Protein AF-A0A9P4XTU6-F1 (afdb_monomer)

Foldseek 3Di:
DDDDDDPPVVVVVVVVVVVVVVVVVVVVVVVVVVVVVVVVVVVVVVPLQAQDLVVLLVLQVLQLVLQVVLLVVLVVDVLLVVLQLVLLVVCLVVLVLVVVLVWPPLCSVDSQQSVLCSVFPCSSVLSSLSLQQVLLCCPVQVQVCCVVLVAGAAQLDDPVRSVVLSVVLVCCCPVVVDFPLVSLQVQLVVRVVVCPDPSSVVSNVVSLVVSLVVSQVSSCSNRPHDDPVSSVSCSPSHSVSSSVSSNSQRNGSFGKHWFFDPDAKFFLPVPPQWAWEAESRVRDTDDSVQFGIWTGFSHTWMWTPDTDPGHIHTSHGTYTYGHRDPPSGDDSPDPDPPDDDDDDDDDDDDDDDDDDDDDDDDDDDDDDDDDDDDDDDDDDDDDDDDDDDDDDDDDDDDDDDDDDDDDDDDDDDDDDDDDDDDDDDDYDDDDDDDDDDDDDDDD

Solvent-accessible surface area (backbone atoms only — not comparable to full-atom values): 27412 Å² total; per-residue (Å²): 139,82,87,83,78,78,67,67,63,54,58,51,47,61,48,52,52,53,52,48,53,50,51,50,54,50,51,53,50,52,50,52,52,50,51,51,50,49,51,51,50,49,53,50,52,55,65,65,53,45,65,54,67,66,57,54,39,51,38,53,51,50,27,52,54,28,46,55,52,49,48,56,59,49,56,71,36,65,71,32,43,53,32,29,57,55,36,52,61,54,38,69,80,35,57,66,64,50,51,71,54,65,54,55,71,52,54,62,66,39,64,64,37,48,54,56,47,68,68,39,83,43,37,60,57,55,53,51,48,30,51,52,40,48,45,43,42,53,63,71,57,26,44,68,57,27,73,77,61,77,44,62,73,49,77,41,58,51,70,70,58,48,50,52,54,49,53,49,50,50,42,38,44,73,77,63,65,47,54,66,56,58,47,29,34,49,47,5,51,52,47,48,57,56,62,69,41,71,67,30,53,56,38,32,52,52,50,50,51,54,50,50,54,52,55,48,53,64,46,29,68,41,33,38,87,76,54,70,66,59,51,52,47,46,40,58,38,31,50,50,39,49,54,51,41,46,43,47,52,36,38,12,40,54,51,56,49,61,43,69,76,92,64,79,55,41,74,48,84,74,64,90,68,84,54,46,32,29,26,58,74,78,68,40,81,43,64,69,89,54,33,49,33,38,52,41,70,56,42,58,26,33,32,36,57,45,52,93,95,43,73,67,41,79,65,36,67,28,32,32,36,23,34,59,66,90,78,83,59,71,73,56,73,74,80,72,79,81,74,74,81,78,90,77,89,82,84,84,87,88,82,89,78,92,82,91,84,85,92,81,91,84,88,83,85,89,86,82,87,81,90,85,85,88,83,89,86,88,89,83,90,88,88,87,90,87,87,82,84,90,82,88,85,84,91,76,92,77,85,82,81,88,82,90,84,86,80,87,85,84,82,89,88,88,88,80,90,86,85,91,83,91,86,85,84,82,89,79,89,83,82,86,85,89,83,91,85,89,87,88,86,87,132

Structure (mmCIF, N/CA/C/O backbone):
data_AF-A0A9P4XTU6-F1
#
_entry.id   AF-A0A9P4XTU6-F1
#
loop_
_atom_site.group_PDB
_atom_site.id
_atom_site.type_symbol
_atom_site.label_atom_id
_atom_site.label_alt_id
_atom_site.label_comp_id
_atom_site.label_asym_id
_atom_site.label_entity_id
_atom_site.label_seq_id
_atom_site.pdbx_PDB_ins_code
_atom_site.Cartn_x
_atom_site.Cartn_y
_atom_site.Cartn_z
_atom_site.occupancy
_atom_site.B_iso_or_equiv
_atom_site.auth_seq_id
_atom_site.auth_comp_id
_atom_site.auth_asym_id
_atom_site.auth_atom_id
_atom_site.pdbx_PDB_model_num
ATOM 1 N N . MET A 1 1 ? -74.403 39.905 55.368 1.00 41.56 1 MET A N 1
ATOM 2 C CA . MET A 1 1 ? -74.223 38.471 55.068 1.00 41.56 1 MET A CA 1
ATOM 3 C C . MET A 1 1 ? -73.536 38.413 53.721 1.00 41.56 1 MET A C 1
ATOM 5 O O . MET A 1 1 ? -74.216 38.503 52.709 1.00 41.56 1 MET A O 1
ATOM 9 N N . ASP A 1 2 ? -72.208 38.382 53.726 1.00 43.00 2 ASP A N 1
ATOM 10 C CA . ASP A 1 2 ? -71.408 38.250 52.506 1.00 43.00 2 ASP A CA 1
ATOM 11 C C . ASP A 1 2 ? -71.213 36.762 52.190 1.00 43.00 2 ASP A C 1
ATOM 13 O O . ASP A 1 2 ? -71.010 35.979 53.125 1.00 43.00 2 ASP A O 1
ATOM 17 N N . PRO A 1 3 ? -71.292 36.334 50.918 1.00 51.25 3 PRO A N 1
ATOM 18 C CA . PRO A 1 3 ? -71.071 34.942 50.566 1.00 51.25 3 PRO A CA 1
ATOM 19 C C . PRO A 1 3 ? -69.560 34.649 50.532 1.00 51.25 3 PRO A C 1
ATOM 21 O O . PRO A 1 3 ? -68.824 35.319 49.801 1.00 51.25 3 PRO A O 1
ATOM 24 N N . PRO A 1 4 ? -69.066 33.640 51.270 1.00 54.19 4 PRO A N 1
ATOM 25 C CA . PRO A 1 4 ? -67.711 33.145 51.100 1.00 54.19 4 PRO A CA 1
ATOM 26 C C . PRO A 1 4 ? -67.689 32.124 49.950 1.00 54.19 4 PRO A C 1
ATOM 28 O O . PRO A 1 4 ? -68.599 31.305 49.832 1.00 54.19 4 PRO A O 1
ATOM 31 N N . GLY A 1 5 ? -66.648 32.142 49.110 1.00 54.78 5 GLY A N 1
ATOM 32 C CA . GLY A 1 5 ? -66.296 30.949 48.322 1.00 54.78 5 GLY A CA 1
ATOM 33 C C . GLY A 1 5 ? -66.068 31.081 46.813 1.00 54.78 5 GLY A C 1
ATOM 34 O O . GLY A 1 5 ? -66.028 30.052 46.150 1.00 54.78 5 GLY A O 1
ATOM 35 N N . GLN A 1 6 ? -65.888 32.274 46.231 1.00 51.50 6 GLN A N 1
ATOM 36 C CA . GLN A 1 6 ? -65.541 32.384 44.793 1.00 51.50 6 GLN A CA 1
ATOM 37 C C . GLN A 1 6 ? -64.059 32.674 44.491 1.00 51.50 6 GLN A C 1
ATOM 39 O O . GLN A 1 6 ? -63.644 32.563 43.339 1.00 51.50 6 GLN A O 1
ATOM 44 N N . TYR A 1 7 ? -63.237 32.986 45.497 1.00 52.12 7 TYR A N 1
ATOM 45 C CA . TYR A 1 7 ? -61.827 33.346 45.281 1.00 52.12 7 TYR A CA 1
ATOM 46 C C . TYR A 1 7 ? -60.839 32.166 45.374 1.00 52.12 7 TYR A C 1
ATOM 48 O O . TYR A 1 7 ? -59.799 32.206 44.721 1.00 52.12 7 TYR A O 1
ATOM 56 N N . GLU A 1 8 ? -61.163 31.085 46.094 1.00 52.78 8 GLU A N 1
ATOM 57 C CA . GLU A 1 8 ? -60.250 29.932 46.247 1.00 52.78 8 GLU A CA 1
ATOM 58 C C . GLU A 1 8 ? -60.191 29.032 44.997 1.00 52.78 8 GLU A C 1
ATOM 60 O O . GLU A 1 8 ? -59.136 28.489 44.674 1.00 52.78 8 GLU A O 1
ATOM 65 N N . GLY A 1 9 ? -61.284 28.926 44.231 1.00 53.00 9 GLY A N 1
ATOM 66 C CA . GLY A 1 9 ? -61.331 28.098 43.016 1.00 53.00 9 GLY A CA 1
ATOM 67 C C . GLY A 1 9 ? -60.502 28.648 41.848 1.00 53.00 9 GLY A C 1
ATOM 68 O O . GLY A 1 9 ? -59.851 27.878 41.146 1.00 53.00 9 GLY A O 1
ATOM 69 N N . ARG A 1 10 ? -60.465 29.977 41.664 1.00 54.31 10 ARG A N 1
ATOM 70 C CA . ARG A 1 10 ? -59.650 30.629 40.619 1.00 54.31 10 ARG A CA 1
ATOM 71 C C . ARG A 1 10 ? -58.155 30.557 40.919 1.00 54.31 10 ARG A C 1
ATOM 73 O O . ARG A 1 10 ? -57.383 30.217 40.037 1.00 54.31 10 ARG A O 1
ATOM 80 N N . SER A 1 11 ? -57.759 30.771 42.175 1.00 57.78 11 SER A N 1
ATOM 81 C CA . SER A 1 11 ? -56.349 30.691 42.577 1.00 57.78 11 SER A CA 1
ATOM 82 C C . SER A 1 11 ? -55.754 29.286 42.406 1.00 57.78 11 SER A C 1
ATOM 84 O O . SER A 1 11 ? -54.577 29.165 42.071 1.00 57.78 11 SER A O 1
ATOM 86 N N . ASN A 1 12 ? -56.544 28.228 42.623 1.00 59.91 12 ASN A N 1
ATOM 87 C CA . ASN A 1 12 ? -56.101 26.847 42.398 1.00 59.91 12 ASN A CA 1
ATOM 88 C C . ASN A 1 12 ? -56.029 26.490 40.910 1.00 59.91 12 ASN A C 1
ATOM 90 O O . ASN A 1 12 ? -55.133 25.754 40.503 1.00 59.91 12 ASN A O 1
ATOM 94 N N . MET A 1 13 ? -56.937 27.027 40.094 1.00 64.62 13 MET A N 1
ATOM 95 C CA . MET A 1 13 ? -56.949 26.800 38.649 1.00 64.62 13 MET A CA 1
ATOM 96 C C . MET A 1 13 ? -55.790 27.534 37.955 1.00 64.62 13 MET A C 1
ATOM 98 O O . MET A 1 13 ? -55.064 26.915 37.185 1.00 64.62 13 MET A O 1
ATOM 102 N N . ASP A 1 14 ? -55.508 28.780 38.348 1.00 72.06 14 ASP A N 1
ATOM 103 C CA . ASP A 1 14 ? -54.347 29.554 37.877 1.00 72.06 14 ASP A CA 1
ATOM 104 C C . ASP A 1 14 ? -53.005 28.958 38.354 1.00 72.06 14 ASP A C 1
ATOM 106 O O . ASP A 1 14 ? -51.948 29.211 37.769 1.00 72.06 14 ASP A O 1
ATOM 110 N N . SER A 1 15 ? -53.008 28.202 39.460 1.00 77.25 15 SER A N 1
ATOM 111 C CA . SER A 1 15 ? -51.844 27.424 39.911 1.00 77.25 15 SER A CA 1
ATOM 112 C C . SER A 1 15 ? -51.667 26.168 39.060 1.00 77.25 15 SER A C 1
ATOM 114 O O . SER A 1 15 ? -50.571 25.913 38.573 1.00 77.25 15 SER A O 1
ATOM 116 N N . ALA A 1 16 ? -52.752 25.429 38.817 1.00 79.06 16 ALA A N 1
ATOM 117 C CA . ALA A 1 16 ? -52.735 24.219 38.002 1.00 79.06 16 ALA A CA 1
ATOM 118 C C . ALA A 1 16 ? -52.370 24.500 36.534 1.00 79.06 16 ALA A C 1
ATOM 120 O O . ALA A 1 16 ? -51.654 23.710 35.924 1.00 79.06 16 ALA A O 1
ATOM 121 N N . GLU A 1 17 ? -52.813 25.626 35.966 1.00 82.62 17 GLU A N 1
ATOM 122 C CA . GLU A 1 17 ? -52.433 26.052 34.613 1.00 82.62 17 GLU A CA 1
ATOM 123 C C . GLU A 1 17 ? -50.940 26.387 34.517 1.00 82.62 17 GLU A C 1
ATOM 125 O O . GLU A 1 17 ? -50.272 25.962 33.574 1.00 82.62 17 GLU A O 1
ATOM 130 N N . ARG A 1 18 ? -50.380 27.066 35.527 1.00 83.88 18 ARG A N 1
ATOM 131 C CA . ARG A 1 18 ? -48.936 27.346 35.593 1.00 83.88 18 ARG A CA 1
ATOM 132 C C . ARG A 1 18 ? -48.104 26.076 35.750 1.00 83.88 18 ARG A C 1
ATOM 134 O O . ARG A 1 18 ? -47.073 25.943 35.089 1.00 83.88 18 ARG A O 1
ATOM 141 N N . ASP A 1 19 ? -48.563 25.134 36.567 1.00 86.88 19 ASP A N 1
ATOM 142 C CA . ASP A 1 19 ? -47.909 23.834 36.726 1.00 86.88 19 ASP A CA 1
ATOM 143 C C . ASP A 1 19 ? -47.966 23.028 35.421 1.00 86.88 19 ASP A C 1
ATOM 145 O O . ASP A 1 19 ? -46.978 22.410 35.024 1.00 86.88 19 ASP A O 1
ATOM 149 N N . MET A 1 20 ? -49.087 23.092 34.697 1.00 88.44 20 MET A N 1
ATOM 150 C CA . MET A 1 20 ? -49.256 22.422 33.409 1.00 88.44 20 MET A CA 1
ATOM 151 C C . MET A 1 20 ? -48.354 23.019 32.322 1.00 88.44 20 MET A C 1
ATOM 153 O O . MET A 1 20 ? -47.714 22.264 31.590 1.00 88.44 20 MET A O 1
ATOM 157 N N . GLU A 1 21 ? -48.231 24.347 32.241 1.00 89.69 21 GLU A N 1
ATOM 158 C CA . GLU A 1 21 ? -47.271 25.001 31.342 1.00 89.69 21 GLU A CA 1
ATOM 159 C C . GLU A 1 21 ? -45.819 24.654 31.694 1.00 89.69 21 GLU A C 1
ATOM 161 O O . GLU A 1 21 ? -44.996 24.434 30.799 1.00 89.69 21 GLU A O 1
ATOM 166 N N . SER A 1 22 ? -45.488 24.599 32.988 1.00 90.69 22 SER A N 1
ATOM 167 C CA . SER A 1 22 ? -44.155 24.205 33.455 1.00 90.69 22 SER A CA 1
ATOM 168 C C . SER A 1 22 ? -43.835 22.768 33.046 1.00 90.69 22 SER A C 1
ATOM 170 O O . SER A 1 22 ? -42.783 22.511 32.460 1.00 90.69 22 SER A O 1
ATOM 172 N N . LEU A 1 23 ? -44.771 21.843 33.276 1.00 89.94 23 LEU A N 1
ATOM 173 C CA . LEU A 1 23 ? -44.634 20.438 32.899 1.00 89.94 23 LEU A CA 1
ATOM 174 C C . LEU A 1 23 ? -44.554 20.249 31.382 1.00 89.94 23 LEU A C 1
ATOM 176 O O . LEU A 1 23 ? -43.798 19.400 30.921 1.00 89.94 23 LEU A O 1
ATOM 180 N N . GLN A 1 24 ? -45.283 21.037 30.588 1.00 92.00 24 GLN A N 1
ATOM 181 C CA . GLN A 1 24 ? -45.176 20.995 29.126 1.00 92.00 24 GLN A CA 1
ATOM 182 C C . GLN A 1 24 ? -43.800 21.458 28.642 1.00 92.00 24 GLN A C 1
ATOM 184 O O . GLN A 1 24 ? -43.196 20.791 27.802 1.00 92.00 24 GLN A O 1
ATOM 189 N N . LYS A 1 25 ? -43.269 22.553 29.200 1.00 92.44 25 LYS A N 1
ATOM 190 C CA . LYS A 1 25 ? -41.914 23.035 28.885 1.00 92.44 25 LYS A CA 1
ATOM 191 C C . LYS A 1 25 ? -40.845 22.025 29.289 1.00 92.44 25 LYS A C 1
ATOM 193 O O . LYS A 1 25 ? -39.890 21.817 28.545 1.00 92.44 25 LYS A O 1
ATOM 198 N N . GLU A 1 26 ? -41.005 21.383 30.442 1.00 92.31 26 GLU A N 1
ATOM 199 C CA . GLU A 1 26 ? -40.099 20.328 30.890 1.00 92.31 26 GLU A CA 1
ATOM 200 C C . GLU A 1 26 ? -40.188 19.086 29.997 1.00 92.31 26 GLU A C 1
ATOM 202 O O . GLU A 1 26 ? -39.154 18.543 29.618 1.00 92.31 26 GLU A O 1
ATOM 207 N N . ASN A 1 27 ? -41.391 18.676 29.582 1.00 93.75 27 ASN A N 1
ATOM 208 C CA . ASN A 1 27 ? -41.572 17.555 28.658 1.00 93.75 27 ASN A CA 1
ATOM 209 C C . ASN A 1 27 ? -40.901 17.827 27.307 1.00 93.75 27 ASN A C 1
ATOM 211 O O . ASN A 1 27 ? -40.228 16.950 26.773 1.00 93.75 27 ASN A O 1
ATOM 215 N N . GLU A 1 28 ? -41.037 19.046 26.782 1.00 92.88 28 GLU A N 1
ATOM 216 C CA . GLU A 1 28 ? -40.395 19.443 25.530 1.00 92.88 28 GLU A CA 1
ATOM 217 C C . GLU A 1 28 ? -38.868 19.463 25.664 1.00 92.88 28 GLU A C 1
ATOM 219 O O . GLU A 1 28 ? -38.164 18.919 24.814 1.00 92.88 28 GLU A O 1
ATOM 224 N N . ARG A 1 29 ? -38.341 19.987 26.780 1.00 94.19 29 ARG A N 1
ATOM 225 C CA . ARG A 1 29 ? -36.900 19.941 27.061 1.00 94.19 29 ARG A CA 1
ATOM 226 C C . ARG A 1 29 ? -36.389 18.505 27.150 1.00 94.19 29 ARG A C 1
ATOM 228 O O . ARG A 1 29 ? -35.373 18.183 26.549 1.00 94.19 29 ARG A O 1
ATOM 235 N N . LEU A 1 30 ? -37.104 17.636 27.864 1.00 92.25 30 LEU A N 1
ATOM 236 C CA . LEU A 1 30 ? -36.735 16.229 27.997 1.00 92.25 30 LEU A CA 1
ATOM 237 C C . LEU A 1 30 ? -36.767 15.503 26.651 1.00 92.25 30 LEU A C 1
ATOM 239 O O . LEU A 1 30 ? -35.907 14.665 26.415 1.00 92.25 30 LEU A O 1
ATOM 243 N N . ARG A 1 31 ? -37.711 15.824 25.756 1.00 90.50 31 ARG A N 1
ATOM 244 C CA . ARG A 1 31 ? -37.735 15.281 24.386 1.00 90.50 31 ARG A CA 1
ATOM 245 C C . ARG A 1 31 ? -36.517 15.719 23.583 1.00 90.50 31 ARG A C 1
ATOM 247 O O . ARG A 1 31 ? -35.887 14.870 22.959 1.00 90.50 31 ARG A O 1
ATOM 254 N N . GLN A 1 32 ? -36.162 17.000 23.660 1.00 90.75 32 GLN A N 1
ATOM 255 C CA . GLN A 1 32 ? -34.966 17.544 23.020 1.00 90.75 32 GLN A CA 1
ATOM 256 C C . GLN A 1 32 ? -33.694 16.843 23.532 1.00 90.75 32 GLN A C 1
ATOM 258 O O . GLN A 1 32 ? -32.894 16.363 22.732 1.00 90.75 32 GLN A O 1
ATOM 263 N N . ASP A 1 33 ? -33.551 16.702 24.855 1.00 90.12 33 ASP A N 1
ATOM 264 C CA . ASP A 1 33 ? -32.418 16.014 25.487 1.00 90.12 33 ASP A CA 1
ATOM 265 C C . ASP A 1 33 ? -32.344 14.534 25.046 1.00 90.12 33 ASP A C 1
ATOM 267 O O . ASP A 1 33 ? -31.261 14.000 24.799 1.00 90.12 33 ASP A O 1
ATOM 271 N N . LEU A 1 34 ? -33.493 13.858 24.905 1.00 88.38 34 LEU A N 1
ATOM 272 C CA . LEU A 1 34 ? -33.575 12.461 24.463 1.00 88.38 34 LEU A CA 1
ATOM 273 C C . LEU A 1 34 ? -33.162 12.301 22.994 1.00 88.38 34 LEU A C 1
ATOM 275 O O . LEU A 1 34 ? -32.442 11.356 22.664 1.00 88.38 34 LEU A O 1
ATOM 279 N N . ASP A 1 35 ? -33.569 13.225 22.122 1.00 86.69 35 ASP A N 1
ATOM 280 C CA . ASP A 1 35 ? -33.165 13.236 20.714 1.00 86.69 35 ASP A CA 1
ATOM 281 C C . ASP A 1 35 ? -31.670 13.546 20.549 1.00 86.69 35 ASP A C 1
ATOM 283 O O . ASP A 1 35 ? -30.985 12.870 19.772 1.00 86.69 35 ASP A O 1
ATOM 287 N N . ASP A 1 36 ? -31.125 14.467 21.344 1.00 85.62 36 ASP A N 1
ATOM 288 C CA . ASP A 1 36 ? -29.689 14.750 21.379 1.00 85.62 36 ASP A CA 1
ATOM 289 C C . ASP A 1 36 ? -28.894 13.536 21.883 1.00 85.62 36 ASP A C 1
ATOM 291 O O . ASP A 1 36 ? -27.910 13.122 21.258 1.00 85.62 36 ASP A O 1
ATOM 295 N N . CYS A 1 37 ? -29.347 12.891 22.964 1.00 84.75 37 CYS A N 1
ATOM 296 C CA . CYS A 1 37 ? -28.763 11.644 23.457 1.00 84.75 37 CYS A CA 1
ATOM 297 C C . CYS A 1 37 ? -28.848 10.526 22.413 1.00 84.75 37 CYS A C 1
ATOM 299 O O . CYS A 1 37 ? -27.871 9.804 22.214 1.00 84.75 37 CYS A O 1
ATOM 301 N N . ARG A 1 38 ? -29.973 10.387 21.703 1.00 81.88 38 ARG A N 1
ATOM 302 C CA . ARG A 1 38 ? -30.139 9.414 20.614 1.00 81.88 38 ARG A CA 1
ATOM 303 C C . ARG A 1 38 ? -29.176 9.698 19.463 1.00 81.88 38 ARG A C 1
ATOM 305 O O . ARG A 1 38 ? -28.580 8.758 18.937 1.00 81.88 38 ARG A O 1
ATOM 312 N N . GLY A 1 39 ? -28.983 10.964 19.095 1.00 74.88 39 GLY A N 1
ATOM 313 C CA . GLY A 1 39 ? -28.014 11.390 18.086 1.00 74.88 39 GLY A CA 1
ATOM 314 C C . GLY A 1 39 ? -26.576 11.053 18.486 1.00 74.88 39 GLY A C 1
ATOM 315 O O . GLY A 1 39 ? -25.831 10.467 17.697 1.00 74.88 39 GLY A O 1
ATOM 316 N N . GLN A 1 40 ? -26.204 11.328 19.738 1.00 76.88 40 GLN A N 1
ATOM 317 C CA . GLN A 1 40 ? -24.900 10.955 20.291 1.00 76.88 40 GLN A CA 1
ATOM 318 C C . GLN A 1 40 ? -24.716 9.434 20.336 1.00 76.88 40 GLN A C 1
ATOM 320 O O . GLN A 1 40 ? -23.671 8.933 19.920 1.00 76.88 40 GLN A O 1
ATOM 325 N N . LEU A 1 41 ? -25.738 8.681 20.758 1.00 67.75 41 LEU A N 1
ATOM 326 C CA . LEU A 1 41 ? -25.706 7.219 20.793 1.00 67.75 41 LEU A CA 1
ATOM 327 C C . LEU A 1 41 ? -25.553 6.636 19.386 1.00 67.75 41 LEU A C 1
ATOM 329 O O . LEU A 1 41 ? -24.795 5.691 19.198 1.00 67.75 41 LEU A O 1
ATOM 333 N N . PHE A 1 42 ? -26.214 7.221 18.384 1.00 63.06 42 PHE A N 1
ATOM 334 C CA . PHE A 1 42 ? -26.086 6.815 16.987 1.00 63.06 42 PHE A CA 1
ATOM 335 C C . PHE A 1 42 ? -24.692 7.118 16.426 1.00 63.06 42 PHE A C 1
ATOM 337 O O . PHE A 1 42 ? -24.121 6.275 15.741 1.00 63.06 42 PHE A O 1
ATOM 344 N N . GLN A 1 43 ? -24.095 8.264 16.768 1.00 60.62 43 GLN A N 1
ATOM 345 C CA . GLN A 1 43 ? -22.704 8.566 16.415 1.00 60.62 43 GLN A CA 1
ATOM 346 C C . GLN A 1 43 ? -21.716 7.619 17.108 1.00 60.62 43 GLN A C 1
ATOM 348 O O . GLN A 1 43 ? -20.760 7.171 16.480 1.00 60.62 43 GLN A O 1
ATOM 353 N N . ILE A 1 44 ? -21.945 7.263 18.374 1.00 61.78 44 ILE A N 1
ATOM 354 C CA . ILE A 1 44 ? -21.141 6.268 19.101 1.00 61.78 44 ILE A CA 1
ATOM 355 C C . ILE A 1 44 ? -21.321 4.875 18.480 1.00 61.78 44 ILE A C 1
ATOM 357 O O . ILE A 1 44 ? -20.336 4.163 18.291 1.00 61.78 44 ILE A O 1
ATOM 361 N N . LEU A 1 45 ? -22.544 4.502 18.094 1.00 52.53 45 LEU A N 1
ATOM 362 C CA . LEU A 1 45 ? -22.863 3.260 17.379 1.00 52.53 45 LEU A CA 1
ATOM 363 C C . LEU A 1 45 ? -22.209 3.207 15.994 1.00 52.53 45 LEU A C 1
ATOM 365 O O . LEU A 1 45 ? -21.707 2.168 15.576 1.00 52.53 45 LEU A O 1
ATOM 369 N N . GLN A 1 46 ? -22.156 4.332 15.284 1.00 55.22 46 GLN A N 1
ATOM 370 C CA . GLN A 1 46 ? -21.422 4.446 14.025 1.00 55.22 46 GLN A CA 1
ATOM 371 C C . GLN A 1 46 ? -19.904 4.423 14.228 1.00 55.22 46 GLN A C 1
ATOM 373 O O . GLN A 1 46 ? -19.210 3.847 13.404 1.00 55.22 46 GLN A O 1
ATOM 378 N N . ARG A 1 47 ? -19.382 4.974 15.329 1.00 50.66 47 ARG A N 1
ATOM 379 C CA . ARG A 1 47 ? -17.961 4.853 15.705 1.00 50.66 47 ARG A CA 1
ATOM 380 C C . ARG A 1 47 ? -17.586 3.447 16.186 1.00 50.66 47 ARG A C 1
ATOM 382 O O . ARG A 1 47 ? -16.424 3.071 16.100 1.00 50.66 47 ARG A O 1
ATOM 389 N N . THR A 1 48 ? -18.547 2.673 16.691 1.00 51.12 48 THR A N 1
ATOM 390 C CA . THR A 1 48 ? -18.359 1.261 17.076 1.00 51.12 48 THR A CA 1
ATOM 391 C C . THR A 1 48 ? -18.588 0.290 15.921 1.00 51.12 48 THR A C 1
ATOM 393 O O . THR A 1 48 ? -18.078 -0.830 15.979 1.00 51.12 48 THR A O 1
ATOM 396 N N . LYS A 1 49 ? -19.259 0.707 14.837 1.00 57.72 49 LYS A N 1
ATOM 397 C CA . LYS A 1 49 ? -19.090 0.078 13.522 1.00 57.72 49 LYS A CA 1
ATOM 398 C C . LYS A 1 49 ? -17.656 0.368 13.080 1.00 57.72 49 LYS A C 1
ATOM 400 O O . LYS A 1 49 ? -17.373 1.444 12.573 1.00 57.72 49 LYS A O 1
ATOM 405 N N . GLY A 1 50 ? -16.747 -0.560 13.375 1.00 70.81 50 GLY A N 1
ATOM 406 C CA . GLY A 1 50 ? -15.325 -0.443 13.056 1.00 70.81 50 GLY A CA 1
ATOM 407 C C . GLY A 1 50 ? -15.057 -0.089 11.588 1.00 70.81 50 GLY A C 1
ATOM 408 O O . GLY A 1 50 ? -15.957 -0.106 10.751 1.00 70.81 50 GLY A O 1
ATOM 409 N N . VAL A 1 51 ? -13.799 0.232 11.282 1.00 81.19 51 VAL A N 1
ATOM 410 C CA . VAL A 1 51 ? -13.353 0.653 9.943 1.00 81.19 51 VAL A CA 1
ATOM 411 C C . VAL A 1 51 ? -13.918 -0.271 8.846 1.00 81.19 51 VAL A C 1
ATOM 413 O O . VAL A 1 51 ? -13.612 -1.469 8.869 1.00 81.19 51 VAL A O 1
ATOM 416 N N . PRO A 1 52 ? -14.728 0.246 7.898 1.00 85.12 52 PRO A N 1
ATOM 417 C CA . PRO A 1 52 ? -15.297 -0.558 6.823 1.00 85.12 52 PRO A CA 1
ATOM 418 C C . PRO A 1 52 ? -14.218 -1.177 5.931 1.00 85.12 52 PRO A C 1
ATOM 420 O O . PRO A 1 52 ? -13.276 -0.512 5.503 1.00 85.12 52 PRO A O 1
ATOM 423 N N . GLU A 1 53 ? -14.390 -2.446 5.566 1.00 88.69 53 GLU A N 1
ATOM 424 C CA . GLU A 1 53 ? -13.455 -3.148 4.673 1.00 88.69 53 GLU A CA 1
ATOM 425 C C . GLU A 1 53 ? -13.399 -2.522 3.273 1.00 88.69 53 GLU A C 1
ATOM 427 O O . GLU A 1 53 ? -12.354 -2.556 2.623 1.00 88.69 53 GLU A O 1
ATOM 432 N N . SER A 1 54 ? -14.497 -1.902 2.823 1.00 89.38 54 SER A N 1
ATOM 433 C CA . SER A 1 54 ? -14.530 -1.110 1.590 1.00 89.38 54 SER A CA 1
ATOM 434 C C . SER A 1 54 ? -13.544 0.051 1.630 1.00 89.38 54 SER A C 1
ATOM 436 O O . SER A 1 54 ? -12.908 0.341 0.621 1.00 89.38 54 SER A O 1
ATOM 438 N N . ASP A 1 55 ? -13.379 0.690 2.787 1.00 91.62 55 ASP A N 1
ATOM 439 C CA . ASP A 1 55 ? -12.507 1.852 2.941 1.00 91.62 55 ASP A CA 1
ATOM 440 C C . ASP A 1 55 ? -11.044 1.419 2.929 1.00 91.62 55 ASP A C 1
ATOM 442 O O . ASP A 1 55 ? -10.223 2.040 2.254 1.00 91.62 55 ASP A O 1
ATOM 446 N N . ILE A 1 56 ? -10.735 0.290 3.581 1.00 91.69 56 ILE A N 1
ATOM 447 C CA . ILE A 1 56 ? -9.418 -0.353 3.500 1.00 91.69 56 ILE A CA 1
ATOM 448 C C . ILE A 1 56 ? -9.122 -0.715 2.042 1.00 91.69 56 ILE A C 1
ATOM 450 O O . ILE A 1 56 ? -8.097 -0.302 1.501 1.00 91.69 56 ILE A O 1
ATOM 454 N N . LYS A 1 57 ? -10.041 -1.412 1.363 1.00 92.38 57 LYS A N 1
ATOM 455 C CA . LYS A 1 57 ? -9.885 -1.784 -0.049 1.00 92.38 57 LYS A CA 1
ATOM 456 C C . LYS A 1 57 ? -9.625 -0.559 -0.927 1.00 92.38 57 LYS A C 1
ATOM 458 O O . LYS A 1 57 ? -8.666 -0.561 -1.699 1.00 92.38 57 LYS A O 1
ATOM 463 N N . ASN A 1 58 ? -10.434 0.490 -0.802 1.00 93.75 58 ASN A N 1
ATOM 464 C CA . ASN A 1 58 ? -10.293 1.720 -1.581 1.00 93.75 58 ASN A CA 1
ATOM 465 C C . ASN A 1 58 ? -8.960 2.428 -1.303 1.00 93.75 58 ASN A C 1
ATOM 467 O O . ASN A 1 58 ? -8.347 2.959 -2.227 1.00 93.75 58 ASN A O 1
ATOM 471 N N . ALA A 1 59 ? -8.476 2.394 -0.061 1.00 94.56 59 ALA A N 1
ATOM 472 C CA . ALA A 1 59 ? -7.188 2.972 0.301 1.00 94.56 59 ALA A CA 1
ATOM 473 C C . ALA A 1 59 ? -6.018 2.275 -0.403 1.00 94.56 59 ALA A C 1
ATOM 475 O O . ALA A 1 59 ? -5.147 2.957 -0.937 1.00 94.56 59 ALA A O 1
ATOM 476 N N . PHE A 1 60 ? -6.022 0.940 -0.478 1.00 93.00 60 PHE A N 1
ATOM 477 C CA . PHE A 1 60 ? -4.995 0.202 -1.221 1.00 93.00 60 PHE A CA 1
ATOM 478 C C . PHE A 1 60 ? -5.051 0.476 -2.726 1.00 93.00 60 PHE A C 1
ATOM 480 O O . PHE A 1 60 ? -4.009 0.724 -3.327 1.00 93.00 60 PHE A O 1
ATOM 487 N N . HIS A 1 61 ? -6.246 0.548 -3.323 1.00 91.94 61 HIS A N 1
ATOM 488 C CA . HIS A 1 61 ? -6.375 0.954 -4.730 1.00 91.94 61 HIS A CA 1
ATOM 489 C C . HIS A 1 61 ? -5.817 2.368 -4.955 1.00 91.94 61 HIS A C 1
ATOM 491 O O . HIS A 1 61 ? -5.080 2.595 -5.910 1.00 91.94 61 HIS A O 1
ATOM 497 N N . ALA A 1 62 ? -6.094 3.305 -4.042 1.00 94.62 62 ALA A N 1
ATOM 498 C CA . ALA A 1 62 ? -5.578 4.668 -4.119 1.00 94.62 62 ALA A CA 1
ATOM 499 C C . ALA A 1 62 ? -4.050 4.753 -3.957 1.00 94.62 62 ALA A C 1
ATOM 501 O O . ALA A 1 62 ? -3.448 5.677 -4.506 1.00 94.62 62 ALA A O 1
ATOM 502 N N . ILE A 1 63 ? -3.426 3.830 -3.217 1.00 94.50 63 ILE A N 1
ATOM 503 C CA . ILE A 1 63 ? -1.962 3.703 -3.142 1.00 94.50 63 ILE A CA 1
ATOM 504 C C . ILE A 1 63 ? -1.423 3.213 -4.487 1.00 94.50 63 ILE A C 1
ATOM 506 O O . ILE A 1 63 ? -0.526 3.843 -5.033 1.00 94.50 63 ILE A O 1
ATOM 510 N N . TYR A 1 64 ? -1.989 2.144 -5.055 1.00 91.38 64 TYR A N 1
ATOM 511 C CA . TYR A 1 64 ? -1.506 1.575 -6.319 1.00 91.38 64 TYR A CA 1
ATOM 512 C C . TYR A 1 64 ? -1.630 2.563 -7.480 1.00 91.38 64 TYR A C 1
ATOM 514 O O . TYR A 1 64 ? -0.661 2.784 -8.199 1.00 91.38 64 TYR A O 1
ATOM 522 N N . SER A 1 65 ? -2.779 3.234 -7.607 1.00 92.00 65 SER A N 1
ATOM 523 C CA . SER A 1 65 ? -2.958 4.297 -8.602 1.00 92.00 65 SER A CA 1
ATOM 524 C C . SER A 1 65 ? -2.033 5.490 -8.355 1.00 92.00 65 SER A C 1
ATOM 526 O O . SER A 1 65 ? -1.575 6.106 -9.309 1.00 92.00 65 SER A O 1
ATOM 528 N N . GLY A 1 66 ? -1.744 5.816 -7.090 1.00 95.00 66 GLY A N 1
ATOM 529 C CA . GLY A 1 66 ? -0.788 6.869 -6.744 1.00 95.00 66 GLY A CA 1
ATOM 530 C C . GLY A 1 66 ? 0.642 6.532 -7.167 1.00 95.00 66 GLY A C 1
ATOM 531 O O . GLY A 1 66 ? 1.385 7.429 -7.547 1.00 95.00 66 GLY A O 1
ATOM 532 N N . ILE A 1 67 ? 1.016 5.251 -7.138 1.00 95.00 67 ILE A N 1
ATOM 533 C CA . ILE A 1 67 ? 2.337 4.799 -7.579 1.00 95.00 67 ILE A CA 1
ATOM 534 C C . ILE A 1 67 ? 2.437 4.807 -9.102 1.00 95.00 67 ILE A C 1
ATOM 536 O O . ILE A 1 67 ? 3.409 5.350 -9.617 1.00 95.00 67 ILE A O 1
ATOM 540 N N . ASP A 1 68 ? 1.438 4.266 -9.808 1.00 92.81 68 ASP A N 1
ATOM 541 C CA . ASP A 1 68 ? 1.405 4.308 -11.277 1.00 92.81 68 ASP A CA 1
ATOM 542 C C . ASP A 1 68 ? 1.508 5.763 -11.775 1.00 92.81 68 ASP A C 1
ATOM 544 O O . ASP A 1 68 ? 2.406 6.076 -12.553 1.00 92.81 68 ASP A O 1
ATOM 548 N N . ALA A 1 69 ? 0.689 6.670 -11.227 1.00 94.75 69 ALA A N 1
ATOM 549 C CA . ALA A 1 69 ? 0.711 8.088 -11.590 1.00 94.75 69 ALA A CA 1
ATOM 550 C C . ALA A 1 69 ? 2.051 8.771 -11.271 1.00 94.75 69 ALA A C 1
ATOM 552 O O . ALA A 1 69 ? 2.551 9.554 -12.072 1.00 94.75 69 ALA A O 1
ATOM 553 N N . TRP A 1 70 ? 2.660 8.468 -10.121 1.00 96.75 70 TRP A N 1
ATOM 554 C CA . TRP A 1 70 ? 3.961 9.037 -9.770 1.00 96.75 70 TRP A CA 1
ATOM 555 C C . TRP A 1 70 ? 5.070 8.580 -10.727 1.00 96.75 70 TRP A C 1
ATOM 557 O O . TRP A 1 70 ? 5.959 9.360 -11.061 1.00 96.75 70 TRP A O 1
ATOM 567 N N . ILE A 1 71 ? 5.028 7.322 -11.177 1.00 96.06 71 ILE A N 1
ATOM 568 C CA . ILE A 1 71 ? 5.996 6.809 -12.150 1.00 96.06 71 ILE A CA 1
ATOM 569 C C . ILE A 1 71 ? 5.800 7.484 -13.510 1.00 96.06 71 ILE A C 1
ATOM 571 O O . ILE A 1 71 ? 6.793 7.883 -14.116 1.00 96.06 71 ILE A O 1
ATOM 575 N N . ASP A 1 72 ? 4.551 7.654 -13.955 1.00 94.44 72 ASP A N 1
ATOM 576 C CA . ASP A 1 72 ? 4.232 8.383 -15.188 1.00 94.44 72 ASP A CA 1
ATOM 577 C C . ASP A 1 72 ? 4.764 9.827 -15.129 1.00 94.44 72 ASP A C 1
ATOM 579 O O . ASP A 1 72 ? 5.409 10.296 -16.067 1.00 94.44 72 ASP A O 1
ATOM 583 N N . GLU A 1 73 ? 4.566 10.521 -14.001 1.00 94.38 73 GLU A N 1
ATOM 584 C CA . GLU A 1 73 ? 5.112 11.865 -13.760 1.00 94.38 73 GLU A CA 1
ATOM 585 C C . GLU A 1 73 ? 6.649 11.877 -13.804 1.00 94.38 73 GLU A C 1
ATOM 587 O O . GLU A 1 73 ? 7.242 12.764 -14.416 1.00 94.38 73 GLU A O 1
ATOM 592 N N . ALA A 1 74 ? 7.305 10.890 -13.187 1.00 93.50 74 ALA A N 1
ATOM 593 C CA . ALA A 1 74 ? 8.763 10.794 -13.175 1.00 93.50 74 ALA A CA 1
ATOM 594 C C . ALA A 1 74 ? 9.351 10.535 -14.572 1.00 93.50 74 ALA A C 1
ATOM 596 O O . ALA A 1 74 ? 10.423 11.048 -14.882 1.00 93.50 74 ALA A O 1
ATOM 597 N N . PHE A 1 75 ? 8.662 9.766 -15.420 1.00 91.56 75 PHE A N 1
ATOM 598 C CA . PHE A 1 75 ? 9.112 9.457 -16.783 1.00 91.56 75 PHE A CA 1
ATOM 599 C C . PHE A 1 75 ? 8.676 10.476 -17.833 1.00 91.56 75 PHE A C 1
ATOM 601 O O . PHE A 1 75 ? 9.210 10.468 -18.937 1.00 91.56 75 PHE A O 1
ATOM 608 N N . ALA A 1 76 ? 7.795 11.414 -17.486 1.00 90.12 76 ALA A N 1
ATOM 609 C CA . ALA A 1 76 ? 7.605 12.622 -18.281 1.00 90.12 76 ALA A CA 1
ATOM 610 C C . ALA A 1 76 ? 8.845 13.544 -18.246 1.00 90.12 76 ALA A C 1
ATOM 612 O O . ALA A 1 76 ? 9.008 14.399 -19.118 1.00 90.12 76 ALA A O 1
ATOM 613 N N . GLU A 1 77 ? 9.733 13.384 -17.256 1.00 89.25 77 GLU A N 1
ATOM 614 C CA . GLU A 1 77 ? 11.002 14.106 -17.180 1.00 89.25 77 GLU A CA 1
ATOM 615 C C . GLU A 1 77 ? 12.128 13.351 -17.912 1.00 89.25 77 GLU A C 1
ATOM 617 O O . GLU A 1 77 ? 12.746 12.438 -17.359 1.00 89.25 77 GLU A O 1
ATOM 622 N N . GLU A 1 78 ? 12.488 13.800 -19.123 1.00 89.19 78 GLU A N 1
ATOM 623 C CA . GLU A 1 78 ? 13.537 13.176 -19.964 1.00 89.19 78 GLU A CA 1
ATOM 624 C C . GLU A 1 78 ? 14.865 12.932 -19.217 1.00 89.19 78 GLU A C 1
ATOM 626 O O . GLU A 1 78 ? 15.586 11.960 -19.463 1.00 89.19 78 GLU A O 1
ATOM 631 N N . SER A 1 79 ? 15.214 13.821 -18.279 1.00 91.75 79 SER A N 1
ATOM 632 C CA . SER A 1 79 ? 16.443 13.693 -17.489 1.00 91.75 79 SER A CA 1
ATOM 633 C C . SER A 1 79 ? 16.443 12.463 -16.572 1.00 91.75 79 SER A C 1
ATOM 635 O O . SER A 1 79 ? 17.480 11.806 -16.439 1.00 91.75 79 SER A O 1
ATOM 637 N N . LEU A 1 80 ? 15.290 12.121 -15.990 1.00 92.75 80 LEU A N 1
ATOM 638 C CA . LEU A 1 80 ? 15.125 10.970 -15.105 1.00 92.75 80 LEU A CA 1
ATOM 639 C C . LEU A 1 80 ? 15.013 9.676 -15.911 1.00 92.75 80 LEU A C 1
ATOM 641 O O . LEU A 1 80 ? 15.622 8.675 -15.534 1.00 92.75 80 LEU A O 1
ATOM 645 N N . GLU A 1 81 ? 14.330 9.708 -17.056 1.00 92.38 81 GLU A N 1
ATOM 646 C CA . GLU A 1 81 ? 14.285 8.588 -18.004 1.00 92.38 81 GLU A CA 1
ATOM 647 C C . GLU A 1 81 ? 15.700 8.214 -18.486 1.00 92.38 81 GLU A C 1
ATOM 649 O O . GLU A 1 81 ? 16.134 7.057 -18.403 1.00 92.38 81 GLU A O 1
ATOM 654 N N . SER A 1 82 ? 16.484 9.206 -18.918 1.00 92.44 82 SER A N 1
ATOM 655 C CA . SER A 1 82 ? 17.875 8.999 -19.334 1.00 92.44 82 SER A CA 1
ATOM 656 C C . SER A 1 82 ? 18.740 8.465 -18.186 1.00 92.44 82 SER A C 1
ATOM 658 O O . SER A 1 82 ? 19.524 7.521 -18.365 1.00 92.44 82 SER A O 1
ATOM 660 N N . ALA A 1 83 ? 18.586 9.021 -16.980 1.00 93.56 83 ALA A N 1
ATOM 661 C CA . ALA A 1 83 ? 19.282 8.543 -15.790 1.00 93.56 83 ALA A CA 1
ATOM 662 C C . ALA A 1 83 ? 18.930 7.083 -15.474 1.00 93.56 83 ALA A C 1
ATOM 664 O O . ALA A 1 83 ? 19.846 6.283 -15.254 1.00 93.56 83 ALA A O 1
ATOM 665 N N . PHE A 1 84 ? 17.650 6.712 -15.561 1.00 94.38 84 PHE A N 1
ATOM 666 C CA . PHE A 1 84 ? 17.191 5.339 -15.396 1.00 94.38 84 PHE A CA 1
ATOM 667 C C . PHE A 1 84 ? 17.883 4.394 -16.367 1.00 94.38 84 PHE A C 1
ATOM 669 O O . PHE A 1 84 ? 18.513 3.432 -15.932 1.00 94.38 84 PHE A O 1
ATOM 676 N N . HIS A 1 85 ? 17.848 4.663 -17.673 1.00 91.50 85 HIS A N 1
ATOM 677 C CA . HIS A 1 85 ? 18.469 3.767 -18.653 1.00 91.50 85 HIS A CA 1
ATOM 678 C C . HIS A 1 85 ? 19.992 3.670 -18.487 1.00 91.50 85 HIS A C 1
ATOM 680 O O . HIS A 1 85 ? 20.588 2.608 -18.710 1.00 91.50 85 HIS A O 1
ATOM 686 N N . ASN A 1 86 ? 20.649 4.748 -18.055 1.00 90.75 86 ASN A N 1
ATOM 687 C CA . ASN A 1 86 ? 22.071 4.733 -17.716 1.00 90.75 86 ASN A CA 1
ATOM 688 C C . ASN A 1 86 ? 22.358 3.848 -16.496 1.00 90.75 86 ASN A C 1
ATOM 690 O O . ASN A 1 86 ? 23.256 3.002 -16.546 1.00 90.75 86 ASN A O 1
ATOM 694 N N . GLN A 1 87 ? 21.581 4.004 -15.425 1.00 89.44 87 GLN A N 1
ATOM 695 C CA . GLN A 1 87 ? 21.728 3.219 -14.202 1.00 89.44 87 GLN A CA 1
ATOM 696 C C . GLN A 1 87 ? 21.337 1.759 -14.405 1.00 89.44 87 GLN A C 1
ATOM 698 O O . GLN A 1 87 ? 22.045 0.868 -13.948 1.00 89.44 87 GLN A O 1
ATOM 703 N N . PHE A 1 88 ? 20.279 1.489 -15.165 1.00 88.81 88 PHE A N 1
ATOM 704 C CA . PHE A 1 88 ? 19.845 0.144 -15.515 1.00 88.81 88 PHE A CA 1
ATOM 705 C C . PHE A 1 88 ? 20.948 -0.616 -16.254 1.00 88.81 88 PHE A C 1
ATOM 707 O O . PHE A 1 88 ? 21.249 -1.760 -15.917 1.00 88.81 88 PHE A O 1
ATOM 714 N N . ARG A 1 89 ? 21.613 0.025 -17.229 1.00 86.38 89 ARG A N 1
ATOM 715 C CA . ARG A 1 89 ? 22.759 -0.573 -17.935 1.00 86.38 89 ARG A CA 1
ATOM 716 C C . ARG A 1 89 ? 23.905 -0.933 -16.987 1.00 86.38 89 ARG A C 1
ATOM 718 O O . ARG A 1 89 ? 24.479 -2.005 -17.152 1.00 86.38 89 ARG A O 1
ATOM 725 N N . ARG A 1 90 ? 24.199 -0.095 -15.986 1.00 83.94 90 ARG A N 1
ATOM 726 C CA . ARG A 1 90 ? 25.202 -0.384 -14.940 1.00 83.94 90 ARG A CA 1
ATOM 727 C C . ARG A 1 90 ? 24.750 -1.492 -13.988 1.00 83.94 90 ARG A C 1
ATOM 729 O O . ARG A 1 90 ? 25.538 -2.368 -13.647 1.00 83.94 90 ARG A O 1
ATOM 736 N N . ALA A 1 91 ? 23.469 -1.529 -13.634 1.00 77.12 91 ALA A N 1
ATOM 737 C CA . ALA A 1 91 ? 22.907 -2.576 -12.790 1.00 77.12 91 ALA A CA 1
ATOM 738 C C . ALA A 1 91 ? 23.051 -3.970 -13.425 1.00 77.12 91 ALA A C 1
ATOM 740 O O . ALA A 1 91 ? 23.186 -4.954 -12.706 1.00 77.12 91 ALA A O 1
ATOM 741 N N . LYS A 1 92 ? 23.083 -4.088 -14.766 1.00 71.81 92 LYS A N 1
ATOM 742 C CA . LYS A 1 92 ? 23.321 -5.379 -15.450 1.00 71.81 92 LYS A CA 1
ATOM 743 C C . LYS A 1 92 ? 24.647 -6.027 -15.034 1.00 71.81 92 LYS A C 1
ATOM 745 O O . LYS A 1 92 ? 24.725 -7.250 -14.950 1.00 71.81 92 LYS A O 1
ATOM 750 N N . SER A 1 93 ? 25.676 -5.218 -14.773 1.00 71.88 93 SER A N 1
ATOM 751 C CA . SER A 1 93 ? 26.959 -5.688 -14.232 1.00 71.88 93 SER A CA 1
ATOM 752 C C . SER A 1 93 ? 26.928 -5.935 -12.718 1.00 71.88 93 SER A C 1
ATOM 754 O O . SER A 1 93 ? 27.776 -6.657 -12.203 1.00 71.88 93 SER A O 1
ATOM 756 N N . GLU A 1 94 ? 25.931 -5.404 -12.010 1.00 70.75 94 GLU A N 1
ATOM 757 C CA . GLU A 1 94 ? 25.784 -5.464 -10.554 1.00 70.75 94 GLU A CA 1
ATOM 758 C C . GLU A 1 94 ? 24.583 -6.342 -10.163 1.00 70.75 94 GLU A C 1
ATOM 760 O O . GLU A 1 94 ? 23.518 -5.857 -9.780 1.00 70.75 94 GLU A O 1
ATOM 765 N N . LYS A 1 95 ? 24.753 -7.671 -10.229 1.00 72.19 95 LYS A N 1
ATOM 766 C CA . LYS A 1 95 ? 23.687 -8.654 -9.925 1.00 72.19 95 LYS A CA 1
ATOM 767 C C . LYS A 1 95 ? 22.972 -8.418 -8.583 1.00 72.19 95 LYS A C 1
ATOM 769 O O . LYS A 1 95 ? 21.783 -8.709 -8.469 1.00 72.19 95 LYS A O 1
ATOM 774 N N . GLU A 1 96 ? 23.670 -7.883 -7.581 1.00 74.31 96 GLU A N 1
ATOM 775 C CA . GLU A 1 96 ? 23.108 -7.588 -6.253 1.00 74.31 96 GLU A CA 1
ATOM 776 C C . GLU A 1 96 ? 21.962 -6.569 -6.307 1.00 74.31 96 GLU A C 1
ATOM 778 O O . GLU A 1 96 ? 20.993 -6.657 -5.557 1.00 74.31 96 GLU A O 1
ATOM 783 N N . ARG A 1 97 ? 22.023 -5.637 -7.255 1.00 76.69 97 ARG A N 1
ATOM 784 C CA . ARG A 1 97 ? 21.027 -4.581 -7.403 1.00 76.69 97 ARG A CA 1
ATOM 785 C C . ARG A 1 97 ? 19.713 -5.076 -8.008 1.00 76.69 97 ARG A C 1
ATOM 787 O O . ARG A 1 97 ? 18.656 -4.532 -7.718 1.00 76.69 97 ARG A O 1
ATOM 794 N N . PHE A 1 98 ? 19.753 -6.135 -8.814 1.00 79.06 98 PHE A N 1
ATOM 795 C CA . PHE A 1 98 ? 18.539 -6.835 -9.247 1.00 79.06 98 PHE A CA 1
ATOM 796 C C . PHE A 1 98 ? 18.013 -7.788 -8.174 1.00 79.06 98 PHE A C 1
ATOM 798 O O . PHE A 1 98 ? 16.800 -7.946 -8.033 1.00 79.06 98 PHE A O 1
ATOM 805 N N . ARG A 1 99 ? 18.909 -8.381 -7.377 1.00 76.81 99 ARG A N 1
ATOM 806 C CA . ARG A 1 99 ? 18.531 -9.178 -6.205 1.00 76.81 99 ARG A CA 1
ATOM 807 C C . ARG A 1 99 ? 17.751 -8.345 -5.186 1.00 76.81 99 ARG A C 1
ATOM 809 O O . ARG A 1 99 ? 16.762 -8.835 -4.643 1.00 76.81 99 ARG A O 1
ATOM 816 N N . SER A 1 100 ? 18.133 -7.087 -4.960 1.00 75.56 100 SER A N 1
ATOM 817 C CA . SER A 1 100 ? 17.441 -6.206 -4.009 1.00 75.56 100 SER A CA 1
ATOM 818 C C . SER A 1 100 ? 16.005 -5.847 -4.419 1.00 75.56 100 SER A C 1
ATOM 820 O O . SER A 1 100 ? 15.183 -5.590 -3.540 1.00 75.56 100 SER A O 1
ATOM 822 N N . LEU A 1 101 ? 15.650 -5.943 -5.709 1.00 75.06 101 LEU A N 1
ATOM 823 C CA . LEU A 1 101 ? 14.262 -5.805 -6.191 1.00 75.06 101 LEU A CA 1
ATOM 824 C C . LEU A 1 101 ? 13.349 -6.950 -5.721 1.00 75.06 101 LEU A C 1
ATOM 826 O O . LEU A 1 101 ? 12.130 -6.911 -5.908 1.00 75.06 101 LEU A O 1
ATOM 830 N N . GLY A 1 102 ? 13.934 -7.993 -5.127 1.00 70.06 102 GLY A N 1
ATOM 831 C CA . GLY A 1 102 ? 13.216 -9.164 -4.654 1.00 70.06 102 GLY A CA 1
ATOM 832 C C . GLY A 1 102 ? 12.646 -10.010 -5.784 1.00 70.06 102 GLY A C 1
ATOM 833 O O . GLY A 1 102 ? 11.795 -10.844 -5.501 1.00 70.06 102 GLY A O 1
ATOM 834 N N . LEU A 1 103 ? 13.078 -9.805 -7.036 1.00 72.50 103 LEU A N 1
ATOM 835 C CA . LEU A 1 103 ? 12.769 -10.706 -8.147 1.00 72.50 103 LEU A CA 1
ATOM 836 C C . LEU A 1 103 ? 13.228 -12.126 -7.789 1.00 72.50 103 LEU A C 1
ATOM 838 O O . LEU A 1 103 ? 14.109 -12.316 -6.952 1.00 72.50 103 LEU A O 1
ATOM 842 N N . HIS A 1 104 ? 12.654 -13.149 -8.409 1.00 70.56 104 HIS A N 1
ATOM 843 C CA . HIS A 1 104 ? 13.129 -14.504 -8.153 1.00 70.56 104 HIS A CA 1
ATOM 844 C C . HIS A 1 104 ? 14.574 -14.679 -8.650 1.00 70.56 104 HIS A C 1
ATOM 846 O O . HIS A 1 104 ? 14.907 -14.150 -9.717 1.00 70.56 104 HIS A O 1
ATOM 852 N N . PRO A 1 105 ? 15.429 -15.453 -7.947 1.00 69.56 105 PRO A N 1
ATOM 853 C CA . PRO A 1 105 ? 16.833 -15.622 -8.315 1.00 69.56 105 PRO A CA 1
ATOM 854 C C . PRO A 1 105 ? 17.092 -16.019 -9.760 1.00 69.56 105 PRO A C 1
ATOM 856 O O . PRO A 1 105 ? 18.085 -15.604 -10.350 1.00 69.56 105 PRO A O 1
ATOM 859 N N . GLN A 1 106 ? 16.179 -16.784 -10.347 1.00 67.50 106 GLN A N 1
ATOM 860 C CA . GLN A 1 106 ? 16.289 -17.226 -11.732 1.00 67.50 106 GLN A CA 1
ATOM 861 C C . GLN A 1 106 ? 16.096 -16.088 -12.743 1.00 67.50 106 GLN A C 1
ATOM 863 O O . GLN A 1 106 ? 16.693 -16.146 -13.813 1.00 67.50 106 GLN A O 1
ATOM 868 N N . CYS A 1 107 ? 15.340 -15.038 -12.405 1.00 68.38 107 CYS A N 1
ATOM 869 C CA . CYS A 1 107 ? 15.117 -13.895 -13.294 1.00 68.38 107 CYS A CA 1
ATOM 870 C C . CYS A 1 107 ? 16.392 -13.059 -13.475 1.00 68.38 107 CYS A C 1
ATOM 872 O O . CYS A 1 107 ? 16.651 -12.558 -14.559 1.00 68.38 107 CYS A O 1
ATOM 874 N N . TYR A 1 108 ? 17.231 -12.938 -12.441 1.00 71.31 108 TYR A N 1
ATOM 875 C CA . TYR A 1 108 ? 18.485 -12.173 -12.517 1.00 71.31 108 TYR A CA 1
ATOM 876 C C . TYR A 1 108 ? 19.753 -13.043 -12.571 1.00 71.31 108 TYR A C 1
ATOM 878 O O . TYR A 1 108 ? 20.874 -12.527 -12.537 1.00 71.31 108 TYR A O 1
ATOM 886 N N . ALA A 1 109 ? 19.609 -14.369 -12.654 1.00 72.88 109 ALA A N 1
ATOM 887 C CA . ALA A 1 109 ? 20.732 -15.271 -12.895 1.00 72.88 109 ALA A CA 1
ATOM 888 C C . ALA A 1 109 ? 21.244 -15.169 -14.344 1.00 72.88 109 ALA A C 1
ATOM 890 O O . ALA A 1 109 ? 22.459 -15.250 -14.560 1.00 72.88 109 ALA A O 1
ATOM 891 N N . ASP A 1 110 ? 20.336 -14.949 -15.303 1.00 74.88 110 ASP A N 1
ATOM 892 C CA . ASP A 1 110 ? 20.622 -14.838 -16.735 1.00 74.88 110 ASP A CA 1
ATOM 893 C C . ASP A 1 110 ? 20.762 -13.369 -17.181 1.00 74.88 110 ASP A C 1
ATOM 895 O O . ASP A 1 110 ? 19.801 -12.600 -17.217 1.00 74.88 110 ASP A O 1
ATOM 899 N N . ILE A 1 111 ? 21.978 -12.980 -17.573 1.00 73.94 111 I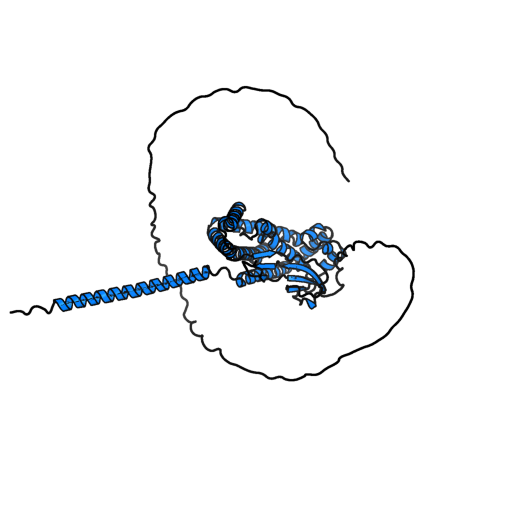LE A N 1
ATOM 900 C CA . ILE A 1 111 ? 22.283 -11.630 -18.076 1.00 73.94 111 ILE A CA 1
ATOM 901 C C . ILE A 1 111 ? 21.523 -11.337 -19.377 1.00 73.94 111 ILE A C 1
ATOM 903 O O . ILE A 1 111 ? 21.168 -10.182 -19.627 1.00 73.94 111 ILE A O 1
ATOM 907 N N . LYS A 1 112 ? 21.249 -12.357 -20.203 1.00 78.25 112 LYS A N 1
ATOM 908 C CA . LYS A 1 112 ? 20.478 -12.190 -21.436 1.00 78.25 112 LYS A CA 1
ATOM 909 C C . LYS A 1 112 ? 19.050 -11.767 -21.112 1.00 78.25 112 LYS A C 1
ATOM 911 O O . LYS A 1 112 ? 18.591 -10.774 -21.670 1.00 78.25 112 LYS A O 1
ATOM 916 N N . TRP A 1 113 ? 18.414 -12.432 -20.144 1.00 78.69 113 TRP A N 1
ATOM 917 C CA . TRP A 1 113 ? 17.092 -12.046 -19.652 1.00 78.69 113 TRP A CA 1
ATOM 918 C C . TRP A 1 113 ? 17.070 -10.603 -19.159 1.00 78.69 113 TRP A C 1
ATOM 920 O O . TRP A 1 113 ? 16.245 -9.823 -19.617 1.00 78.69 113 TRP A O 1
ATOM 930 N N . ILE A 1 114 ? 18.021 -10.207 -18.304 1.00 78.56 114 ILE A N 1
ATOM 931 C CA . ILE A 1 114 ? 18.105 -8.821 -17.808 1.00 78.56 114 ILE A CA 1
ATOM 932 C C . ILE A 1 114 ? 18.272 -7.840 -18.977 1.00 78.56 114 ILE A C 1
ATOM 934 O O . ILE A 1 114 ? 17.738 -6.726 -18.966 1.00 78.56 114 ILE A O 1
ATOM 938 N N . SER A 1 115 ? 19.039 -8.234 -19.995 1.00 81.75 115 SER A N 1
ATOM 939 C CA . SER A 1 115 ? 19.266 -7.381 -21.148 1.00 81.75 115 SER A CA 1
ATOM 940 C C . SER A 1 115 ? 18.010 -7.159 -21.974 1.00 81.75 115 SER A C 1
ATOM 942 O O . SER A 1 115 ? 17.723 -6.010 -22.310 1.00 81.75 115 SER A O 1
ATOM 944 N N . ASP A 1 116 ? 17.281 -8.233 -22.256 1.00 82.44 116 ASP A N 1
ATOM 945 C CA . ASP A 1 116 ? 16.025 -8.211 -22.997 1.00 82.44 116 ASP A CA 1
ATOM 946 C C . ASP A 1 116 ? 14.908 -7.540 -22.179 1.00 82.44 116 ASP A C 1
ATOM 948 O O . ASP A 1 116 ? 14.146 -6.746 -22.722 1.00 82.44 116 ASP A O 1
ATOM 952 N N . PHE A 1 117 ? 14.885 -7.737 -20.858 1.00 83.38 117 PHE A N 1
ATOM 953 C CA . PHE A 1 117 ? 13.985 -7.047 -19.933 1.00 83.38 117 PHE A CA 1
ATOM 954 C C . PHE A 1 117 ? 14.185 -5.529 -19.997 1.00 83.38 117 PHE A C 1
ATOM 956 O O . PHE A 1 117 ? 13.224 -4.780 -20.120 1.00 83.38 117 PHE A O 1
ATOM 963 N N . GLY A 1 118 ? 15.436 -5.063 -20.022 1.00 84.44 118 GLY A N 1
ATOM 964 C CA . GLY A 1 118 ? 15.754 -3.639 -20.172 1.00 84.44 118 GLY A CA 1
ATOM 965 C C . GLY A 1 118 ? 15.458 -3.027 -21.539 1.00 84.44 118 GLY A C 1
ATOM 966 O O . GLY A 1 118 ? 15.681 -1.832 -21.706 1.00 84.44 118 GLY A O 1
ATOM 967 N N . ARG A 1 119 ? 15.049 -3.830 -22.528 1.00 85.50 119 ARG A N 1
ATOM 968 C CA . ARG A 1 119 ? 14.591 -3.350 -23.842 1.00 85.50 119 ARG A CA 1
ATOM 969 C C . ARG A 1 119 ? 13.076 -3.178 -23.898 1.00 85.50 119 ARG A C 1
ATOM 971 O O . ARG A 1 119 ? 12.576 -2.675 -24.898 1.00 85.50 119 ARG A O 1
ATOM 978 N N . LEU A 1 120 ? 12.354 -3.631 -22.875 1.00 86.56 120 LEU A N 1
ATOM 979 C CA . LEU A 1 120 ? 10.915 -3.438 -22.797 1.00 86.56 120 LEU A CA 1
ATOM 980 C C . LEU A 1 120 ? 10.607 -1.969 -22.532 1.00 86.56 120 LEU A C 1
ATOM 982 O O . LEU A 1 120 ? 11.252 -1.342 -21.691 1.00 86.56 120 LEU A O 1
ATOM 986 N N . GLU A 1 121 ? 9.576 -1.470 -23.206 1.00 86.25 121 GLU A N 1
ATOM 987 C CA . GLU A 1 121 ? 9.068 -0.107 -23.044 1.00 86.25 121 GLU A CA 1
ATOM 988 C C . GLU A 1 121 ? 8.763 0.190 -21.570 1.00 86.25 121 GLU A C 1
ATOM 990 O O . GLU A 1 121 ? 9.305 1.127 -21.003 1.00 86.25 121 GLU A O 1
ATOM 995 N N . TYR A 1 122 ? 8.027 -0.696 -20.895 1.00 87.94 122 TYR A N 1
ATOM 996 C CA . TYR A 1 122 ? 7.602 -0.499 -19.505 1.00 87.94 122 TYR A CA 1
ATOM 997 C C . TYR A 1 122 ? 8.561 -1.082 -18.455 1.00 87.94 122 TYR A C 1
ATOM 999 O O . TYR A 1 122 ? 8.171 -1.280 -17.302 1.00 87.94 122 TYR A O 1
ATOM 1007 N N . CYS A 1 123 ? 9.825 -1.364 -18.808 1.00 88.94 123 CYS A N 1
ATOM 1008 C CA . CYS A 1 123 ? 10.797 -1.915 -17.852 1.00 88.94 123 CYS A CA 1
ATOM 1009 C C . CYS A 1 123 ? 10.966 -1.029 -16.606 1.00 88.94 123 CYS A C 1
ATOM 1011 O O . CYS A 1 123 ? 11.128 -1.540 -15.494 1.00 88.94 123 CYS A O 1
ATOM 1013 N N . PHE A 1 124 ? 10.863 0.289 -16.778 1.00 90.81 124 PHE A N 1
ATOM 1014 C CA . PHE A 1 124 ? 10.946 1.252 -15.692 1.00 90.81 124 PHE A CA 1
ATOM 1015 C C . PHE A 1 124 ? 9.774 1.164 -14.718 1.00 90.81 124 PHE A C 1
ATOM 1017 O O . PHE A 1 124 ? 10.010 1.136 -13.511 1.00 90.81 124 PHE A O 1
ATOM 1024 N N . HIS A 1 125 ? 8.540 1.028 -15.216 1.00 91.38 125 HIS A N 1
ATOM 1025 C CA . HIS A 1 125 ? 7.370 0.828 -14.363 1.00 91.38 125 HIS A CA 1
ATOM 1026 C C . HIS A 1 125 ? 7.556 -0.378 -13.465 1.00 91.38 125 HIS A C 1
ATOM 1028 O O . HIS A 1 125 ? 7.315 -0.304 -12.268 1.00 91.38 125 HIS A O 1
ATOM 1034 N N . ILE A 1 126 ? 8.048 -1.480 -14.022 1.00 89.38 126 ILE A N 1
ATOM 1035 C CA . ILE A 1 126 ? 8.235 -2.710 -13.262 1.00 89.38 126 ILE A CA 1
ATOM 1036 C C . ILE A 1 126 ? 9.281 -2.505 -12.171 1.00 89.38 126 ILE A C 1
ATOM 1038 O O . ILE A 1 126 ? 9.019 -2.819 -11.012 1.00 89.38 126 ILE A O 1
ATOM 1042 N N . VAL A 1 127 ? 10.451 -1.957 -12.510 1.00 91.25 127 VAL A N 1
ATOM 1043 C CA . VAL A 1 127 ? 11.527 -1.739 -11.532 1.00 91.25 127 VAL A CA 1
ATOM 1044 C C . VAL A 1 127 ? 11.076 -0.785 -10.426 1.00 91.25 127 VAL A C 1
ATOM 1046 O O . VAL A 1 127 ? 11.218 -1.113 -9.250 1.00 91.25 127 VAL A O 1
ATOM 1049 N N . LEU A 1 128 ? 10.500 0.364 -10.778 1.00 93.38 128 LEU A N 1
ATOM 1050 C CA . LEU A 1 128 ? 10.115 1.381 -9.800 1.00 93.38 128 LEU A CA 1
ATOM 1051 C C . LEU A 1 128 ? 8.903 0.970 -8.969 1.00 93.38 128 LEU A C 1
ATOM 1053 O O . LEU A 1 128 ? 8.941 1.135 -7.749 1.00 93.38 128 LEU A O 1
ATOM 1057 N N . CYS A 1 129 ? 7.885 0.347 -9.575 1.00 91.88 129 CYS A N 1
ATOM 1058 C CA . CYS A 1 129 ? 6.790 -0.253 -8.814 1.00 91.88 129 CYS A CA 1
ATOM 1059 C C . CYS A 1 129 ? 7.337 -1.248 -7.798 1.00 91.88 129 CYS A C 1
ATOM 1061 O O . CYS A 1 129 ? 6.892 -1.226 -6.658 1.00 91.88 129 CYS A O 1
ATOM 1063 N N . ARG A 1 130 ? 8.324 -2.080 -8.163 1.00 88.38 130 ARG A N 1
ATOM 1064 C CA . ARG A 1 130 ? 8.931 -3.044 -7.233 1.00 88.38 130 ARG A CA 1
ATOM 1065 C C . ARG A 1 130 ? 9.713 -2.385 -6.108 1.00 88.38 130 ARG A C 1
ATOM 1067 O O . ARG A 1 130 ? 9.587 -2.833 -4.971 1.00 88.38 130 ARG A O 1
ATOM 1074 N N . VAL A 1 131 ? 10.490 -1.339 -6.389 1.00 92.00 131 VAL A N 1
ATOM 1075 C CA . VAL A 1 131 ? 11.194 -0.574 -5.345 1.00 92.00 131 VAL A CA 1
ATOM 1076 C C . VAL A 1 131 ? 10.183 -0.022 -4.338 1.00 92.00 131 VAL A C 1
ATOM 1078 O O . VAL A 1 131 ? 10.301 -0.279 -3.139 1.00 92.00 131 VAL A O 1
ATOM 1081 N N . ILE A 1 132 ? 9.138 0.652 -4.824 1.00 93.94 132 ILE A N 1
ATOM 1082 C CA . ILE A 1 132 ? 8.129 1.279 -3.967 1.00 93.94 132 ILE A CA 1
ATOM 1083 C C . ILE A 1 132 ? 7.291 0.222 -3.237 1.00 93.94 132 ILE A C 1
ATOM 1085 O O . ILE A 1 132 ? 7.114 0.308 -2.025 1.00 93.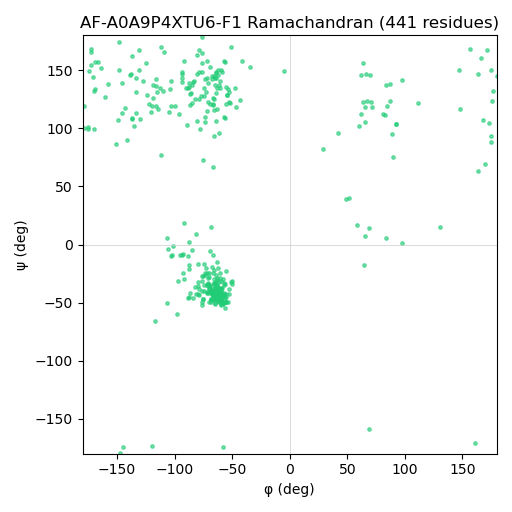94 132 ILE A O 1
ATOM 1089 N N . SER A 1 133 ? 6.798 -0.805 -3.930 1.00 89.81 133 SER A N 1
ATOM 1090 C CA . SER A 1 133 ? 5.949 -1.848 -3.342 1.00 89.81 133 SER A CA 1
ATOM 1091 C C . SER A 1 133 ? 6.686 -2.637 -2.263 1.00 89.81 133 SER A C 1
ATOM 1093 O O . SER A 1 133 ? 6.108 -2.948 -1.217 1.00 89.81 133 SER A O 1
ATOM 1095 N N . LYS A 1 134 ? 7.969 -2.944 -2.491 1.00 87.56 134 LYS A N 1
ATOM 1096 C CA . LYS A 1 134 ? 8.831 -3.609 -1.516 1.00 87.56 134 LYS A CA 1
ATOM 1097 C C . LYS A 1 134 ? 9.059 -2.719 -0.307 1.00 87.56 134 LYS A C 1
ATOM 1099 O O . LYS A 1 134 ? 8.887 -3.195 0.810 1.00 87.56 134 LYS A O 1
ATOM 1104 N N . PHE A 1 135 ? 9.377 -1.442 -0.518 1.00 91.69 135 PHE A N 1
ATOM 1105 C CA . PHE A 1 135 ? 9.526 -0.483 0.571 1.00 91.69 135 PHE A CA 1
ATOM 1106 C C . PHE A 1 135 ? 8.249 -0.401 1.413 1.00 91.69 135 PHE A C 1
ATOM 1108 O O . PHE A 1 135 ? 8.298 -0.552 2.631 1.00 91.69 135 PHE A O 1
ATOM 1115 N N . LEU A 1 136 ? 7.088 -0.243 0.775 1.00 91.81 136 LEU A N 1
ATOM 1116 C CA . LEU A 1 136 ? 5.816 -0.194 1.486 1.00 91.81 136 LEU A CA 1
ATOM 1117 C C . LEU A 1 136 ? 5.555 -1.489 2.258 1.00 91.81 136 LEU A C 1
ATOM 1119 O O . LEU A 1 136 ? 5.160 -1.428 3.412 1.00 91.81 136 LEU A O 1
ATOM 1123 N N . THR A 1 137 ? 5.800 -2.657 1.670 1.00 87.69 137 THR A N 1
ATOM 1124 C CA . THR A 1 137 ? 5.543 -3.942 2.342 1.00 87.69 137 THR A CA 1
ATOM 1125 C C . THR A 1 137 ? 6.503 -4.176 3.514 1.00 87.69 137 THR A C 1
ATOM 1127 O O . THR A 1 137 ? 6.065 -4.507 4.614 1.00 87.69 137 THR A O 1
ATOM 1130 N N . ASP A 1 138 ? 7.805 -3.973 3.303 1.00 86.00 138 ASP A N 1
ATOM 1131 C CA . ASP A 1 138 ? 8.845 -4.298 4.283 1.00 86.00 138 ASP A CA 1
ATOM 1132 C C . ASP A 1 138 ? 8.971 -3.229 5.380 1.00 86.00 138 ASP A C 1
ATOM 1134 O O . ASP A 1 138 ? 9.238 -3.571 6.531 1.00 86.00 138 ASP A O 1
ATOM 1138 N N . ILE A 1 139 ? 8.783 -1.948 5.040 1.00 89.06 139 ILE A N 1
ATOM 1139 C CA . ILE A 1 139 ? 9.042 -0.804 5.928 1.00 89.06 139 ILE A CA 1
ATOM 1140 C C . ILE A 1 139 ? 7.740 -0.179 6.437 1.00 89.06 139 ILE A C 1
ATOM 1142 O O . ILE A 1 139 ? 7.582 0.006 7.645 1.00 89.06 139 ILE A O 1
ATOM 1146 N N . THR A 1 140 ? 6.785 0.129 5.552 1.00 87.56 140 THR A N 1
ATOM 1147 C CA . THR A 1 140 ? 5.527 0.788 5.956 1.00 87.56 140 THR A CA 1
ATOM 1148 C C . THR A 1 140 ? 4.567 -0.188 6.635 1.00 87.56 140 THR A C 1
ATOM 1150 O O . THR A 1 140 ? 4.127 0.028 7.757 1.00 87.56 140 THR A O 1
ATOM 1153 N N . PHE A 1 141 ? 4.288 -1.322 6.008 1.00 88.44 141 PHE A N 1
ATOM 1154 C CA . PHE A 1 141 ? 3.461 -2.378 6.582 1.00 88.44 141 PHE A CA 1
ATOM 1155 C C . PHE A 1 141 ? 4.278 -3.366 7.421 1.00 88.44 141 PHE A C 1
ATOM 1157 O O . PHE A 1 141 ? 3.709 -4.292 7.980 1.00 88.44 141 PHE A O 1
ATOM 1164 N N . ARG A 1 142 ? 5.595 -3.150 7.566 1.00 81.62 142 ARG A N 1
ATOM 1165 C CA . ARG A 1 142 ? 6.472 -3.895 8.483 1.00 81.62 142 ARG A CA 1
ATOM 1166 C C . ARG A 1 142 ? 6.356 -5.416 8.344 1.00 81.62 142 ARG A C 1
ATOM 1168 O O . ARG A 1 142 ? 6.420 -6.127 9.343 1.00 81.62 142 ARG A O 1
ATOM 1175 N N . GLY A 1 143 ? 6.235 -5.930 7.119 1.00 68.25 143 GLY A N 1
ATOM 1176 C CA . GLY A 1 143 ? 5.883 -7.332 6.861 1.00 68.25 143 GLY A CA 1
ATOM 1177 C C . GLY A 1 143 ? 6.788 -8.380 7.531 1.00 68.25 143 GLY A C 1
ATOM 1178 O O . GLY A 1 143 ? 6.354 -9.506 7.766 1.00 68.25 143 GLY A O 1
ATOM 1179 N N . LYS A 1 144 ? 8.033 -8.028 7.886 1.00 66.12 144 LYS A N 1
ATOM 1180 C CA . LYS A 1 144 ? 8.921 -8.888 8.690 1.00 66.12 144 LYS A CA 1
ATOM 1181 C C . LYS A 1 144 ? 8.596 -8.855 10.188 1.00 66.12 144 LYS A C 1
ATOM 1183 O O . LYS A 1 144 ? 8.553 -9.913 10.804 1.00 66.12 144 LYS A O 1
ATOM 1188 N N . GLU A 1 145 ? 8.342 -7.674 10.751 1.00 62.28 145 GLU A N 1
ATOM 1189 C CA . GLU A 1 145 ? 8.032 -7.488 12.180 1.00 62.28 145 GLU A CA 1
ATOM 1190 C C . GLU A 1 145 ? 6.612 -7.979 12.517 1.00 62.28 145 GLU A C 1
ATOM 1192 O O . GLU A 1 145 ? 6.364 -8.440 13.626 1.00 62.28 145 GLU A O 1
ATOM 1197 N N . THR A 1 146 ? 5.685 -7.985 11.549 1.00 63.25 146 THR A N 1
ATOM 1198 C CA . THR A 1 146 ? 4.341 -8.573 11.720 1.00 63.25 146 THR A CA 1
ATOM 1199 C C . THR A 1 146 ? 4.398 -10.053 12.102 1.00 63.25 146 THR A C 1
ATOM 1201 O O . THR A 1 146 ? 3.519 -10.530 12.809 1.00 63.25 146 THR A O 1
ATOM 1204 N N . LYS A 1 147 ? 5.436 -10.791 11.681 1.00 66.19 147 LYS A N 1
ATOM 1205 C CA . LYS A 1 147 ? 5.626 -12.191 12.094 1.00 66.19 147 LYS A CA 1
ATOM 1206 C C . LYS A 1 147 ? 6.033 -12.322 13.562 1.00 66.19 147 LYS A C 1
ATOM 1208 O O . LYS A 1 147 ? 5.739 -13.341 14.170 1.00 66.19 147 LYS A O 1
ATOM 1213 N N . GLU A 1 148 ? 6.709 -11.317 14.113 1.00 65.12 148 GLU A N 1
ATOM 1214 C CA . GLU A 1 148 ? 7.137 -11.299 15.516 1.00 65.12 148 GLU A CA 1
ATOM 1215 C C . GLU A 1 148 ? 6.009 -10.847 16.447 1.00 65.12 148 GLU A C 1
ATOM 1217 O O . GLU A 1 148 ? 5.893 -11.344 17.563 1.00 65.12 148 GLU A O 1
ATOM 1222 N N . TRP A 1 149 ? 5.182 -9.900 15.998 1.00 71.00 149 TRP A N 1
ATOM 1223 C CA . TRP A 1 149 ? 4.118 -9.306 16.815 1.00 71.00 149 TRP A CA 1
ATOM 1224 C C . TRP A 1 149 ? 2.721 -9.850 16.527 1.00 71.00 149 TRP A C 1
ATOM 1226 O O . TRP A 1 149 ? 1.765 -9.374 17.135 1.00 71.00 149 TRP A O 1
ATOM 1236 N N . GLU A 1 150 ? 2.593 -10.773 15.571 1.00 74.50 150 GLU A N 1
ATOM 1237 C CA . GLU A 1 150 ? 1.341 -11.371 15.069 1.00 74.50 150 GLU A CA 1
ATOM 1238 C C . GLU A 1 150 ? 0.384 -10.375 14.373 1.00 74.50 150 GLU A C 1
ATOM 1240 O O . GLU A 1 150 ? -0.470 -10.771 13.579 1.00 74.50 150 GLU A O 1
ATOM 1245 N N . HIS A 1 151 ? 0.563 -9.070 14.596 1.00 80.50 151 HIS A N 1
ATOM 1246 C CA . HIS A 1 151 ? -0.298 -8.002 14.106 1.00 80.50 151 HIS A CA 1
ATOM 1247 C C . HIS A 1 151 ? 0.483 -6.797 13.570 1.00 80.50 151 HIS A C 1
ATOM 1249 O O . HIS A 1 151 ? 1.660 -6.574 13.862 1.00 80.50 151 HIS A O 1
ATOM 1255 N N . LEU A 1 152 ? -0.216 -5.977 12.784 1.00 88.94 152 LEU A N 1
ATOM 1256 C CA . LEU A 1 152 ? 0.265 -4.678 12.318 1.00 88.94 152 LEU A CA 1
ATOM 1257 C C . LEU A 1 152 ? 0.118 -3.614 13.412 1.00 88.94 152 LEU A C 1
ATOM 1259 O O . LEU A 1 152 ? -0.828 -3.659 14.196 1.00 88.94 152 LEU A O 1
ATOM 1263 N N . TYR A 1 153 ? 1.019 -2.633 13.448 1.00 91.12 153 TYR A N 1
ATOM 1264 C CA . TYR A 1 153 ? 0.958 -1.523 14.403 1.00 91.12 153 TYR A CA 1
ATOM 1265 C C . TYR A 1 153 ? 1.296 -0.186 13.732 1.00 91.12 153 TYR A C 1
ATOM 1267 O O . TYR A 1 153 ? 2.146 -0.163 12.836 1.00 91.12 153 TYR A O 1
ATOM 1275 N N . PRO A 1 154 ? 0.682 0.934 14.169 1.00 91.88 154 PRO A N 1
ATOM 1276 C CA . PRO A 1 154 ? 0.979 2.252 13.626 1.00 91.88 154 PRO A CA 1
ATOM 1277 C C . PRO A 1 154 ? 2.441 2.646 13.808 1.00 91.88 154 PRO A C 1
ATOM 1279 O O . PRO A 1 154 ? 3.085 2.321 14.807 1.00 91.88 154 PRO A O 1
ATOM 1282 N N . HIS A 1 155 ? 2.944 3.451 12.877 1.00 90.38 155 HIS A N 1
ATOM 1283 C CA . HIS A 1 155 ? 4.306 3.983 12.921 1.00 90.38 155 HIS A CA 1
ATOM 1284 C C . HIS A 1 155 ? 4.616 4.847 14.139 1.00 90.38 155 HIS A C 1
ATOM 1286 O O . HIS A 1 155 ? 5.777 4.977 14.521 1.00 90.38 155 HIS A O 1
ATOM 1292 N N . SER A 1 156 ? 3.589 5.436 14.739 1.00 91.06 156 SER A N 1
ATOM 1293 C CA . SER A 1 156 ? 3.716 6.296 15.905 1.00 91.06 156 SER A CA 1
ATOM 1294 C C . SER A 1 156 ? 4.006 5.541 17.202 1.00 91.06 156 SER A C 1
ATOM 1296 O O . SER A 1 156 ? 4.407 6.192 18.169 1.00 91.06 156 SER A O 1
ATOM 1298 N N . LEU A 1 157 ? 3.792 4.220 17.258 1.00 92.38 157 LEU A N 1
ATOM 1299 C CA . LEU A 1 157 ? 4.037 3.414 18.456 1.00 92.38 157 LEU A CA 1
ATOM 1300 C C . LEU A 1 157 ? 5.504 2.972 18.535 1.00 92.38 157 LEU A C 1
ATOM 1302 O O . LEU A 1 157 ? 6.094 2.552 17.534 1.00 92.38 157 LEU A O 1
ATOM 1306 N N . THR A 1 158 ? 6.101 3.047 19.728 1.00 91.25 158 THR A N 1
ATOM 1307 C CA . THR A 1 158 ? 7.430 2.470 19.975 1.00 91.25 158 THR A CA 1
ATOM 1308 C C . THR A 1 158 ? 7.350 0.955 20.124 1.00 91.25 158 THR A C 1
ATOM 1310 O O . THR A 1 158 ? 6.284 0.384 20.358 1.00 91.25 158 THR A O 1
ATOM 1313 N N . LYS A 1 159 ? 8.504 0.287 20.037 1.00 89.88 159 LYS A N 1
ATOM 1314 C CA . LYS A 1 159 ? 8.590 -1.159 20.268 1.00 89.88 159 LYS A CA 1
ATOM 1315 C C . LYS A 1 159 ? 8.117 -1.531 21.674 1.00 89.88 159 LYS A C 1
ATOM 1317 O O . LYS A 1 159 ? 7.410 -2.515 21.829 1.00 89.88 159 LYS A O 1
ATOM 1322 N N . GLU A 1 160 ? 8.434 -0.725 22.681 1.00 92.31 160 GLU A N 1
ATOM 1323 C CA . GLU A 1 160 ? 8.030 -0.959 24.071 1.00 92.31 160 GLU A CA 1
ATOM 1324 C C . GLU A 1 160 ? 6.511 -0.838 24.254 1.00 92.31 160 GLU A C 1
ATOM 1326 O O . GLU A 1 160 ? 5.914 -1.608 25.003 1.00 92.31 160 GLU A O 1
ATOM 1331 N N . GLU A 1 161 ? 5.869 0.116 23.572 1.00 92.62 161 GLU A N 1
ATOM 1332 C CA . GLU A 1 161 ? 4.407 0.251 23.566 1.00 92.62 161 GLU A CA 1
ATOM 1333 C C . GLU A 1 161 ? 3.744 -0.947 22.876 1.00 92.62 161 GLU A C 1
ATOM 1335 O O . GLU A 1 161 ? 2.773 -1.494 23.398 1.00 92.62 161 GLU A O 1
ATOM 1340 N N . ILE A 1 162 ? 4.300 -1.395 21.745 1.00 93.06 162 ILE A N 1
ATOM 1341 C CA . ILE A 1 162 ? 3.819 -2.576 21.018 1.00 93.06 162 ILE A CA 1
ATOM 1342 C C . ILE A 1 162 ? 3.946 -3.833 21.884 1.00 93.06 162 ILE A C 1
ATOM 1344 O O . ILE A 1 162 ? 2.968 -4.559 22.031 1.00 93.06 162 ILE A O 1
ATOM 1348 N N . VAL A 1 163 ? 5.101 -4.061 22.517 1.00 92.62 163 VAL A N 1
ATOM 1349 C CA . VAL A 1 163 ? 5.325 -5.216 23.406 1.00 92.62 163 VAL A CA 1
ATOM 1350 C C . VAL A 1 163 ? 4.293 -5.246 24.534 1.00 92.62 163 VAL A C 1
ATOM 1352 O O . VAL A 1 163 ? 3.674 -6.281 24.756 1.00 92.62 163 VAL A O 1
ATOM 1355 N N . LYS A 1 164 ? 4.005 -4.104 25.174 1.00 94.06 164 LYS A N 1
ATOM 1356 C CA . LYS A 1 164 ? 2.957 -4.025 26.208 1.00 94.06 164 LYS A CA 1
ATOM 1357 C C . LYS A 1 164 ? 1.571 -4.388 25.673 1.00 94.06 164 LYS A C 1
ATOM 1359 O O . LYS A 1 164 ? 0.820 -5.078 26.356 1.00 94.06 164 LYS A O 1
ATOM 1364 N N . LEU A 1 165 ? 1.216 -3.926 24.472 1.00 94.06 165 LEU A N 1
ATOM 1365 C CA . LEU A 1 165 ? -0.056 -4.287 23.839 1.00 94.06 165 LEU A CA 1
ATOM 1366 C C . LEU A 1 165 ? -0.117 -5.784 23.517 1.00 94.06 165 LEU A C 1
ATOM 1368 O O . LEU A 1 165 ? -1.160 -6.402 23.709 1.00 94.06 165 LEU A O 1
ATOM 1372 N N . VAL A 1 166 ? 0.974 -6.379 23.033 1.00 92.75 166 VAL A N 1
ATOM 1373 C CA . VAL A 1 166 ? 1.067 -7.823 22.760 1.00 92.75 166 VAL A CA 1
ATOM 1374 C C . VAL A 1 166 ? 0.939 -8.634 24.053 1.00 92.75 166 VAL A C 1
ATOM 1376 O O . VAL A 1 166 ? 0.162 -9.585 24.101 1.00 92.75 166 VAL A O 1
ATOM 1379 N N . ASP A 1 167 ? 1.625 -8.236 25.124 1.00 93.50 167 ASP A N 1
ATOM 1380 C CA . ASP A 1 167 ? 1.551 -8.921 26.419 1.00 93.50 167 ASP A CA 1
ATOM 1381 C C . ASP A 1 167 ? 0.141 -8.864 27.020 1.00 93.50 167 ASP A C 1
ATOM 1383 O O . ASP A 1 167 ? -0.350 -9.868 27.538 1.00 93.50 167 ASP A O 1
ATOM 1387 N N . LEU A 1 168 ? -0.552 -7.727 26.886 1.00 94.31 168 LEU A N 1
ATOM 1388 C CA . LEU A 1 168 ? -1.948 -7.593 27.308 1.00 94.31 168 LEU A CA 1
ATOM 1389 C C . LEU A 1 168 ? -2.892 -8.485 26.495 1.00 94.31 168 LEU A C 1
ATOM 1391 O O . LEU A 1 168 ? -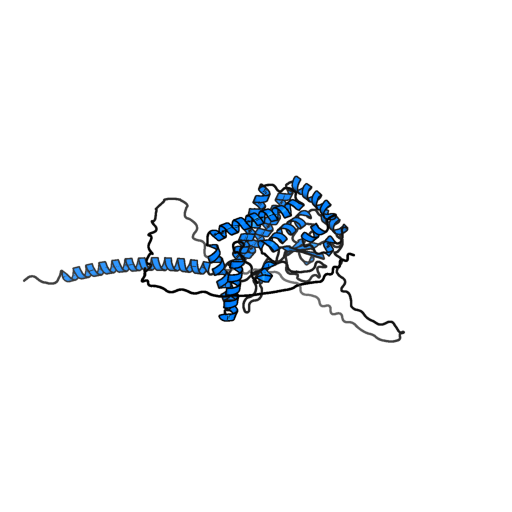3.750 -9.138 27.083 1.00 94.31 168 LEU A O 1
ATOM 1395 N N . GLN A 1 169 ? -2.723 -8.566 25.172 1.00 93.06 169 GLN A N 1
ATOM 1396 C CA . GLN A 1 169 ? -3.510 -9.486 24.338 1.00 93.06 169 GLN A CA 1
ATOM 1397 C C . GLN A 1 169 ? -3.284 -10.942 24.760 1.00 93.06 169 GLN A C 1
ATOM 1399 O O . GLN A 1 169 ? -4.240 -11.706 24.902 1.00 93.06 169 GLN A O 1
ATOM 1404 N N . ARG A 1 170 ? -2.030 -11.312 25.052 1.00 93.12 170 ARG A N 1
ATOM 1405 C CA . ARG A 1 170 ? -1.680 -12.651 25.538 1.00 93.12 170 ARG A CA 1
ATOM 1406 C C . ARG A 1 170 ? -2.328 -12.956 26.892 1.00 93.12 170 ARG A C 1
ATOM 1408 O O . ARG A 1 170 ? -2.866 -14.046 27.059 1.00 93.12 170 ARG A O 1
ATOM 1415 N N . ALA A 1 171 ? -2.338 -12.002 27.822 1.00 94.31 171 ALA A N 1
ATOM 1416 C CA . ALA A 1 171 ? -3.027 -12.142 29.108 1.00 94.31 171 ALA A CA 1
ATOM 1417 C C . ALA A 1 171 ? -4.555 -12.250 28.938 1.00 94.31 171 ALA A C 1
ATOM 1419 O O . ALA A 1 171 ? -5.196 -13.092 29.562 1.00 94.31 171 ALA A O 1
ATOM 1420 N N . MET A 1 172 ? -5.158 -11.463 28.038 1.00 93.81 172 MET A N 1
ATOM 1421 C CA . MET A 1 172 ? -6.590 -11.569 27.726 1.00 93.81 172 MET A CA 1
ATOM 1422 C C . MET A 1 172 ? -6.962 -12.955 27.190 1.00 93.81 172 MET A C 1
ATOM 1424 O O . MET A 1 172 ? -7.986 -13.512 27.586 1.00 93.81 172 MET A O 1
ATOM 1428 N N . LYS A 1 173 ? -6.122 -13.524 26.325 1.00 92.56 173 LYS A N 1
ATOM 1429 C CA . LYS A 1 173 ? -6.318 -14.863 25.764 1.00 92.56 173 LYS A CA 1
ATOM 1430 C C . LYS A 1 173 ? -6.115 -15.968 26.803 1.00 92.56 173 LYS A C 1
ATOM 1432 O O . LYS A 1 173 ? -6.956 -16.854 26.936 1.00 92.56 173 LYS A O 1
ATOM 1437 N N . ASN A 1 174 ? -5.008 -15.914 27.540 1.00 94.50 174 ASN A N 1
ATOM 1438 C CA . ASN A 1 174 ? -4.568 -17.019 28.392 1.00 94.50 174 ASN A CA 1
ATOM 1439 C C . ASN A 1 174 ? -5.186 -16.986 29.792 1.00 94.50 174 ASN A C 1
ATOM 1441 O O . ASN A 1 174 ? -5.599 -18.031 30.283 1.00 94.50 174 ASN A O 1
ATOM 1445 N N . ASP A 1 175 ? -5.274 -15.805 30.407 1.00 95.12 175 ASP A N 1
ATOM 1446 C CA . ASP A 1 175 ? -5.683 -15.658 31.809 1.00 95.12 175 ASP A CA 1
ATOM 1447 C C . ASP A 1 175 ? -7.174 -15.322 31.933 1.00 95.12 175 ASP A C 1
ATOM 1449 O O . ASP A 1 175 ? -7.826 -15.696 32.907 1.00 95.12 175 ASP A O 1
ATOM 1453 N N . LEU A 1 176 ? -7.724 -14.602 30.946 1.00 93.31 176 LEU A N 1
ATOM 1454 C CA . LEU A 1 176 ? -9.128 -14.171 30.935 1.00 93.31 176 LEU A CA 1
ATOM 1455 C C . LEU A 1 176 ? -10.008 -14.957 29.955 1.00 93.31 176 LEU A C 1
ATOM 1457 O O . LEU A 1 176 ? -11.213 -14.705 29.912 1.00 93.31 176 LEU A O 1
ATOM 1461 N N . HIS A 1 177 ? -9.425 -15.872 29.173 1.00 91.56 177 HIS A N 1
ATOM 1462 C CA . HIS A 1 177 ? -10.115 -16.702 28.177 1.00 91.56 177 HIS A CA 1
ATOM 1463 C C . HIS A 1 177 ? -11.037 -15.907 27.238 1.00 91.56 177 HIS A C 1
ATOM 1465 O O . HIS A 1 177 ? -12.143 -16.340 26.911 1.00 91.56 177 HIS A O 1
ATOM 1471 N N . ARG A 1 178 ? -10.586 -14.717 26.828 1.00 90.56 178 ARG A N 1
ATOM 1472 C CA . ARG A 1 178 ? -11.307 -13.857 25.887 1.00 90.56 178 ARG A CA 1
ATOM 1473 C C . ARG A 1 178 ? -11.251 -14.443 24.486 1.00 90.56 178 ARG A C 1
ATOM 1475 O O . ARG A 1 178 ? -10.231 -15.003 24.087 1.00 90.56 178 ARG A O 1
ATOM 1482 N N . ASP A 1 179 ? -12.345 -14.294 23.747 1.00 90.00 179 ASP A N 1
ATOM 1483 C CA . ASP A 1 179 ? -12.368 -14.690 22.344 1.00 90.00 179 ASP A CA 1
ATOM 1484 C C . ASP A 1 179 ? -11.531 -13.727 21.477 1.00 90.00 179 ASP A C 1
ATOM 1486 O O . ASP A 1 179 ? -11.278 -12.576 21.848 1.00 90.00 179 ASP A O 1
ATOM 1490 N N . GLU A 1 180 ? -11.091 -14.203 20.310 1.00 88.06 180 GLU A N 1
ATOM 1491 C CA . GLU A 1 180 ? -10.256 -13.412 19.392 1.00 88.06 180 GLU A CA 1
ATOM 1492 C C . GLU A 1 180 ? -10.958 -12.125 18.925 1.00 88.06 180 GLU A C 1
ATOM 1494 O O . GLU A 1 180 ? -10.310 -11.097 18.744 1.00 88.06 180 GLU A O 1
ATOM 1499 N N . SER A 1 181 ? -12.288 -12.129 18.803 1.00 86.44 181 SER A N 1
ATOM 1500 C CA . SER A 1 181 ? -13.046 -10.954 18.354 1.00 86.44 181 SER A CA 1
ATOM 1501 C C . SER A 1 181 ? -13.100 -9.844 19.411 1.00 86.44 181 SER A C 1
ATOM 1503 O O . SER A 1 181 ? -13.032 -8.651 19.097 1.00 86.44 181 SER A O 1
ATOM 1505 N N . GLU A 1 182 ? -13.163 -10.212 20.691 1.00 88.88 182 GLU A N 1
ATOM 1506 C CA . GLU A 1 182 ? -13.079 -9.310 21.830 1.00 88.88 182 GLU A CA 1
ATOM 1507 C C . GLU A 1 182 ? -11.678 -8.713 21.937 1.00 88.88 182 GLU A C 1
ATOM 1509 O O . GLU A 1 182 ? -11.557 -7.505 22.170 1.00 88.88 182 GLU A O 1
ATOM 1514 N N . ILE A 1 183 ? -10.641 -9.527 21.715 1.00 91.12 183 ILE A N 1
ATOM 1515 C CA . ILE A 1 183 ? -9.239 -9.094 21.703 1.00 91.12 183 ILE A CA 1
ATOM 1516 C C . ILE A 1 183 ? -8.991 -8.124 20.539 1.00 91.12 183 ILE A C 1
ATOM 1518 O O . ILE A 1 183 ? -8.518 -7.010 20.777 1.00 91.12 183 ILE A O 1
ATOM 1522 N N . SER A 1 184 ? -9.379 -8.477 19.308 1.00 89.56 184 SER A N 1
ATOM 1523 C CA . SER A 1 184 ? -9.268 -7.613 18.122 1.00 89.56 184 SER A CA 1
ATOM 1524 C C . SER A 1 184 ? -9.992 -6.280 18.317 1.00 89.56 184 SER A C 1
ATOM 1526 O O . SER A 1 184 ? -9.436 -5.211 18.043 1.00 89.56 184 SER A O 1
ATOM 1528 N N . ARG A 1 185 ? -11.224 -6.311 18.846 1.00 89.56 185 ARG A N 1
ATOM 1529 C CA . ARG A 1 185 ? -12.005 -5.102 19.139 1.00 89.56 185 ARG A CA 1
ATOM 1530 C C . ARG A 1 185 ? -11.325 -4.226 20.186 1.00 89.56 185 ARG A C 1
ATOM 1532 O O . ARG A 1 185 ? -11.224 -3.016 19.976 1.00 89.56 185 ARG A O 1
ATOM 1539 N N . TRP A 1 186 ? -10.865 -4.813 21.291 1.00 92.00 186 TRP A N 1
ATOM 1540 C CA . TRP A 1 186 ? -10.140 -4.082 22.329 1.00 92.00 186 TRP A CA 1
ATOM 1541 C C . TRP A 1 186 ? -8.860 -3.458 21.771 1.00 92.00 186 TRP A C 1
ATOM 1543 O O . TRP A 1 186 ? -8.621 -2.272 21.988 1.00 92.00 186 TRP A O 1
ATOM 1553 N N . ARG A 1 187 ? -8.077 -4.214 20.991 1.00 92.25 187 ARG A N 1
ATOM 1554 C CA . ARG A 1 187 ? -6.840 -3.731 20.365 1.00 92.25 187 ARG A CA 1
ATOM 1555 C C . ARG A 1 187 ? -7.113 -2.522 19.476 1.00 92.25 187 ARG A C 1
ATOM 1557 O O . ARG A 1 187 ? -6.448 -1.500 19.637 1.00 92.25 187 ARG A O 1
ATOM 1564 N N . GLY A 1 188 ? -8.096 -2.612 18.578 1.00 90.56 188 GLY A N 1
ATOM 1565 C CA . GLY A 1 188 ? -8.464 -1.505 17.692 1.00 90.56 188 GLY A CA 1
ATOM 1566 C C . GLY A 1 188 ? -8.841 -0.240 18.468 1.00 90.56 188 GLY A C 1
ATOM 1567 O O . GLY A 1 188 ? -8.372 0.852 18.150 1.00 90.56 188 GLY A O 1
ATOM 1568 N N . GLN A 1 189 ? -9.615 -0.388 19.550 1.00 89.50 189 GLN A N 1
ATOM 1569 C CA . GLN A 1 189 ? -9.998 0.719 20.434 1.00 89.50 189 GLN A CA 1
ATOM 1570 C C . GLN A 1 189 ? -8.812 1.295 21.219 1.00 89.50 189 GLN A C 1
ATOM 1572 O O . GLN A 1 189 ? -8.685 2.514 21.325 1.00 89.50 189 GLN A O 1
ATOM 1577 N N . ALA A 1 190 ? -7.936 0.441 21.749 1.00 91.31 190 ALA A N 1
ATOM 1578 C CA . ALA A 1 190 ? -6.750 0.852 22.492 1.00 91.31 190 ALA A CA 1
ATOM 1579 C C . ALA A 1 190 ? -5.781 1.630 21.595 1.00 91.31 190 ALA A C 1
ATOM 1581 O O . ALA A 1 190 ? -5.317 2.705 21.973 1.00 91.31 190 ALA A O 1
ATOM 1582 N N . ILE A 1 191 ? -5.532 1.136 20.379 1.00 92.31 191 ILE A N 1
ATOM 1583 C CA . ILE A 1 191 ? -4.710 1.833 19.387 1.00 92.31 191 ILE A CA 1
ATOM 1584 C C . ILE A 1 191 ? -5.363 3.163 19.004 1.00 92.31 191 ILE A C 1
ATOM 1586 O O . ILE A 1 191 ? -4.694 4.193 19.058 1.00 92.31 191 ILE A O 1
ATOM 1590 N N . ALA A 1 192 ? -6.662 3.179 18.691 1.00 90.12 192 ALA A N 1
ATOM 1591 C CA . ALA A 1 192 ? -7.369 4.415 18.362 1.00 90.12 192 ALA A CA 1
ATOM 1592 C C . ALA A 1 192 ? -7.265 5.459 19.487 1.00 90.12 192 ALA A C 1
ATOM 1594 O O . ALA A 1 192 ? -7.022 6.632 19.210 1.00 90.12 192 ALA A O 1
ATOM 1595 N N . ALA A 1 193 ? -7.385 5.037 20.751 1.00 87.44 193 ALA A N 1
ATOM 1596 C CA . ALA A 1 193 ? -7.208 5.906 21.910 1.00 87.44 193 ALA A CA 1
ATOM 1597 C C . ALA A 1 193 ? -5.770 6.433 22.021 1.00 87.44 193 ALA A C 1
ATOM 1599 O O . ALA A 1 193 ? -5.579 7.636 22.205 1.00 87.44 193 ALA A O 1
ATOM 1600 N N . LEU A 1 194 ? -4.759 5.574 21.845 1.00 88.06 194 LEU A N 1
ATOM 1601 C CA . LEU A 1 194 ? -3.353 5.987 21.845 1.00 88.06 194 LEU A CA 1
ATOM 1602 C C . LEU A 1 194 ? -3.077 7.034 20.758 1.00 88.06 194 LEU A C 1
ATOM 1604 O O . LEU A 1 194 ? -2.474 8.068 21.027 1.00 88.06 194 LEU A O 1
ATOM 1608 N N . LEU A 1 195 ? -3.595 6.848 19.545 1.00 88.12 195 LEU A N 1
ATOM 1609 C CA . LEU A 1 195 ? -3.375 7.798 18.451 1.00 88.12 195 LEU A CA 1
ATOM 1610 C C . LEU A 1 195 ? -3.961 9.200 18.703 1.00 88.12 195 LEU A C 1
ATOM 1612 O O . LEU A 1 195 ? -3.567 10.145 18.021 1.00 88.12 195 LEU A O 1
ATOM 1616 N N . THR A 1 196 ? -4.844 9.377 19.693 1.00 85.38 196 THR A N 1
ATOM 1617 C CA . THR A 1 196 ? -5.348 10.710 20.065 1.00 85.38 196 THR A CA 1
ATOM 1618 C C . THR A 1 196 ? -4.315 11.576 20.789 1.00 85.38 196 THR A C 1
ATOM 1620 O O . THR A 1 196 ? -4.449 12.803 20.798 1.00 85.38 196 THR A O 1
ATOM 1623 N N . PHE A 1 197 ? -3.269 10.987 21.385 1.00 86.06 197 PHE A N 1
ATOM 1624 C CA . PHE A 1 197 ? -2.286 11.783 22.113 1.00 86.06 197 PHE A CA 1
ATOM 1625 C C . PHE A 1 197 ? -1.354 12.547 21.146 1.00 86.06 197 PHE A C 1
ATOM 1627 O O . PHE A 1 197 ? -0.784 11.950 20.228 1.00 86.06 197 PHE A O 1
ATOM 1634 N N . PRO A 1 198 ? -1.080 13.848 21.386 1.00 87.00 198 PRO A N 1
ATOM 1635 C CA . PRO A 1 198 ? -0.335 14.698 20.445 1.00 87.00 198 PRO A CA 1
ATOM 1636 C C . PRO A 1 198 ? 1.060 14.189 20.066 1.00 87.00 198 PRO A C 1
ATOM 1638 O O . PRO A 1 198 ? 1.526 14.384 18.944 1.00 87.00 198 PRO A O 1
ATOM 1641 N N . HIS A 1 199 ? 1.737 13.523 20.997 1.00 91.56 199 HIS A N 1
ATOM 1642 C CA . HIS A 1 199 ? 3.098 13.038 20.805 1.00 91.56 199 HIS A CA 1
ATOM 1643 C C . HIS A 1 199 ? 3.184 11.875 19.795 1.00 91.56 199 HIS A C 1
ATOM 1645 O O . HIS A 1 199 ? 4.224 11.707 19.161 1.00 91.56 199 HIS A O 1
ATOM 1651 N N . HIS A 1 200 ? 2.105 11.112 19.577 1.00 89.38 200 HIS A N 1
ATOM 1652 C CA . HIS A 1 200 ? 2.063 10.107 18.510 1.00 89.38 200 HIS A CA 1
ATOM 1653 C C 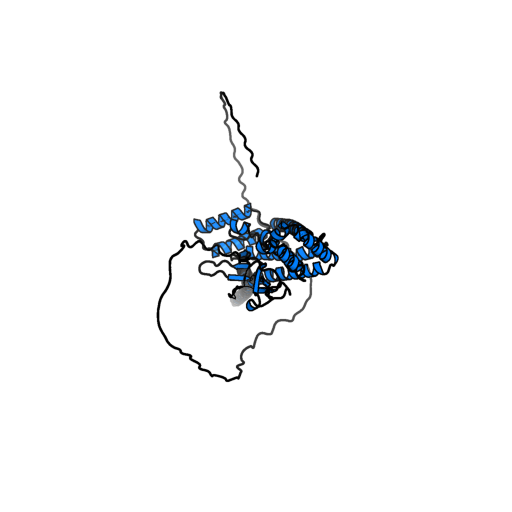. HIS A 1 200 ? 2.016 10.747 17.123 1.00 89.38 200 HIS A C 1
ATOM 1655 O O . HIS A 1 200 ? 2.656 10.234 16.210 1.00 89.38 200 HIS A O 1
ATOM 1661 N N . ARG A 1 201 ? 1.340 11.894 16.967 1.00 87.81 201 ARG A N 1
ATOM 1662 C CA . ARG A 1 201 ? 1.342 12.643 15.701 1.00 87.81 201 ARG A CA 1
ATOM 1663 C C . ARG A 1 201 ? 2.749 13.117 15.337 1.00 87.81 201 ARG A C 1
ATOM 1665 O O . ARG A 1 201 ? 3.195 12.885 14.222 1.00 87.81 201 ARG A O 1
ATOM 1672 N N . ILE A 1 202 ? 3.468 13.693 16.303 1.00 91.50 202 ILE A N 1
ATOM 1673 C CA . ILE A 1 202 ? 4.858 14.147 16.115 1.00 91.50 202 ILE A CA 1
ATOM 1674 C C . ILE A 1 202 ? 5.761 12.968 15.722 1.00 91.50 202 ILE A C 1
ATOM 1676 O O . ILE A 1 202 ? 6.542 13.065 14.778 1.00 91.50 202 ILE A O 1
ATOM 1680 N N . ARG A 1 203 ? 5.626 11.824 16.408 1.00 92.12 203 ARG A N 1
ATOM 1681 C CA . ARG A 1 203 ? 6.374 10.603 16.073 1.00 92.12 203 ARG A CA 1
ATOM 1682 C C . ARG A 1 203 ? 6.036 10.080 14.676 1.00 92.12 203 ARG A C 1
ATOM 1684 O O . ARG A 1 203 ? 6.946 9.718 13.939 1.00 92.12 203 ARG A O 1
ATOM 1691 N N . ALA A 1 204 ? 4.758 10.062 14.297 1.00 89.44 204 ALA A N 1
ATOM 1692 C CA . ALA A 1 204 ? 4.328 9.639 12.965 1.00 89.44 204 ALA A CA 1
ATOM 1693 C C . ALA A 1 204 ? 4.920 10.527 11.863 1.00 89.44 204 ALA A C 1
ATOM 1695 O O . ALA A 1 204 ? 5.394 10.009 10.855 1.00 89.44 204 ALA A O 1
ATOM 1696 N N . GLU A 1 205 ? 4.926 11.847 12.060 1.00 90.75 205 GLU A N 1
ATOM 1697 C CA . GLU A 1 205 ? 5.520 12.807 11.124 1.00 90.75 205 GLU A CA 1
ATOM 1698 C C . GLU A 1 205 ? 7.031 12.583 10.972 1.00 90.75 205 GLU A C 1
ATOM 1700 O O . GLU A 1 205 ? 7.533 12.532 9.848 1.00 90.75 205 GLU A O 1
ATOM 1705 N N . GLU A 1 206 ? 7.747 12.367 12.078 1.00 93.38 206 GLU A N 1
ATOM 1706 C CA . GLU A 1 206 ? 9.187 12.101 12.044 1.00 93.38 206 GLU A CA 1
ATOM 1707 C C . GLU A 1 206 ? 9.510 10.767 11.357 1.00 93.38 206 GLU A C 1
ATOM 1709 O O . GLU A 1 206 ? 10.362 10.714 10.468 1.00 93.38 206 GLU A O 1
ATOM 1714 N N . VAL A 1 207 ? 8.782 9.695 11.685 1.00 91.56 207 VAL A N 1
ATOM 1715 C CA . VAL A 1 207 ? 8.934 8.399 11.004 1.00 91.56 207 VAL A CA 1
ATOM 1716 C C . VAL A 1 207 ? 8.594 8.527 9.519 1.00 91.56 207 VAL A C 1
ATOM 1718 O O . VAL A 1 207 ? 9.330 8.014 8.679 1.00 91.56 207 VAL A O 1
ATOM 1721 N N . SER A 1 208 ? 7.541 9.268 9.166 1.00 91.25 208 SER A N 1
ATOM 1722 C CA . SER A 1 208 ? 7.181 9.526 7.770 1.00 91.25 208 SER A CA 1
ATOM 1723 C C . SER A 1 208 ? 8.277 10.291 7.024 1.00 91.25 208 SER A C 1
ATOM 1725 O O . SER A 1 208 ? 8.505 10.008 5.848 1.00 91.25 208 SER A O 1
ATOM 1727 N N . ARG A 1 209 ? 8.963 11.238 7.676 1.00 94.00 209 ARG A N 1
ATOM 1728 C CA . ARG A 1 209 ? 10.100 11.976 7.104 1.00 94.00 209 ARG A CA 1
ATOM 1729 C C . ARG A 1 209 ? 11.284 11.049 6.842 1.00 94.00 209 ARG A C 1
ATOM 1731 O O . ARG A 1 209 ? 11.855 11.086 5.755 1.00 94.00 209 ARG A O 1
ATOM 1738 N N . VAL A 1 210 ? 11.610 10.181 7.800 1.00 95.25 210 VAL A N 1
ATOM 1739 C CA . VAL A 1 210 ? 12.658 9.158 7.648 1.00 95.25 210 VAL A CA 1
ATOM 1740 C C . VAL A 1 210 ? 12.304 8.174 6.531 1.00 95.25 210 VAL A C 1
ATOM 1742 O O . VAL A 1 210 ? 13.159 7.844 5.713 1.00 95.25 210 VAL A O 1
ATOM 1745 N N . HIS A 1 211 ? 11.050 7.726 6.458 1.00 94.88 211 HIS A N 1
ATOM 1746 C CA . HIS A 1 211 ? 10.587 6.822 5.406 1.00 94.88 211 HIS A CA 1
ATOM 1747 C C . HIS A 1 211 ? 10.661 7.471 4.022 1.00 94.88 211 HIS A C 1
ATOM 1749 O O . HIS A 1 211 ? 11.138 6.836 3.087 1.00 94.88 211 HIS A O 1
ATOM 1755 N N . LEU A 1 212 ? 10.258 8.739 3.900 1.00 96.31 212 LEU A N 1
ATOM 1756 C CA . LEU A 1 212 ? 10.385 9.490 2.653 1.00 96.31 212 LEU A CA 1
ATOM 1757 C C . LEU A 1 212 ? 11.838 9.602 2.206 1.00 96.31 212 LEU A C 1
ATOM 1759 O O . LEU A 1 212 ? 12.125 9.363 1.039 1.00 96.31 212 LEU A O 1
ATOM 1763 N N . GLN A 1 213 ? 12.746 9.928 3.125 1.00 96.69 213 GLN A N 1
ATOM 1764 C CA . GLN A 1 213 ? 14.162 10.054 2.800 1.00 96.69 213 GLN A CA 1
ATOM 1765 C C . GLN A 1 213 ? 14.760 8.719 2.330 1.00 96.69 213 GLN A C 1
ATOM 1767 O O . GLN A 1 213 ? 15.438 8.692 1.309 1.00 96.69 213 GLN A O 1
ATOM 1772 N N . ARG A 1 214 ? 14.448 7.608 3.008 1.00 95.81 214 ARG A N 1
ATOM 1773 C CA . ARG A 1 214 ? 14.916 6.270 2.603 1.00 95.81 214 ARG A CA 1
ATOM 1774 C C . ARG A 1 214 ? 14.354 5.838 1.251 1.00 95.81 214 ARG A C 1
ATOM 1776 O O . ARG A 1 214 ? 15.105 5.395 0.394 1.00 95.81 214 ARG A O 1
ATOM 1783 N N . LEU A 1 215 ? 13.046 6.001 1.040 1.00 95.69 215 LEU A N 1
ATOM 1784 C CA . LEU A 1 215 ? 12.426 5.655 -0.239 1.00 95.69 215 LEU A CA 1
ATOM 1785 C C . LEU A 1 215 ? 12.991 6.515 -1.375 1.00 95.69 215 LEU A C 1
ATOM 1787 O O . LEU A 1 215 ? 13.232 6.015 -2.470 1.00 95.69 215 LEU A O 1
ATOM 1791 N N . LYS A 1 216 ? 13.234 7.801 -1.108 1.00 96.19 216 LYS A N 1
ATOM 1792 C CA . LYS A 1 216 ? 13.909 8.687 -2.050 1.00 96.19 216 LYS A CA 1
ATOM 1793 C C . LYS A 1 216 ? 15.299 8.155 -2.392 1.00 96.19 216 LYS A C 1
ATOM 1795 O O . LYS A 1 216 ? 15.582 8.020 -3.569 1.00 96.19 216 LYS A O 1
ATOM 1800 N N . GLU A 1 217 ? 16.131 7.811 -1.413 1.00 94.75 217 GLU A N 1
ATOM 1801 C CA . GLU A 1 217 ? 17.473 7.251 -1.650 1.00 94.75 217 GLU A CA 1
ATOM 1802 C C . GLU A 1 217 ? 17.430 5.969 -2.502 1.00 94.75 217 GLU A C 1
ATOM 1804 O O . GLU A 1 217 ? 18.194 5.838 -3.463 1.00 94.75 217 GLU A O 1
ATOM 1809 N N . ASP A 1 218 ? 16.488 5.065 -2.215 1.00 93.50 218 ASP A N 1
ATOM 1810 C CA . ASP A 1 218 ? 16.286 3.833 -2.987 1.00 93.50 218 ASP A CA 1
ATOM 1811 C C . ASP A 1 218 ? 15.893 4.119 -4.448 1.00 93.50 218 ASP A C 1
ATOM 1813 O O . ASP A 1 218 ? 16.348 3.437 -5.372 1.00 93.50 218 ASP A O 1
ATOM 1817 N N . LEU A 1 219 ? 15.064 5.141 -4.680 1.00 95.12 219 LEU A N 1
ATOM 1818 C CA . LEU A 1 219 ? 14.647 5.569 -6.016 1.00 95.12 219 LEU A CA 1
ATOM 1819 C C . LEU A 1 219 ? 15.749 6.349 -6.744 1.00 95.12 219 LEU A C 1
ATOM 1821 O O . LEU A 1 219 ? 15.965 6.124 -7.935 1.00 95.12 219 LEU A O 1
ATOM 1825 N N . GLU A 1 220 ? 16.483 7.217 -6.046 1.00 94.75 220 GLU A N 1
ATOM 1826 C CA . GLU A 1 220 ? 17.581 8.016 -6.601 1.00 94.75 220 GLU A CA 1
ATOM 1827 C C . GLU A 1 220 ? 18.740 7.139 -7.076 1.00 94.75 220 GLU A C 1
ATOM 1829 O O . GLU A 1 220 ? 19.438 7.497 -8.028 1.00 94.75 220 GLU A O 1
ATOM 1834 N N . ALA A 1 221 ? 18.906 5.945 -6.496 1.00 91.44 221 ALA A N 1
ATOM 1835 C CA . ALA A 1 221 ? 19.819 4.951 -7.039 1.00 91.44 221 ALA A CA 1
ATOM 1836 C C . ALA A 1 221 ? 19.526 4.698 -8.528 1.00 91.44 221 ALA A C 1
ATOM 1838 O O . ALA A 1 221 ? 20.458 4.599 -9.333 1.00 91.44 221 ALA A O 1
ATOM 1839 N N . TRP A 1 222 ? 18.247 4.603 -8.912 1.00 92.75 222 TRP A N 1
ATOM 1840 C CA . TRP A 1 222 ? 17.786 4.341 -10.280 1.00 92.75 222 TRP A CA 1
ATOM 1841 C C . TRP A 1 222 ? 17.614 5.606 -11.113 1.00 92.75 222 TRP A C 1
ATOM 1843 O O . TRP A 1 222 ? 18.071 5.632 -12.249 1.00 92.75 222 TRP A O 1
ATOM 1853 N N . LEU A 1 223 ? 16.989 6.639 -10.559 1.00 94.19 223 LEU A N 1
ATOM 1854 C CA . LEU A 1 223 ? 16.571 7.835 -11.290 1.00 94.19 223 LEU A CA 1
ATOM 1855 C C . LEU A 1 223 ? 17.602 8.970 -11.264 1.00 94.19 223 LEU A C 1
ATOM 1857 O O . LEU A 1 223 ? 17.439 9.969 -11.955 1.00 94.19 223 LEU A O 1
ATOM 1861 N N . GLY A 1 224 ? 18.670 8.850 -10.472 1.00 91.88 224 GLY A N 1
ATOM 1862 C CA . GLY A 1 224 ? 19.486 10.009 -10.124 1.00 91.88 224 GLY A CA 1
ATOM 1863 C C . GLY A 1 224 ? 18.715 10.960 -9.206 1.00 91.88 224 GLY A C 1
ATOM 1864 O O . GLY A 1 224 ? 17.780 10.554 -8.529 1.00 91.88 224 GLY A O 1
ATOM 1865 N N . LYS A 1 225 ? 19.122 12.230 -9.146 1.00 94.75 225 LYS A N 1
ATOM 1866 C CA . LYS A 1 225 ? 18.548 13.198 -8.203 1.00 94.75 225 LYS A CA 1
ATOM 1867 C C . LYS A 1 225 ? 17.080 13.489 -8.527 1.00 94.75 225 LYS A C 1
ATOM 1869 O O . LYS A 1 225 ? 16.793 14.039 -9.585 1.00 94.75 225 LYS A O 1
ATOM 1874 N N . ILE A 1 226 ? 16.183 13.220 -7.579 1.00 95.19 226 ILE A N 1
ATOM 1875 C CA . ILE A 1 226 ? 14.744 13.448 -7.755 1.00 95.19 226 ILE A CA 1
ATOM 1876 C C . ILE A 1 226 ? 14.396 14.906 -7.387 1.00 95.19 226 ILE A C 1
ATOM 1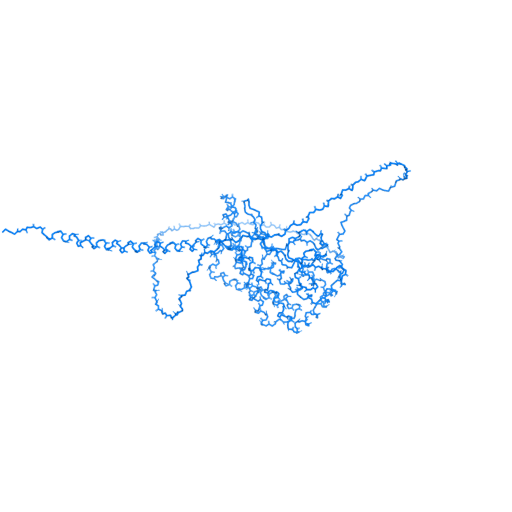878 O O . I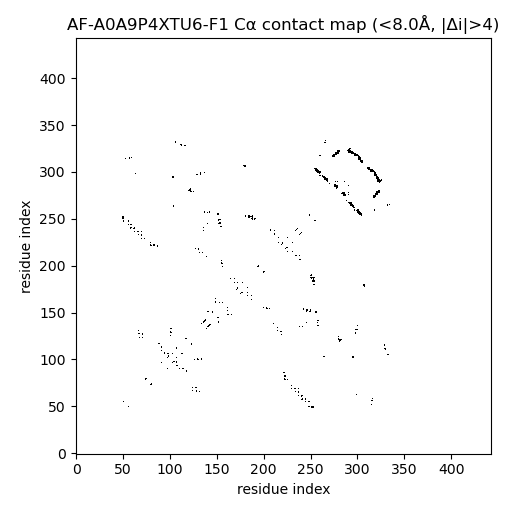LE A 1 226 ? 14.776 15.377 -6.304 1.00 95.19 226 ILE A O 1
ATOM 1882 N N . PRO A 1 227 ? 13.665 15.639 -8.248 1.00 94.69 227 PRO A N 1
ATOM 1883 C CA . PRO A 1 227 ? 13.169 16.982 -7.958 1.00 94.69 227 PRO A CA 1
ATOM 1884 C C . PRO A 1 227 ? 12.292 17.071 -6.704 1.00 94.69 227 PRO A C 1
ATOM 1886 O O . PRO A 1 227 ? 11.661 16.108 -6.260 1.00 94.69 227 PRO A O 1
ATOM 1889 N N . GLY A 1 228 ? 12.203 18.279 -6.140 1.00 95.06 228 GLY A N 1
ATOM 1890 C CA . GLY A 1 228 ? 11.373 18.543 -4.959 1.00 95.06 228 GLY A CA 1
ATOM 1891 C C . GLY A 1 228 ? 9.876 18.315 -5.202 1.00 95.06 228 GLY A C 1
ATOM 1892 O O . GLY A 1 228 ? 9.203 17.776 -4.329 1.00 95.06 228 GLY A O 1
ATOM 1893 N N . SER A 1 229 ? 9.372 18.650 -6.395 1.00 95.31 229 SER A N 1
ATOM 1894 C CA . SER A 1 229 ? 7.977 18.419 -6.804 1.00 95.31 229 SER A CA 1
ATOM 1895 C C . SER A 1 229 ? 7.614 16.934 -6.773 1.00 95.31 229 SER A C 1
ATOM 1897 O O . SER A 1 229 ? 6.651 16.552 -6.112 1.00 95.31 229 SER A O 1
ATOM 1899 N N . LEU A 1 230 ? 8.429 16.088 -7.409 1.00 95.44 230 LEU A N 1
ATOM 1900 C CA . LEU A 1 230 ? 8.243 14.637 -7.410 1.00 95.44 230 LEU A CA 1
ATOM 1901 C C . LEU A 1 230 ? 8.433 14.032 -6.016 1.00 95.44 230 LEU A C 1
ATOM 1903 O O . LEU A 1 230 ? 7.734 13.085 -5.664 1.00 95.44 230 LEU A O 1
ATOM 1907 N N . THR A 1 231 ? 9.318 14.596 -5.189 1.00 96.56 231 THR A N 1
ATOM 1908 C CA . THR A 1 231 ? 9.476 14.170 -3.787 1.00 96.56 231 THR A CA 1
ATOM 1909 C C . THR A 1 231 ? 8.200 14.435 -2.973 1.00 96.56 231 THR A C 1
ATOM 1911 O O . THR A 1 231 ? 7.749 13.565 -2.226 1.00 96.56 231 THR A O 1
ATOM 1914 N N . GLU A 1 232 ? 7.578 15.608 -3.124 1.00 96.00 232 GLU A N 1
ATOM 1915 C CA . GLU A 1 232 ? 6.308 15.915 -2.450 1.00 96.00 232 GLU A CA 1
ATOM 1916 C C . GLU A 1 232 ? 5.125 15.126 -3.043 1.00 96.00 232 GLU A C 1
ATOM 1918 O O . GLU A 1 232 ? 4.257 14.684 -2.285 1.00 96.00 232 GLU A O 1
ATOM 1923 N N . SER A 1 233 ? 5.109 14.862 -4.357 1.00 95.69 233 SER A N 1
ATOM 1924 C CA . SER A 1 233 ? 4.129 13.957 -4.988 1.00 95.69 233 SER A CA 1
ATOM 1925 C C . SER A 1 233 ? 4.236 12.546 -4.391 1.00 95.69 233 SER A C 1
ATOM 1927 O O . SER A 1 233 ? 3.245 12.002 -3.908 1.00 95.69 233 SER A O 1
ATOM 1929 N N . LEU A 1 234 ? 5.449 11.992 -4.266 1.00 95.75 234 LEU A N 1
ATOM 1930 C CA . LEU A 1 234 ? 5.693 10.682 -3.644 1.00 95.75 234 LEU A CA 1
ATOM 1931 C C . LEU A 1 234 ? 5.197 10.627 -2.191 1.00 95.75 234 LEU A C 1
ATOM 1933 O O . LEU A 1 234 ? 4.526 9.684 -1.764 1.00 95.75 234 LEU A O 1
ATOM 1937 N N . LYS A 1 235 ? 5.502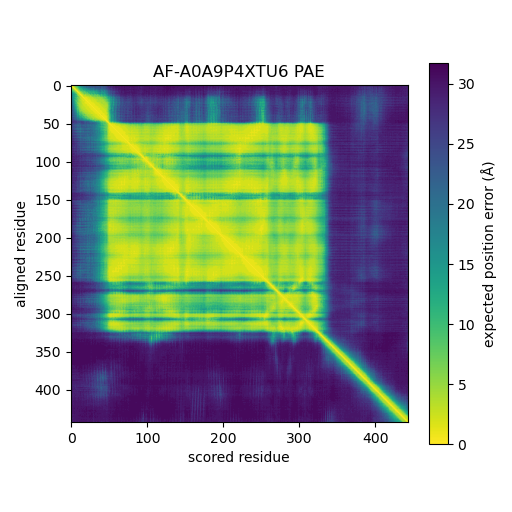 11.667 -1.414 1.00 96.06 235 LYS A N 1
ATOM 1938 C CA . LYS A 1 235 ? 5.062 11.793 -0.023 1.00 96.06 235 LYS A CA 1
ATOM 1939 C C . LYS A 1 235 ? 3.539 11.796 0.095 1.00 96.06 235 LYS A C 1
ATOM 1941 O O . LYS A 1 235 ? 2.996 11.061 0.916 1.00 96.06 235 LYS A O 1
ATOM 1946 N N . THR A 1 236 ? 2.857 12.620 -0.694 1.00 95.06 236 THR A N 1
ATOM 1947 C CA . THR A 1 236 ? 1.407 12.850 -0.578 1.00 95.06 236 THR A CA 1
ATOM 1948 C C . THR A 1 236 ? 0.578 11.741 -1.223 1.00 95.06 236 THR A C 1
ATOM 1950 O O . THR A 1 236 ? -0.396 11.270 -0.632 1.00 95.06 236 THR A O 1
ATOM 1953 N N . ASN A 1 237 ? 0.979 11.273 -2.405 1.00 94.75 237 ASN A N 1
ATOM 1954 C CA . ASN A 1 237 ? 0.225 10.298 -3.188 1.00 94.75 237 ASN A CA 1
ATOM 1955 C C . ASN A 1 237 ? 0.538 8.845 -2.829 1.00 94.75 237 ASN A C 1
ATOM 1957 O O . ASN A 1 237 ? -0.305 7.985 -3.073 1.00 94.75 237 ASN A O 1
ATOM 1961 N N . VAL A 1 238 ? 1.689 8.567 -2.209 1.00 95.06 238 VAL A N 1
ATOM 1962 C CA . VAL A 1 238 ? 2.087 7.199 -1.851 1.00 95.06 238 VAL A CA 1
ATOM 1963 C C . VAL A 1 238 ? 2.220 7.036 -0.340 1.00 95.06 238 VAL A C 1
ATOM 1965 O O . VAL A 1 238 ? 1.427 6.317 0.269 1.00 95.06 238 VAL A O 1
ATOM 1968 N N . LEU A 1 239 ? 3.177 7.718 0.298 1.00 95.00 239 LEU A N 1
ATOM 1969 C CA . LEU A 1 239 ? 3.516 7.441 1.701 1.00 95.00 239 LEU A CA 1
ATOM 1970 C C . LEU A 1 239 ? 2.416 7.838 2.684 1.00 95.00 239 LEU A C 1
ATOM 1972 O O . LEU A 1 239 ? 2.046 7.037 3.537 1.00 95.00 239 LEU A O 1
ATOM 1976 N N . GLN A 1 240 ? 1.850 9.039 2.565 1.00 94.12 240 GLN A N 1
ATOM 1977 C CA . GLN A 1 240 ? 0.757 9.471 3.441 1.00 94.12 240 GLN A CA 1
ATOM 1978 C C . GLN A 1 240 ? -0.481 8.584 3.281 1.00 94.12 240 GLN A C 1
ATOM 1980 O O . GLN A 1 240 ? -1.141 8.265 4.272 1.00 94.12 240 GLN A O 1
ATOM 1985 N N . ARG A 1 241 ? -0.775 8.133 2.054 1.00 94.81 241 ARG A N 1
ATOM 1986 C CA . ARG A 1 241 ? -1.873 7.191 1.800 1.00 94.81 241 ARG A CA 1
ATOM 1987 C C . ARG A 1 241 ? -1.603 5.831 2.439 1.00 94.81 241 ARG A C 1
ATOM 1989 O O . ARG A 1 241 ? -2.504 5.281 3.066 1.00 94.81 241 ARG A O 1
ATOM 1996 N N . ALA A 1 242 ? -0.374 5.326 2.342 1.00 94.56 242 ALA A N 1
ATOM 1997 C CA . ALA A 1 242 ? 0.027 4.068 2.964 1.00 94.56 242 ALA A CA 1
ATOM 1998 C C . ALA A 1 242 ? -0.009 4.131 4.498 1.00 94.56 242 ALA A C 1
ATOM 2000 O O . ALA A 1 242 ? -0.572 3.236 5.124 1.00 94.56 242 ALA A O 1
ATOM 2001 N N . THR A 1 243 ? 0.479 5.216 5.104 1.00 92.94 243 THR A N 1
ATOM 2002 C CA . THR A 1 243 ? 0.369 5.447 6.554 1.00 92.94 243 THR A CA 1
ATOM 2003 C C . THR A 1 243 ? -1.092 5.506 6.994 1.00 92.94 243 THR A C 1
ATOM 2005 O O . THR A 1 243 ? -1.476 4.839 7.949 1.00 92.94 243 THR A O 1
ATOM 2008 N N . LYS A 1 244 ? -1.948 6.220 6.252 1.00 92.88 244 LYS A N 1
ATOM 2009 C CA . LYS A 1 244 ? -3.387 6.263 6.542 1.00 92.88 244 LYS A CA 1
ATOM 2010 C C . LYS A 1 244 ? -4.035 4.878 6.434 1.00 92.88 244 LYS A C 1
ATOM 2012 O O . LYS A 1 244 ? -4.876 4.537 7.262 1.00 92.88 244 LYS A O 1
ATOM 2017 N N . ALA A 1 245 ? -3.660 4.077 5.435 1.00 93.81 245 ALA A N 1
ATOM 2018 C CA . ALA A 1 245 ? -4.133 2.699 5.285 1.00 93.81 245 ALA A CA 1
ATOM 2019 C C . ALA A 1 245 ? -3.696 1.804 6.453 1.00 93.81 245 ALA A C 1
ATOM 2021 O O . ALA A 1 245 ? -4.508 1.034 6.966 1.00 93.81 245 ALA A O 1
ATOM 2022 N N . LEU A 1 246 ? -2.450 1.949 6.913 1.00 93.69 246 LEU A N 1
ATOM 2023 C CA . LEU A 1 246 ? -1.947 1.262 8.097 1.00 93.69 246 LEU A CA 1
ATOM 2024 C C . LEU A 1 246 ? -2.755 1.639 9.345 1.00 93.69 246 LEU A C 1
ATOM 2026 O O . LEU A 1 246 ? -3.214 0.744 10.052 1.00 93.69 246 LEU A O 1
ATOM 2030 N N . ASP A 1 247 ? -2.984 2.930 9.590 1.00 91.69 247 ASP A N 1
ATOM 2031 C CA . ASP A 1 247 ? -3.761 3.400 10.744 1.00 91.69 247 ASP A CA 1
ATOM 2032 C C . ASP A 1 247 ? -5.202 2.870 10.708 1.00 91.69 247 ASP A C 1
ATOM 2034 O O . ASP A 1 247 ? -5.729 2.426 11.728 1.00 91.69 247 ASP A O 1
ATOM 2038 N N . MET A 1 248 ? -5.827 2.843 9.525 1.00 91.75 248 MET A N 1
ATOM 2039 C CA . MET A 1 248 ? -7.157 2.256 9.323 1.00 91.75 248 MET A CA 1
ATOM 2040 C C . MET A 1 248 ? -7.196 0.764 9.674 1.00 91.75 248 MET A C 1
ATOM 2042 O O . MET A 1 248 ? -8.102 0.327 10.380 1.00 91.75 248 MET A O 1
ATOM 2046 N N . ILE A 1 249 ? -6.205 -0.011 9.227 1.00 92.19 249 ILE A N 1
ATOM 2047 C CA . ILE A 1 249 ? -6.079 -1.430 9.582 1.00 92.19 249 ILE A CA 1
ATOM 2048 C C . ILE A 1 249 ? -5.877 -1.600 11.092 1.00 92.19 249 ILE A C 1
ATOM 2050 O O . ILE A 1 249 ? -6.514 -2.446 11.717 1.00 92.19 249 ILE A O 1
ATOM 2054 N N . CYS A 1 250 ? -5.000 -0.798 11.693 1.00 91.38 250 CYS A N 1
ATOM 2055 C CA . CYS A 1 250 ? -4.622 -0.952 13.095 1.00 91.38 250 CYS A CA 1
ATOM 2056 C C . CYS A 1 250 ? -5.737 -0.550 14.066 1.00 91.38 250 CYS A C 1
ATOM 2058 O O . CYS A 1 250 ? -5.862 -1.159 15.123 1.00 91.38 250 CYS A O 1
ATOM 2060 N N . CYS A 1 251 ? -6.555 0.437 13.703 1.00 90.06 251 CYS A N 1
ATOM 2061 C CA . CYS A 1 251 ? -7.716 0.876 14.481 1.00 90.06 251 CYS A CA 1
ATOM 2062 C C . CYS A 1 251 ? -8.981 0.047 14.212 1.00 90.06 251 CYS A C 1
ATOM 2064 O O . CYS A 1 251 ? -10.021 0.288 14.828 1.00 90.06 251 CYS A O 1
ATOM 2066 N N . SER A 1 252 ? -8.936 -0.897 13.270 1.00 89.81 252 SER A N 1
ATOM 2067 C CA . SER A 1 252 ? -10.070 -1.770 12.988 1.00 89.81 252 SER A CA 1
ATOM 2068 C C . SER A 1 252 ? -10.305 -2.748 14.141 1.00 89.81 252 SER A C 1
ATOM 2070 O O . SER A 1 252 ? -9.386 -3.136 14.858 1.00 89.81 252 SER A O 1
ATOM 2072 N N . ASN A 1 253 ? -11.554 -3.181 14.297 1.00 87.94 253 ASN A N 1
ATOM 2073 C CA . ASN A 1 253 ? -11.948 -4.220 15.249 1.00 87.94 253 ASN A CA 1
ATOM 2074 C C . ASN A 1 253 ? -11.694 -5.643 14.728 1.00 87.94 253 ASN A C 1
ATOM 2076 O O . ASN A 1 253 ? -12.189 -6.591 15.323 1.00 87.94 253 ASN A O 1
ATOM 2080 N N . LYS A 1 254 ? -10.994 -5.767 13.600 1.00 88.56 254 LYS A N 1
ATOM 2081 C CA . LYS A 1 254 ? -10.648 -7.011 12.917 1.00 88.56 254 LYS A CA 1
ATOM 2082 C C . LYS A 1 254 ? -9.142 -7.069 12.732 1.00 88.56 254 LYS A C 1
ATOM 2084 O O . LYS A 1 254 ? -8.478 -6.030 12.644 1.00 88.56 254 LYS A O 1
ATOM 2089 N N . THR A 1 255 ? -8.621 -8.276 12.591 1.00 88.75 255 THR A N 1
ATOM 2090 C CA . THR A 1 255 ? -7.208 -8.481 12.285 1.00 88.75 255 THR A CA 1
ATOM 2091 C C . THR A 1 255 ? -6.975 -8.617 10.781 1.00 88.75 255 THR A C 1
ATOM 2093 O O . THR A 1 255 ? -7.746 -9.253 10.062 1.00 88.75 255 THR A O 1
ATOM 2096 N N . TYR A 1 256 ? -5.887 -8.013 10.301 1.00 89.75 256 TYR A N 1
ATOM 2097 C CA . TYR A 1 256 ? -5.482 -8.061 8.901 1.00 89.75 256 TYR A CA 1
ATOM 2098 C C . TYR A 1 256 ? -4.012 -8.427 8.776 1.00 89.75 256 TYR A C 1
ATOM 2100 O O . TYR A 1 256 ? -3.195 -8.053 9.620 1.00 89.75 256 TYR A O 1
ATOM 2108 N N . SER A 1 257 ? -3.681 -9.082 7.672 1.00 88.25 257 SER A N 1
ATOM 2109 C CA . SER A 1 257 ? -2.317 -9.280 7.207 1.00 88.25 257 SER A CA 1
ATOM 2110 C C . SER A 1 257 ? -2.118 -8.576 5.866 1.00 88.25 257 SER A C 1
ATOM 2112 O O . SER A 1 257 ? -3.013 -8.526 5.017 1.00 88.25 257 SER A O 1
ATOM 2114 N N . VAL A 1 258 ? -0.930 -7.999 5.695 1.00 86.75 258 VAL A N 1
ATOM 2115 C CA . VAL A 1 258 ? -0.477 -7.399 4.438 1.00 86.75 258 VAL A CA 1
ATOM 2116 C C . VAL A 1 258 ? 0.811 -8.105 4.048 1.00 86.75 258 VAL A C 1
ATOM 2118 O O . VAL A 1 258 ? 1.776 -8.101 4.810 1.00 86.75 258 VAL A O 1
ATOM 2121 N N . GLY A 1 259 ? 0.838 -8.733 2.878 1.00 78.06 259 GLY A N 1
ATOM 2122 C CA . GLY A 1 259 ? 2.000 -9.508 2.453 1.00 78.06 259 GLY A CA 1
ATOM 2123 C C . GLY A 1 259 ? 1.901 -9.987 1.015 1.00 78.06 259 GLY A C 1
ATOM 2124 O O . GLY A 1 259 ? 0.846 -9.936 0.400 1.00 78.06 259 GLY A O 1
ATOM 2125 N N . SER A 1 260 ? 3.013 -10.442 0.447 1.00 68.06 260 SER A N 1
ATOM 2126 C CA . SER A 1 260 ? 2.985 -11.097 -0.866 1.00 68.06 260 SER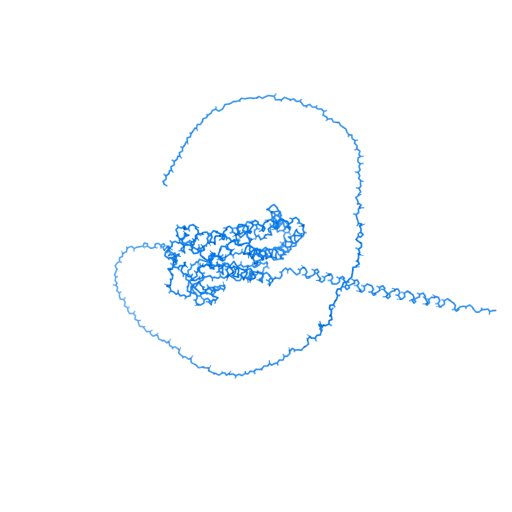 A CA 1
ATOM 2127 C C . SER A 1 260 ? 2.604 -12.566 -0.698 1.00 68.06 260 SER A C 1
ATOM 2129 O O . SER A 1 260 ? 3.061 -13.208 0.244 1.00 68.06 260 SER A O 1
ATOM 2131 N N . LEU A 1 261 ? 1.793 -13.108 -1.609 1.00 66.06 261 LEU A N 1
ATOM 2132 C CA . LEU A 1 261 ? 1.657 -14.558 -1.724 1.00 66.06 261 LEU A CA 1
ATOM 2133 C C . LEU A 1 261 ? 2.963 -15.102 -2.312 1.00 66.06 261 LEU A C 1
ATOM 2135 O O . LEU A 1 261 ? 3.379 -14.669 -3.389 1.00 66.06 261 LEU A O 1
ATOM 2139 N N . ASP A 1 262 ? 3.606 -16.025 -1.598 1.00 61.66 262 ASP A N 1
ATOM 2140 C CA . ASP A 1 262 ? 4.840 -16.685 -2.031 1.00 61.66 262 ASP A CA 1
ATOM 2141 C C . ASP A 1 262 ? 4.521 -17.726 -3.110 1.00 61.66 262 ASP A C 1
ATOM 2143 O O . ASP A 1 262 ? 4.539 -18.934 -2.878 1.00 61.66 262 ASP A O 1
ATOM 2147 N N . ILE A 1 263 ? 4.188 -17.244 -4.307 1.00 64.81 263 ILE A N 1
ATOM 2148 C CA . ILE A 1 263 ? 4.014 -18.092 -5.484 1.00 64.81 263 ILE A CA 1
ATOM 2149 C C . ILE A 1 263 ? 5.300 -18.003 -6.304 1.00 64.81 263 ILE A C 1
ATOM 2151 O O . ILE A 1 263 ? 5.684 -16.900 -6.716 1.00 64.81 263 ILE A O 1
ATOM 2155 N N . PRO A 1 264 ? 5.994 -19.135 -6.520 1.00 62.41 264 PRO A N 1
ATOM 2156 C CA . PRO A 1 264 ? 7.205 -19.143 -7.317 1.00 62.41 264 PRO A CA 1
ATOM 2157 C C . PRO A 1 264 ? 6.879 -18.747 -8.766 1.00 62.41 264 PRO A C 1
ATOM 2159 O O . PRO A 1 264 ? 5.830 -19.135 -9.285 1.00 62.41 264 PRO A O 1
ATOM 2162 N N . PRO A 1 265 ? 7.765 -17.998 -9.443 1.00 67.94 265 PRO A N 1
ATOM 2163 C CA . PRO A 1 265 ? 7.628 -17.772 -10.871 1.00 67.94 265 PRO A CA 1
ATOM 2164 C C . PRO A 1 265 ? 7.642 -19.090 -11.625 1.00 67.94 265 PRO A C 1
ATOM 2166 O O . PRO A 1 265 ? 8.360 -20.025 -11.262 1.00 67.94 265 PRO A O 1
ATOM 2169 N N . GLY A 1 266 ? 6.924 -19.118 -12.735 1.00 68.69 266 GLY A N 1
ATOM 2170 C CA . GLY A 1 266 ? 6.869 -20.287 -13.587 1.00 68.69 266 GLY A CA 1
ATOM 2171 C C . GLY A 1 266 ? 5.672 -20.272 -14.525 1.00 68.69 266 GLY A C 1
ATOM 2172 O O . GLY A 1 266 ? 4.975 -19.256 -14.619 1.00 68.69 266 GLY A O 1
ATOM 2173 N N . PRO A 1 267 ? 5.438 -21.403 -15.206 1.00 70.44 267 PRO A N 1
ATOM 2174 C CA . PRO A 1 267 ? 4.289 -21.580 -16.072 1.00 70.44 267 PRO A CA 1
ATOM 2175 C C . PRO A 1 267 ? 3.005 -21.267 -15.321 1.00 70.44 267 PRO A C 1
ATOM 2177 O O . PRO A 1 267 ? 2.796 -21.706 -14.189 1.00 70.44 267 PRO A O 1
ATOM 2180 N N . ASN A 1 268 ? 2.140 -20.491 -15.958 1.00 72.12 268 ASN A N 1
ATOM 2181 C CA . ASN A 1 268 ? 0.788 -20.355 -15.472 1.00 72.12 268 ASN A CA 1
ATOM 2182 C C . ASN A 1 268 ? 0.020 -21.609 -15.896 1.00 72.12 268 ASN A C 1
ATOM 2184 O O . ASN A 1 268 ? -0.425 -21.715 -17.037 1.00 72.12 268 ASN A O 1
ATOM 2188 N N . ASP A 1 269 ? -0.143 -22.559 -14.978 1.00 65.94 269 ASP A N 1
ATOM 2189 C CA . ASP A 1 269 ? -0.784 -23.856 -15.241 1.00 65.94 269 ASP A CA 1
ATOM 2190 C C . ASP A 1 269 ? -2.301 -23.758 -15.521 1.00 65.94 269 ASP A C 1
ATOM 2192 O O . ASP A 1 269 ? -3.028 -24.748 -15.444 1.00 65.94 269 ASP A O 1
ATOM 2196 N N . GLY A 1 270 ? -2.822 -22.559 -15.804 1.00 58.34 270 GLY A N 1
ATOM 2197 C CA . GLY A 1 270 ? -4.240 -22.312 -16.058 1.00 58.34 270 GLY A CA 1
ATOM 2198 C C . GLY A 1 270 ? -5.134 -22.554 -14.840 1.00 58.34 270 GLY A C 1
ATOM 2199 O O . GLY A 1 270 ? -6.357 -22.504 -14.960 1.00 58.34 270 GLY A O 1
ATOM 2200 N N . GLN A 1 271 ? -4.549 -22.805 -13.665 1.00 60.03 271 GLN A N 1
ATOM 2201 C CA . GLN A 1 271 ? -5.293 -22.839 -12.415 1.00 60.03 271 GLN A CA 1
ATOM 2202 C C . GLN A 1 271 ? -5.903 -21.454 -12.177 1.00 60.03 271 GLN A C 1
ATOM 2204 O O . GLN A 1 271 ? -5.309 -20.440 -12.548 1.00 60.03 271 GLN A O 1
ATOM 2209 N N . ASN A 1 272 ? -7.093 -21.409 -11.569 1.00 64.19 272 ASN A N 1
ATOM 2210 C CA . ASN A 1 272 ? -7.780 -20.178 -11.165 1.00 64.19 272 ASN A CA 1
ATOM 2211 C C . ASN A 1 272 ? -6.994 -19.468 -10.050 1.00 64.19 272 ASN A C 1
ATOM 2213 O O . ASN A 1 272 ? -7.422 -19.401 -8.901 1.00 64.19 272 ASN A O 1
ATOM 2217 N N . MET A 1 273 ? -5.811 -18.975 -10.396 1.00 70.62 273 MET A N 1
ATOM 2218 C CA . MET A 1 273 ? -4.928 -18.214 -9.543 1.00 70.62 273 MET A CA 1
ATOM 2219 C C . MET A 1 273 ? -5.651 -16.924 -9.157 1.00 70.62 273 MET A C 1
ATOM 2221 O O . MET A 1 273 ? -5.987 -16.128 -10.042 1.00 70.62 273 MET A O 1
ATOM 2225 N N . PRO A 1 274 ? -5.937 -16.710 -7.862 1.00 73.88 274 PRO A N 1
ATOM 2226 C CA . PRO A 1 274 ? -6.636 -15.518 -7.426 1.00 73.88 274 PRO A CA 1
ATOM 2227 C C . PRO A 1 274 ? -5.738 -14.307 -7.673 1.00 73.88 274 PRO A C 1
ATOM 2229 O O . PRO A 1 274 ? -4.585 -14.263 -7.233 1.00 73.88 274 PRO A O 1
ATOM 2232 N N . GLY A 1 275 ? -6.256 -13.316 -8.391 1.00 80.81 275 GLY A N 1
ATOM 2233 C CA . GLY A 1 275 ? -5.485 -12.122 -8.686 1.00 80.81 275 GLY A CA 1
ATOM 2234 C C . GLY A 1 275 ? -5.936 -11.367 -9.919 1.00 80.81 275 GLY A C 1
ATOM 2235 O O . GLY A 1 275 ? -6.699 -11.851 -10.754 1.00 80.81 275 GLY A O 1
ATOM 2236 N N . GLN A 1 276 ? -5.385 -10.169 -10.034 1.00 87.88 276 GLN A N 1
ATOM 2237 C CA . GLN A 1 276 ? -5.319 -9.429 -11.282 1.00 87.88 276 GLN A CA 1
ATOM 2238 C C . GLN A 1 276 ? -3.979 -9.733 -11.943 1.00 87.88 276 GLN A C 1
ATOM 2240 O O . GLN A 1 276 ? -2.981 -9.912 -11.251 1.00 87.88 276 GLN A O 1
ATOM 2245 N N . PHE A 1 277 ? -3.934 -9.764 -13.269 1.00 88.00 277 PHE A N 1
ATOM 2246 C CA . PHE A 1 277 ? -2.692 -10.000 -13.993 1.00 88.00 277 PHE A CA 1
ATOM 2247 C C . PHE A 1 277 ? -2.380 -8.791 -14.851 1.00 88.00 277 PHE A C 1
ATOM 2249 O O . PHE A 1 277 ? -3.274 -8.222 -15.478 1.00 88.00 277 PHE A O 1
ATOM 2256 N N . ARG A 1 278 ? -1.114 -8.393 -14.866 1.00 90.19 278 ARG A N 1
ATOM 2257 C CA . ARG A 1 278 ? -0.598 -7.323 -15.703 1.00 90.19 278 ARG A CA 1
ATOM 2258 C C . ARG A 1 278 ? 0.452 -7.907 -16.636 1.00 90.19 278 ARG A C 1
ATOM 2260 O O . ARG A 1 278 ? 1.385 -8.578 -16.192 1.00 90.19 278 ARG A O 1
ATOM 2267 N N . ASP A 1 279 ? 0.263 -7.671 -17.926 1.00 88.25 279 ASP A N 1
ATOM 2268 C CA . ASP A 1 279 ? 1.225 -8.069 -18.942 1.00 88.25 279 ASP A CA 1
ATOM 2269 C C . ASP A 1 279 ? 2.451 -7.165 -18.863 1.00 88.25 279 ASP A C 1
ATOM 2271 O O . ASP A 1 279 ? 2.342 -5.942 -18.808 1.00 88.25 279 ASP A O 1
ATOM 2275 N N . MET A 1 280 ? 3.629 -7.770 -18.849 1.00 86.56 280 MET A N 1
ATOM 2276 C CA . MET A 1 280 ? 4.875 -7.038 -18.685 1.00 86.56 280 MET A CA 1
ATOM 2277 C C . MET A 1 280 ? 5.276 -6.242 -19.938 1.00 86.56 280 MET A C 1
ATOM 2279 O O . MET A 1 280 ? 6.009 -5.262 -19.830 1.00 86.56 280 MET A O 1
ATOM 2283 N N . ILE A 1 281 ? 4.813 -6.659 -21.122 1.00 85.31 281 ILE A N 1
ATOM 2284 C CA . ILE A 1 281 ? 5.170 -6.023 -22.398 1.00 85.31 281 ILE A CA 1
ATOM 2285 C C . ILE A 1 281 ? 4.326 -4.776 -22.642 1.00 85.31 281 ILE A C 1
ATOM 2287 O O . ILE A 1 281 ? 4.857 -3.773 -23.098 1.00 85.31 281 ILE A O 1
ATOM 2291 N N . THR A 1 282 ? 3.026 -4.841 -22.360 1.00 87.50 282 THR A N 1
ATOM 2292 C CA . THR A 1 282 ? 2.077 -3.746 -22.617 1.00 87.50 282 THR A CA 1
ATOM 2293 C C . THR A 1 282 ? 1.695 -2.963 -21.365 1.00 87.50 282 THR A C 1
ATOM 2295 O O . THR A 1 282 ? 1.003 -1.953 -21.465 1.00 87.50 282 THR A O 1
ATOM 2298 N N . TRP A 1 283 ? 2.072 -3.459 -20.182 1.00 88.69 283 TRP A N 1
ATOM 2299 C CA . TRP A 1 283 ? 1.677 -2.931 -18.873 1.00 88.69 283 TRP A CA 1
ATOM 2300 C C . TRP A 1 283 ? 0.156 -2.897 -18.638 1.00 88.69 283 TRP A C 1
ATOM 2302 O O . TRP A 1 283 ? -0.323 -2.243 -17.710 1.00 88.69 283 TRP A O 1
ATOM 2312 N N . ARG A 1 284 ? -0.626 -3.636 -19.439 1.00 89.50 284 ARG A N 1
ATOM 2313 C CA . ARG A 1 284 ? -2.093 -3.683 -19.361 1.00 89.50 284 ARG A CA 1
ATOM 2314 C C . ARG A 1 284 ? -2.591 -4.824 -18.492 1.00 89.50 284 ARG A C 1
ATOM 2316 O O . ARG A 1 284 ? -2.004 -5.908 -18.446 1.00 89.50 284 ARG A O 1
ATOM 2323 N N . GLN A 1 285 ? -3.736 -4.597 -17.851 1.00 89.38 285 GLN A N 1
ATOM 2324 C CA . GLN A 1 285 ? -4.456 -5.667 -17.178 1.00 89.38 285 GLN A CA 1
ATOM 2325 C C . GLN A 1 285 ? -4.935 -6.695 -18.207 1.00 89.38 285 GLN A C 1
ATOM 2327 O O . GLN A 1 285 ? -5.524 -6.345 -19.227 1.00 89.38 285 GLN A O 1
ATOM 2332 N N . THR A 1 286 ? -4.657 -7.960 -17.930 1.00 87.69 286 THR A N 1
ATOM 2333 C CA . THR A 1 286 ? -4.839 -9.074 -18.856 1.00 87.69 286 THR A CA 1
ATOM 2334 C C . THR A 1 286 ? -5.539 -10.221 -18.121 1.00 87.69 286 THR A C 1
ATOM 2336 O O . THR A 1 286 ? -5.290 -10.416 -16.929 1.00 87.69 286 THR A O 1
ATOM 2339 N N . PRO A 1 287 ? -6.448 -10.976 -18.763 1.00 86.75 287 PRO A N 1
ATOM 2340 C CA . PRO A 1 287 ? -7.039 -12.159 -18.142 1.00 86.75 287 PRO A CA 1
ATOM 2341 C C . PRO A 1 287 ? -5.976 -13.232 -17.875 1.00 86.75 287 PRO A C 1
ATOM 2343 O O . PRO A 1 287 ? -5.043 -13.399 -18.661 1.00 86.75 287 PRO A O 1
ATOM 2346 N N . SER A 1 288 ? -6.148 -14.007 -16.800 1.00 84.75 288 SER A N 1
ATOM 2347 C CA . SER A 1 288 ? -5.217 -15.083 -16.419 1.00 84.75 288 SER A CA 1
ATOM 2348 C C . SER A 1 288 ? -4.951 -16.065 -17.562 1.00 84.75 288 SER A C 1
ATOM 2350 O O . SER A 1 288 ? -3.816 -16.477 -17.762 1.00 84.75 288 SER A O 1
ATOM 2352 N N . SER A 1 289 ? -5.974 -16.383 -18.361 1.00 83.25 289 SER A N 1
ATOM 2353 C CA . SER A 1 289 ? -5.895 -17.307 -19.497 1.00 83.25 289 SER A CA 1
ATOM 2354 C C . SER A 1 289 ? -4.943 -16.864 -20.609 1.00 83.25 289 SER A C 1
ATOM 2356 O O . SER A 1 289 ? -4.558 -17.685 -21.434 1.00 83.25 289 SER A O 1
ATOM 2358 N N . ALA A 1 290 ? -4.604 -15.575 -20.674 1.00 84.75 290 ALA A N 1
ATOM 2359 C CA . ALA A 1 290 ? -3.666 -15.041 -21.656 1.00 84.75 290 ALA A CA 1
ATOM 2360 C C . ALA A 1 290 ? -2.234 -14.938 -21.110 1.00 84.75 290 ALA A C 1
ATOM 2362 O O . ALA A 1 290 ? -1.321 -14.681 -21.885 1.00 84.75 290 ALA A O 1
ATOM 2363 N N . ILE A 1 291 ? -2.019 -15.148 -19.807 1.00 84.06 291 ILE A N 1
ATOM 2364 C CA . ILE A 1 291 ? -0.684 -15.177 -19.207 1.00 84.06 291 ILE A CA 1
ATOM 2365 C C . ILE A 1 291 ? -0.113 -16.588 -19.323 1.00 84.06 291 ILE A C 1
ATOM 2367 O O . ILE A 1 291 ? -0.676 -17.533 -18.779 1.00 84.06 291 ILE A O 1
ATOM 2371 N N . VAL A 1 292 ? 1.022 -16.705 -20.005 1.00 81.44 292 VAL A N 1
ATOM 2372 C CA . VAL A 1 292 ? 1.781 -17.938 -20.237 1.00 81.44 292 VAL A CA 1
ATOM 2373 C C . VAL A 1 292 ? 2.711 -18.252 -19.067 1.00 81.44 292 VAL A C 1
ATOM 2375 O O . VAL A 1 292 ? 2.752 -19.386 -18.604 1.00 81.44 292 VAL A O 1
ATOM 2378 N N . ASP A 1 293 ? 3.450 -17.254 -18.583 1.00 78.31 293 ASP A N 1
ATOM 2379 C CA . ASP A 1 293 ? 4.439 -17.408 -17.512 1.00 78.31 293 ASP A CA 1
ATOM 2380 C C . ASP A 1 293 ? 4.262 -16.278 -16.482 1.00 78.31 293 ASP A C 1
ATOM 2382 O O . ASP A 1 293 ? 4.174 -15.099 -16.839 1.00 78.31 293 ASP A O 1
ATOM 2386 N N . LEU A 1 294 ? 4.216 -16.633 -15.198 1.00 78.69 294 LEU A N 1
ATOM 2387 C CA . LEU A 1 294 ? 4.168 -15.709 -14.067 1.00 78.69 294 LEU A CA 1
ATOM 2388 C C . LEU A 1 294 ? 5.582 -15.375 -13.605 1.00 78.69 294 LEU A C 1
ATOM 2390 O O . LEU A 1 294 ? 6.422 -16.257 -13.430 1.00 78.69 294 LEU A O 1
ATOM 2394 N N . LEU A 1 295 ? 5.834 -14.091 -13.368 1.00 75.06 295 LEU A N 1
ATOM 2395 C CA . LEU A 1 295 ? 7.107 -13.609 -12.844 1.00 75.06 295 LEU A CA 1
ATOM 2396 C C . LEU A 1 295 ? 7.048 -13.393 -11.342 1.00 75.06 295 LEU A C 1
ATOM 2398 O O . LEU A 1 295 ? 7.861 -13.932 -10.596 1.00 75.06 295 LEU A O 1
ATOM 2402 N N . GLN A 1 296 ? 6.141 -12.522 -10.906 1.00 76.88 296 GLN A N 1
ATOM 2403 C CA . GLN A 1 296 ? 6.088 -12.108 -9.514 1.00 76.88 296 GLN A CA 1
ATOM 2404 C C . GLN A 1 296 ? 4.816 -11.329 -9.189 1.00 76.88 296 GLN A C 1
ATOM 2406 O O . GLN A 1 296 ? 4.225 -10.684 -10.049 1.00 76.88 296 GLN A O 1
ATOM 2411 N N . CYS A 1 297 ? 4.450 -11.315 -7.912 1.00 79.62 297 CYS A N 1
ATOM 2412 C CA . CYS A 1 297 ? 3.493 -10.377 -7.350 1.00 79.62 297 CYS A CA 1
ATOM 2413 C C . CYS A 1 297 ? 4.057 -8.939 -7.298 1.00 79.62 297 CYS A C 1
ATOM 2415 O O . CYS A 1 297 ? 5.072 -8.692 -6.645 1.00 79.62 297 CYS A O 1
ATOM 2417 N N . LEU A 1 298 ? 3.401 -7.981 -7.957 1.00 80.31 298 LEU A N 1
ATOM 2418 C CA . LEU A 1 298 ? 3.716 -6.549 -7.872 1.00 80.31 298 LEU A CA 1
ATOM 2419 C C . LEU A 1 298 ? 3.207 -5.948 -6.561 1.00 80.31 298 LEU A C 1
ATOM 2421 O O . LEU A 1 298 ? 3.969 -5.287 -5.857 1.00 80.31 298 LEU A O 1
ATOM 2425 N N . TRP A 1 299 ? 1.941 -6.214 -6.234 1.00 80.75 299 TRP A N 1
ATOM 2426 C CA . TRP A 1 299 ? 1.231 -5.597 -5.115 1.00 80.75 299 TRP A CA 1
ATOM 2427 C C . TRP A 1 299 ? 0.902 -6.604 -4.020 1.00 80.75 299 TRP A C 1
ATOM 2429 O O . TRP A 1 299 ? 0.405 -7.685 -4.335 1.00 80.75 299 TRP A O 1
ATOM 2439 N N . PRO A 1 300 ? 1.137 -6.265 -2.741 1.00 76.44 300 PRO A N 1
ATOM 2440 C CA . PRO A 1 300 ? 0.840 -7.177 -1.653 1.00 76.44 300 PRO A CA 1
ATOM 2441 C C . PRO A 1 300 ? -0.662 -7.446 -1.573 1.00 76.44 300 PRO A C 1
ATOM 2443 O O . PRO A 1 300 ? -1.495 -6.588 -1.855 1.00 76.44 300 PRO A O 1
ATOM 2446 N N . VAL A 1 301 ? -0.981 -8.648 -1.132 1.00 87.19 301 VAL A N 1
ATOM 2447 C CA . VAL A 1 301 ? -2.313 -9.062 -0.736 1.00 87.19 301 VAL A CA 1
ATOM 2448 C C . VAL A 1 301 ? -2.672 -8.435 0.601 1.00 87.19 301 VAL A C 1
ATOM 2450 O O . VAL A 1 301 ? -1.833 -8.343 1.499 1.00 87.19 301 VAL A O 1
ATOM 2453 N N . VAL A 1 302 ? -3.941 -8.055 0.736 1.00 89.56 302 VAL A N 1
ATOM 2454 C CA . VAL A 1 302 ? -4.540 -7.690 2.021 1.00 89.56 302 VAL A CA 1
ATOM 2455 C C . VAL A 1 302 ? -5.602 -8.722 2.355 1.00 89.56 302 VAL A C 1
ATOM 2457 O O . VAL A 1 302 ? -6.597 -8.847 1.632 1.00 89.56 302 VAL A O 1
ATOM 2460 N N . MET A 1 303 ? -5.390 -9.455 3.444 1.00 89.88 303 MET A N 1
ATOM 2461 C CA . MET A 1 303 ? -6.336 -10.448 3.944 1.00 89.88 303 MET A CA 1
ATOM 2462 C C . MET A 1 303 ? -6.843 -10.016 5.308 1.00 89.88 303 MET A C 1
ATOM 2464 O O . MET A 1 303 ? -6.069 -9.582 6.159 1.00 89.88 303 MET A O 1
ATOM 2468 N N . ARG A 1 304 ? -8.144 -10.156 5.524 1.00 90.62 304 ARG A N 1
ATOM 2469 C CA . ARG A 1 304 ? -8.705 -10.188 6.867 1.00 90.62 304 ARG A CA 1
ATOM 2470 C C . ARG A 1 304 ? -8.539 -11.603 7.402 1.00 90.62 304 ARG A C 1
ATOM 2472 O O . ARG A 1 304 ? -9.011 -12.540 6.759 1.00 90.62 304 ARG A O 1
ATOM 2479 N N . ILE A 1 305 ? -7.915 -11.720 8.565 1.00 88.19 305 ILE A N 1
ATOM 2480 C CA . ILE A 1 305 ? -7.755 -12.994 9.262 1.00 88.19 305 ILE A CA 1
ATOM 2481 C C . ILE A 1 305 ? -9.106 -13.369 9.878 1.00 88.19 305 ILE A C 1
ATOM 2483 O O . ILE A 1 305 ? -9.748 -12.536 10.524 1.00 88.19 305 ILE A O 1
ATOM 2487 N N . GLY A 1 306 ? -9.569 -14.585 9.608 1.00 81.88 306 GLY A N 1
ATOM 2488 C CA . GLY A 1 306 ? -10.816 -15.124 10.128 1.00 81.88 306 GLY A CA 1
ATOM 2489 C C . GLY A 1 306 ? -10.789 -15.250 11.651 1.00 81.88 306 GLY A C 1
ATOM 2490 O O . GLY A 1 306 ? -9.816 -15.721 12.235 1.00 81.88 306 GLY A O 1
ATOM 2491 N N . GLU A 1 307 ? -11.871 -14.829 12.303 1.00 83.44 307 GLU A N 1
ATOM 2492 C CA . GLU A 1 307 ? -12.059 -14.955 13.752 1.00 83.44 307 GLU A CA 1
ATOM 2493 C C . GLU A 1 307 ? -13.147 -16.002 14.022 1.00 83.44 307 GLU A C 1
ATOM 2495 O O . GLU A 1 307 ? -14.205 -15.958 13.396 1.00 83.44 307 GLU A O 1
ATOM 2500 N N . SER A 1 308 ? -12.884 -16.943 14.938 1.00 69.06 308 SER A N 1
ATOM 2501 C CA . SER A 1 308 ? -13.827 -17.930 15.502 1.00 69.06 308 SER A CA 1
ATOM 2502 C C . SER A 1 308 ? -14.986 -18.357 14.584 1.00 69.06 308 SER A C 1
ATOM 2504 O O . SER A 1 308 ? -16.113 -17.879 14.711 1.00 69.06 308 SER A O 1
ATOM 2506 N N . GLY A 1 309 ? -14.723 -19.303 13.676 1.00 70.00 309 GLY A N 1
ATOM 2507 C CA . GLY A 1 309 ? -15.735 -19.851 12.762 1.00 70.00 309 GLY A CA 1
ATOM 2508 C C . GLY A 1 309 ? -15.977 -19.019 11.498 1.00 70.00 309 GLY A C 1
ATOM 2509 O O . GLY A 1 309 ? -16.872 -19.348 10.722 1.00 70.00 309 GLY A O 1
ATOM 2510 N N . GLN A 1 310 ? -15.193 -17.961 11.277 1.00 81.38 310 GLN A N 1
ATOM 2511 C CA . GLN A 1 310 ? -15.133 -17.237 10.010 1.00 81.38 310 GLN A CA 1
ATOM 2512 C C . GLN A 1 310 ? -13.875 -17.611 9.232 1.00 81.38 310 GLN A C 1
ATOM 2514 O O . GLN A 1 310 ? -12.797 -17.705 9.814 1.00 81.38 310 GLN A O 1
ATOM 2519 N N . ASP A 1 311 ? -14.014 -17.736 7.915 1.00 85.31 311 ASP A N 1
ATOM 2520 C CA . ASP A 1 311 ? -12.877 -17.920 7.020 1.00 85.31 311 ASP A CA 1
ATOM 2521 C C . ASP A 1 311 ? -12.115 -16.605 6.791 1.00 85.31 311 ASP A C 1
ATOM 2523 O O . ASP A 1 311 ? -12.667 -15.491 6.888 1.00 85.31 311 ASP A O 1
ATOM 2527 N N . ASP A 1 312 ? -10.841 -16.755 6.431 1.00 88.56 312 ASP A N 1
ATOM 2528 C CA . ASP A 1 312 ? -10.014 -15.670 5.916 1.00 88.56 312 ASP A CA 1
ATOM 2529 C C . ASP A 1 312 ? -10.686 -15.034 4.694 1.00 88.56 312 ASP A C 1
ATOM 2531 O O . ASP A 1 312 ? -11.187 -15.713 3.794 1.00 88.56 312 ASP A O 1
ATOM 2535 N N . LEU A 1 313 ? -10.684 -13.702 4.646 1.00 89.44 313 LEU A N 1
ATOM 2536 C CA . LEU A 1 313 ? -11.287 -12.952 3.549 1.00 89.44 313 LEU A CA 1
ATOM 2537 C C . LEU A 1 313 ? -10.226 -12.158 2.793 1.00 89.44 313 LEU A C 1
ATOM 2539 O O . LEU A 1 313 ? -9.598 -11.243 3.330 1.00 89.44 313 LEU A O 1
ATOM 2543 N N . LEU A 1 314 ? -10.085 -12.469 1.508 1.00 89.00 314 LEU A N 1
ATOM 2544 C CA . LEU A 1 314 ? -9.240 -11.733 0.576 1.00 89.00 314 LEU A CA 1
ATOM 2545 C C . LEU A 1 314 ? -9.889 -10.387 0.216 1.00 89.00 314 LEU A C 1
ATOM 2547 O O . LEU A 1 314 ? -10.841 -10.342 -0.563 1.00 89.00 314 LEU A O 1
ATOM 2551 N N . LEU A 1 315 ? -9.368 -9.285 0.759 1.00 89.50 315 LEU A N 1
ATOM 2552 C CA . LEU A 1 315 ? -9.910 -7.943 0.512 1.00 89.50 315 LEU A CA 1
ATOM 2553 C C . LEU A 1 315 ? -9.317 -7.280 -0.724 1.00 89.50 315 LEU A C 1
ATOM 2555 O O . LEU A 1 315 ? -10.036 -6.685 -1.534 1.00 89.50 315 LEU A O 1
ATOM 2559 N N . VAL A 1 316 ? -7.996 -7.369 -0.852 1.00 89.94 316 VAL A N 1
ATOM 2560 C CA . VAL A 1 316 ? -7.251 -6.818 -1.980 1.00 89.94 316 VAL A CA 1
ATOM 2561 C C . VAL A 1 316 ? -6.532 -7.970 -2.648 1.00 89.94 316 VAL A C 1
ATOM 2563 O O . VAL A 1 316 ? -5.664 -8.606 -2.052 1.00 89.94 316 VAL A O 1
ATOM 2566 N N . GLN A 1 317 ? -6.946 -8.256 -3.879 1.00 88.12 317 GLN A N 1
ATOM 2567 C CA . GLN A 1 317 ? -6.325 -9.284 -4.698 1.00 88.12 317 GLN A CA 1
ATOM 2568 C C . GLN A 1 317 ? -4.886 -8.885 -5.052 1.00 88.12 317 GLN A C 1
ATOM 2570 O O . GLN A 1 317 ? -4.633 -7.704 -5.300 1.00 88.12 317 GLN A O 1
ATOM 2575 N N . PRO A 1 318 ? -3.959 -9.853 -5.135 1.00 86.56 318 PRO A N 1
ATOM 2576 C CA . PRO A 1 318 ? -2.626 -9.584 -5.658 1.00 86.56 318 PRO A CA 1
ATOM 2577 C C . PRO A 1 318 ? -2.712 -9.130 -7.115 1.00 86.56 318 PRO A C 1
ATOM 2579 O O . PRO A 1 318 ? -3.576 -9.582 -7.874 1.00 86.56 318 PRO A O 1
ATOM 2582 N N . THR A 1 319 ? -1.761 -8.298 -7.529 1.00 88.00 319 THR A N 1
ATOM 2583 C CA . THR A 1 319 ? -1.507 -8.063 -8.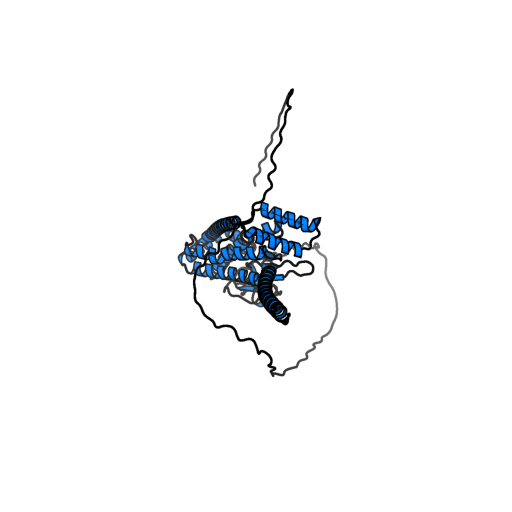952 1.00 88.00 319 THR A CA 1
ATOM 2584 C C . THR A 1 319 ? -0.248 -8.799 -9.362 1.00 88.00 319 THR A C 1
ATOM 2586 O O . THR A 1 319 ? 0.850 -8.463 -8.922 1.00 88.00 319 THR A O 1
ATOM 2589 N N . TRP A 1 320 ? -0.407 -9.795 -10.219 1.00 86.44 320 TRP A N 1
ATOM 2590 C CA . TRP A 1 320 ? 0.669 -10.601 -10.766 1.00 86.44 320 TRP A CA 1
ATOM 2591 C C . TRP A 1 320 ? 1.228 -9.970 -12.034 1.00 86.44 320 TRP A C 1
ATOM 2593 O O . TRP A 1 320 ? 0.478 -9.575 -12.923 1.00 86.44 320 TRP A O 1
ATOM 2603 N N . LEU A 1 321 ? 2.549 -9.919 -12.137 1.00 86.88 321 LEU A N 1
ATOM 2604 C CA . LEU A 1 321 ? 3.256 -9.632 -13.373 1.00 86.88 321 LEU A CA 1
ATOM 2605 C C . LEU A 1 321 ? 3.457 -10.931 -14.148 1.00 86.88 321 LEU A C 1
ATOM 2607 O O . LEU A 1 321 ? 3.977 -11.904 -13.593 1.00 86.88 321 LEU A O 1
ATOM 2611 N N . GLY A 1 322 ? 3.091 -10.938 -15.425 1.00 84.81 322 GLY A N 1
ATOM 2612 C CA . GLY A 1 322 ? 3.256 -12.107 -16.277 1.00 84.81 322 GLY A CA 1
ATOM 2613 C C . GLY A 1 322 ? 3.527 -11.773 -17.738 1.00 84.81 322 GLY A C 1
ATOM 2614 O O . GLY A 1 322 ? 3.504 -10.614 -18.151 1.00 84.81 322 GLY A O 1
ATOM 2615 N N . TYR A 1 323 ? 3.796 -12.823 -18.505 1.00 81.56 323 TYR A N 1
ATOM 2616 C CA . TYR A 1 323 ? 4.042 -12.783 -19.941 1.00 81.56 323 TYR A CA 1
ATOM 2617 C C . TYR A 1 323 ? 2.847 -13.286 -20.719 1.00 81.56 323 TYR A C 1
ATOM 2619 O O . TYR A 1 323 ? 2.350 -14.367 -20.426 1.00 81.56 323 TYR A O 1
ATOM 2627 N N . THR A 1 324 ? 2.461 -12.568 -21.765 1.00 78.81 324 THR A N 1
ATOM 2628 C CA . THR A 1 324 ? 1.436 -13.026 -22.714 1.00 78.81 324 THR A CA 1
ATOM 2629 C C . THR A 1 324 ? 2.002 -13.786 -23.912 1.00 78.81 324 THR A C 1
ATOM 2631 O O . THR A 1 324 ? 1.351 -14.683 -24.443 1.00 78.81 324 THR A O 1
ATOM 2634 N N . GLU A 1 325 ? 3.232 -13.476 -24.328 1.00 71.50 325 GLU A N 1
ATOM 2635 C CA . GLU A 1 325 ? 3.864 -14.090 -25.498 1.00 71.50 325 GLU A CA 1
ATOM 2636 C C . GLU A 1 325 ? 4.905 -15.153 -25.096 1.00 71.50 325 GLU A C 1
ATOM 2638 O O . GLU A 1 325 ? 5.920 -14.818 -24.470 1.00 71.50 325 GLU A O 1
ATOM 2643 N N . PRO A 1 326 ? 4.727 -16.429 -25.491 1.00 56.28 326 PRO A N 1
ATOM 2644 C CA . PRO A 1 326 ? 5.751 -17.443 -25.293 1.00 56.28 326 PRO A CA 1
ATOM 2645 C C . PRO A 1 326 ? 6.992 -17.126 -26.143 1.00 56.28 326 PRO A C 1
ATOM 2647 O O . PRO A 1 326 ? 6.906 -17.008 -27.363 1.00 56.28 326 PRO A O 1
ATOM 2650 N N . GLY A 1 327 ? 8.168 -17.046 -25.511 1.00 53.62 327 GLY A N 1
ATOM 2651 C CA . GLY A 1 327 ? 9.463 -17.075 -26.208 1.00 53.62 327 GLY A CA 1
ATOM 2652 C C . GLY A 1 327 ? 10.148 -15.733 -26.499 1.00 53.62 327 GLY A C 1
ATOM 2653 O O . GLY A 1 327 ? 11.241 -15.751 -27.061 1.00 53.62 327 GLY A O 1
ATOM 2654 N N . ARG A 1 328 ? 9.590 -14.579 -26.095 1.00 53.22 328 ARG A N 1
ATOM 2655 C CA . ARG A 1 328 ? 10.291 -13.279 -26.224 1.00 53.22 328 ARG A CA 1
ATOM 2656 C C . ARG A 1 328 ? 11.394 -13.048 -25.193 1.00 53.22 328 ARG A C 1
ATOM 2658 O O . ARG A 1 328 ? 12.331 -12.307 -25.468 1.00 53.22 328 ARG A O 1
ATOM 2665 N N . LEU A 1 329 ? 11.289 -13.671 -24.024 1.00 54.78 329 LEU A N 1
ATOM 2666 C CA . LEU A 1 329 ? 12.266 -13.583 -22.943 1.00 54.78 329 LEU A CA 1
ATOM 2667 C C . LEU A 1 329 ? 12.670 -15.005 -22.516 1.00 54.78 329 LEU A C 1
ATOM 2669 O O . LEU A 1 329 ? 11.807 -15.888 -22.508 1.00 54.78 329 LEU A O 1
ATOM 2673 N N . PRO A 1 330 ? 13.960 -15.274 -22.212 1.00 50.88 330 PRO A N 1
ATOM 2674 C CA . PRO A 1 330 ? 14.393 -16.586 -21.737 1.00 50.88 330 PRO A CA 1
ATOM 2675 C C . PRO A 1 330 ? 13.549 -17.009 -20.532 1.00 50.88 330 PRO A C 1
ATOM 2677 O O . PRO A 1 330 ? 13.365 -16.222 -19.605 1.00 50.88 330 PRO A O 1
ATOM 2680 N N . ARG A 1 331 ? 13.012 -18.232 -20.524 1.00 55.78 331 ARG A N 1
ATOM 2681 C CA . ARG A 1 331 ? 12.295 -18.711 -19.337 1.00 55.78 331 ARG A CA 1
ATOM 2682 C C . ARG A 1 331 ? 13.253 -18.725 -18.141 1.00 55.78 331 ARG A C 1
ATOM 2684 O O . ARG A 1 331 ? 14.364 -19.243 -18.288 1.00 55.78 331 ARG A O 1
ATOM 2691 N N . PRO A 1 332 ? 12.837 -18.230 -16.959 1.00 52.00 332 PRO A N 1
ATOM 2692 C CA . PRO A 1 332 ? 13.503 -18.591 -15.718 1.00 52.00 332 PRO A CA 1
ATOM 2693 C C . PRO A 1 332 ? 13.552 -20.120 -15.664 1.00 52.00 332 PRO A C 1
ATOM 2695 O O . PRO A 1 332 ? 12.521 -20.774 -15.823 1.00 52.00 332 PRO A O 1
ATOM 2698 N N . LEU A 1 333 ? 14.753 -20.695 -15.556 1.00 50.53 333 LEU A N 1
ATOM 2699 C CA . LEU A 1 333 ? 14.931 -22.147 -15.564 1.00 50.53 333 LEU A CA 1
ATOM 2700 C C . LEU A 1 333 ? 14.087 -22.753 -14.446 1.00 50.53 333 LEU A C 1
ATOM 2702 O O . LEU A 1 333 ? 14.433 -22.605 -13.279 1.00 50.53 333 LEU A O 1
ATOM 2706 N N . THR A 1 334 ? 13.002 -23.442 -14.790 1.00 50.69 334 THR A N 1
ATOM 2707 C CA . THR A 1 334 ? 12.183 -24.158 -13.813 1.00 50.69 334 THR A CA 1
ATOM 2708 C C . THR A 1 334 ? 13.111 -25.101 -13.047 1.00 50.69 334 THR A C 1
ATOM 2710 O O . THR A 1 334 ? 13.889 -25.819 -13.687 1.00 50.69 334 THR A O 1
ATOM 2713 N N . PRO A 1 335 ? 13.115 -25.097 -11.702 1.00 42.53 335 PRO A N 1
ATOM 2714 C CA . PRO A 1 335 ? 13.909 -26.067 -10.975 1.00 42.53 335 PRO A CA 1
ATOM 2715 C C . PRO A 1 335 ? 13.319 -27.437 -11.301 1.00 42.53 335 PRO A C 1
ATOM 2717 O O . PRO A 1 335 ? 12.233 -27.778 -10.842 1.00 42.53 335 PRO A O 1
ATOM 2720 N N . THR A 1 336 ? 14.014 -28.214 -12.131 1.00 37.19 336 THR A N 1
ATOM 2721 C CA . THR A 1 336 ? 13.719 -29.637 -12.282 1.00 37.19 336 THR A CA 1
ATOM 2722 C C . THR A 1 336 ? 13.696 -30.228 -10.878 1.00 37.19 336 THR A C 1
ATOM 2724 O O . THR A 1 336 ? 14.710 -30.098 -10.176 1.00 37.19 336 THR A O 1
ATOM 2727 N N . PRO A 1 337 ? 12.589 -30.852 -10.433 1.00 37.00 337 PRO A N 1
ATOM 2728 C CA . PRO A 1 337 ? 12.637 -31.634 -9.216 1.00 37.00 337 PRO A CA 1
ATOM 2729 C C . PRO A 1 337 ? 13.750 -32.655 -9.425 1.00 37.00 337 PRO A C 1
ATOM 2731 O O . PRO A 1 337 ? 13.754 -33.395 -10.411 1.00 37.00 337 PRO A O 1
ATOM 2734 N N . LYS A 1 338 ? 14.756 -32.631 -8.547 1.00 34.94 338 LYS A N 1
ATOM 2735 C CA . LYS A 1 338 ? 15.754 -33.693 -8.499 1.00 34.94 338 LYS A CA 1
ATOM 2736 C C . LYS A 1 338 ? 14.984 -34.961 -8.160 1.00 34.94 338 LYS A C 1
ATOM 2738 O O . LYS A 1 338 ? 14.669 -35.193 -6.998 1.00 34.94 338 LYS A O 1
ATOM 2743 N N . SER A 1 339 ? 14.632 -35.725 -9.189 1.00 29.59 339 SER A N 1
ATOM 2744 C CA . SER A 1 339 ? 14.159 -37.088 -9.037 1.00 29.59 339 SER A CA 1
ATOM 2745 C C . SER A 1 339 ? 15.257 -37.839 -8.307 1.00 29.59 339 SER A C 1
ATOM 2747 O O . SER A 1 339 ? 16.342 -38.062 -8.846 1.00 29.59 339 SER A O 1
ATOM 2749 N N . SER A 1 340 ? 14.975 -38.187 -7.061 1.00 35.75 340 SER A N 1
ATOM 2750 C CA . SER A 1 340 ? 15.602 -39.305 -6.379 1.00 35.75 340 SER A CA 1
ATOM 2751 C C . SER A 1 340 ? 15.558 -40.516 -7.321 1.00 35.75 340 SER A C 1
ATOM 2753 O O . SER A 1 340 ? 14.547 -40.734 -7.987 1.00 35.75 340 SER A O 1
ATOM 2755 N N . SER A 1 341 ? 16.693 -41.207 -7.410 1.00 35.50 341 SER A N 1
ATOM 2756 C CA . SER A 1 341 ? 16.979 -42.520 -8.014 1.00 35.50 341 SER A CA 1
ATOM 2757 C C . SER A 1 341 ? 15.818 -43.354 -8.582 1.00 35.50 341 SER A C 1
ATOM 2759 O O . SER A 1 341 ? 14.774 -43.508 -7.949 1.00 35.50 341 SER A O 1
ATOM 2761 N N . PRO A 1 342 ? 16.134 -44.143 -9.618 1.00 35.34 342 PRO A N 1
ATOM 2762 C CA . PRO A 1 342 ? 16.089 -45.583 -9.386 1.00 35.34 342 PRO A CA 1
ATOM 2763 C C . PRO A 1 342 ? 17.425 -46.251 -9.713 1.00 35.34 342 PRO A C 1
ATOM 2765 O O . PRO A 1 342 ? 17.968 -46.098 -10.808 1.00 35.34 342 PRO A O 1
ATOM 2768 N N . ASP A 1 343 ? 17.916 -47.027 -8.748 1.00 35.75 343 ASP A N 1
ATOM 2769 C CA . ASP A 1 343 ? 18.690 -48.224 -9.049 1.00 35.75 343 ASP A CA 1
ATOM 2770 C C . ASP A 1 343 ? 17.859 -49.114 -9.985 1.00 35.75 343 ASP A C 1
ATOM 2772 O O . ASP A 1 343 ? 16.685 -49.362 -9.724 1.00 35.75 343 ASP A O 1
ATOM 2776 N N . GLU A 1 344 ? 18.451 -49.542 -11.098 1.00 30.59 344 GLU A N 1
ATOM 2777 C CA . GLU A 1 344 ? 18.661 -50.961 -11.422 1.00 30.59 344 GLU A CA 1
ATOM 2778 C C . GLU A 1 344 ? 19.094 -51.109 -12.886 1.00 30.59 344 GLU A C 1
ATOM 2780 O O . GLU A 1 344 ? 18.328 -50.987 -13.846 1.00 30.59 344 GLU A O 1
ATOM 2785 N N . HIS A 1 345 ? 20.374 -51.434 -13.059 1.00 31.72 345 HIS A N 1
ATOM 2786 C CA . HIS A 1 345 ? 20.877 -52.015 -14.289 1.00 31.72 345 HIS A CA 1
ATOM 2787 C C . HIS A 1 345 ? 20.435 -53.483 -14.397 1.00 31.72 345 HIS A C 1
ATOM 2789 O O . HIS A 1 345 ? 20.986 -54.355 -13.741 1.00 31.72 345 HIS A O 1
ATOM 2795 N N . GLY A 1 346 ? 19.517 -53.739 -15.331 1.00 27.41 346 GLY A N 1
ATOM 2796 C CA . GLY A 1 346 ? 19.687 -54.746 -16.382 1.00 27.41 346 GLY A CA 1
ATOM 2797 C C . GLY A 1 346 ? 19.412 -56.219 -16.060 1.00 27.41 346 GLY A C 1
ATOM 2798 O O . GLY A 1 346 ? 20.261 -56.908 -15.508 1.00 27.41 346 GLY A O 1
ATOM 2799 N N . ASN A 1 347 ? 18.348 -56.772 -16.662 1.00 28.12 347 ASN A N 1
ATOM 2800 C CA . ASN A 1 347 ? 18.505 -57.859 -17.643 1.00 28.12 347 ASN A CA 1
ATOM 2801 C C . ASN A 1 347 ? 17.219 -58.217 -18.427 1.00 28.12 347 ASN A C 1
ATOM 2803 O O . ASN A 1 347 ? 16.177 -58.501 -17.857 1.00 28.12 347 ASN A O 1
ATOM 2807 N N . ARG A 1 348 ? 17.403 -58.310 -19.755 1.00 28.73 348 ARG A N 1
ATOM 2808 C CA . ARG A 1 348 ? 16.856 -59.287 -20.730 1.00 28.73 348 ARG A CA 1
ATOM 2809 C C . ARG A 1 348 ? 15.334 -59.457 -20.957 1.00 28.73 348 ARG A C 1
ATOM 2811 O O . ARG A 1 348 ? 14.700 -60.292 -20.339 1.00 28.73 348 ARG A O 1
ATOM 2818 N N . ARG A 1 349 ? 14.917 -58.851 -22.086 1.00 32.25 349 ARG A N 1
ATOM 2819 C CA . ARG A 1 349 ? 14.253 -59.419 -23.299 1.00 32.25 349 ARG A CA 1
ATOM 2820 C C . ARG A 1 349 ? 12.847 -60.086 -23.225 1.00 32.25 349 ARG A C 1
ATOM 2822 O O . ARG A 1 349 ? 12.418 -60.518 -22.169 1.00 32.25 349 ARG A O 1
ATOM 2829 N N . PRO A 1 350 ? 12.127 -60.118 -24.376 1.00 52.97 350 PRO A N 1
ATOM 2830 C CA . PRO A 1 350 ? 10.663 -60.051 -24.469 1.00 52.97 350 PRO A CA 1
ATOM 2831 C C . PRO A 1 350 ? 10.009 -61.376 -24.899 1.00 52.97 350 PRO A C 1
ATOM 2833 O O . PRO A 1 350 ? 10.701 -62.221 -25.458 1.00 52.97 350 PRO A O 1
ATOM 2836 N N . ASP A 1 351 ? 8.683 -61.503 -24.739 1.00 27.16 351 ASP A N 1
ATOM 2837 C CA . ASP A 1 351 ? 7.778 -61.965 -25.813 1.00 27.16 351 ASP A CA 1
ATOM 2838 C C . ASP A 1 351 ? 6.288 -62.044 -25.411 1.00 27.16 351 ASP A C 1
ATOM 2840 O O . ASP A 1 351 ? 5.972 -62.479 -24.309 1.00 27.16 351 ASP A O 1
ATOM 2844 N N . ARG A 1 352 ? 5.429 -61.727 -26.408 1.00 30.70 352 ARG A N 1
ATOM 2845 C CA . ARG A 1 352 ? 4.065 -62.251 -26.713 1.00 30.70 352 ARG A CA 1
ATOM 2846 C C . ARG A 1 352 ? 2.927 -62.058 -25.688 1.00 30.70 352 ARG A C 1
ATOM 2848 O O . ARG A 1 352 ? 3.120 -62.182 -24.496 1.00 30.70 352 ARG A O 1
ATOM 2855 N N . GLU A 1 353 ? 1.653 -61.852 -26.037 1.00 29.50 353 GLU A N 1
ATOM 2856 C CA . GLU A 1 353 ? 0.866 -61.749 -27.279 1.00 29.50 353 GLU A CA 1
ATOM 2857 C C . GLU A 1 353 ? -0.570 -61.308 -26.882 1.00 29.50 353 GLU A C 1
ATOM 2859 O O . GLU A 1 353 ? -1.029 -61.709 -25.818 1.00 29.50 353 GLU A O 1
ATOM 2864 N N . ARG A 1 354 ? -1.297 -60.645 -27.810 1.00 29.33 354 ARG A N 1
ATOM 2865 C CA . ARG A 1 354 ? -2.783 -60.628 -27.985 1.00 29.33 354 ARG A CA 1
ATOM 2866 C C . ARG A 1 354 ? -3.651 -59.980 -26.875 1.00 29.33 354 ARG A C 1
ATOM 2868 O O . ARG A 1 354 ? -3.366 -60.093 -25.703 1.00 29.33 354 ARG A O 1
ATOM 2875 N N . ALA A 1 355 ? -4.796 -59.337 -27.126 1.00 27.94 355 ALA A N 1
ATOM 2876 C CA . ALA A 1 355 ? -5.573 -59.024 -28.324 1.00 27.94 355 ALA A CA 1
ATOM 2877 C C . ALA A 1 355 ? -6.721 -58.035 -27.954 1.00 27.94 355 ALA A C 1
ATOM 2879 O O . ALA A 1 355 ? -7.338 -58.181 -26.910 1.00 27.94 355 ALA A O 1
ATOM 2880 N N . VAL A 1 356 ? -7.029 -57.106 -28.874 1.00 27.30 356 VAL A N 1
ATOM 2881 C CA . VAL A 1 356 ? -8.372 -56.823 -29.445 1.00 27.30 356 VAL A CA 1
ATOM 2882 C C . VAL A 1 356 ? -9.493 -56.148 -28.603 1.00 27.30 356 VAL A C 1
ATOM 2884 O O . VAL A 1 356 ? -10.052 -56.729 -27.686 1.00 27.30 356 VAL A O 1
ATOM 2887 N N . SER A 1 357 ? -9.954 -55.002 -29.152 1.00 26.48 357 SER A N 1
ATOM 2888 C CA . SER A 1 357 ? -11.354 -54.540 -29.390 1.00 26.48 357 SER A CA 1
ATOM 2889 C C . SER A 1 357 ? -11.990 -53.362 -28.621 1.00 26.48 357 SER A C 1
ATOM 2891 O O . SER A 1 357 ? -12.299 -53.466 -27.445 1.00 26.48 357 SER A O 1
ATOM 2893 N N . ARG A 1 358 ? -12.408 -52.380 -29.456 1.00 28.06 358 ARG A N 1
ATOM 2894 C CA . ARG A 1 358 ? -13.706 -51.644 -29.538 1.00 28.06 358 ARG A CA 1
ATOM 2895 C C . ARG A 1 358 ? -14.043 -50.635 -28.423 1.00 28.06 358 ARG A C 1
ATOM 2897 O O . ARG A 1 358 ? -14.058 -50.977 -27.259 1.00 28.06 358 ARG A O 1
ATOM 2904 N N . SER A 1 359 ? -14.216 -49.336 -28.706 1.00 26.27 359 SER A N 1
ATOM 2905 C CA . SER A 1 359 ? -15.200 -48.610 -29.555 1.00 26.27 359 SER A CA 1
ATOM 2906 C C . SER A 1 359 ? -16.541 -48.323 -28.867 1.00 26.27 359 SER A C 1
ATOM 2908 O O . SER A 1 359 ? -17.328 -49.239 -28.670 1.00 26.27 359 SER A O 1
ATOM 2910 N N . SER A 1 360 ? -16.786 -47.029 -28.609 1.00 29.89 360 SER A N 1
ATOM 2911 C CA . SER A 1 360 ? -18.069 -46.283 -28.669 1.00 29.89 360 SER A CA 1
ATOM 2912 C C . SER A 1 360 ? -17.776 -44.885 -28.092 1.00 29.89 360 SER A C 1
ATOM 2914 O O . SER A 1 360 ? -17.448 -44.782 -26.918 1.00 29.89 360 SER A O 1
ATOM 2916 N N . ARG A 1 361 ? -17.647 -43.774 -28.831 1.00 28.03 361 ARG A N 1
ATOM 2917 C CA . ARG A 1 361 ? -18.585 -43.080 -29.734 1.00 28.03 361 ARG A CA 1
ATOM 2918 C C . ARG A 1 361 ? -20.009 -42.999 -29.170 1.00 28.03 361 ARG A C 1
ATOM 2920 O O . ARG A 1 361 ? -20.804 -43.905 -29.372 1.00 28.03 361 ARG A O 1
ATOM 2927 N N . SER A 1 362 ? -20.314 -41.869 -28.535 1.00 26.84 362 SER A N 1
ATOM 2928 C CA . SER A 1 362 ? -21.666 -41.324 -28.403 1.00 26.84 362 SER A CA 1
ATOM 2929 C C . SER A 1 362 ? -21.616 -39.852 -28.816 1.00 26.84 362 SER A C 1
ATOM 2931 O O . SER A 1 362 ? -21.004 -39.023 -28.147 1.00 26.84 362 SER A O 1
ATOM 2933 N N . GLN A 1 363 ? -22.183 -39.579 -29.991 1.00 28.77 363 GLN A N 1
ATOM 2934 C CA . GLN A 1 363 ? -22.629 -38.266 -30.443 1.00 28.77 363 GLN A CA 1
ATOM 2935 C C . GLN A 1 363 ? -24.120 -38.134 -30.098 1.00 28.77 363 GLN A C 1
ATOM 2937 O O . GLN A 1 363 ? -24.874 -39.084 -30.283 1.00 28.77 363 GLN A O 1
ATOM 2942 N N . GLY A 1 364 ? -24.530 -36.930 -29.711 1.00 25.70 364 GLY A N 1
ATOM 2943 C CA . GLY A 1 364 ? -25.915 -36.455 -29.598 1.00 25.70 364 GLY A CA 1
ATOM 2944 C C . GLY A 1 364 ? -25.839 -35.055 -28.988 1.00 25.70 364 GLY A C 1
ATOM 2945 O O . GLY A 1 364 ? -25.565 -34.943 -27.804 1.00 25.70 364 GLY A O 1
ATOM 2946 N N . ASN A 1 365 ? -25.698 -33.957 -29.732 1.00 25.92 365 ASN A N 1
ATOM 2947 C CA . ASN A 1 365 ? -26.522 -33.337 -30.773 1.00 25.92 365 ASN A CA 1
ATOM 2948 C C . ASN A 1 365 ? -27.875 -32.782 -30.280 1.00 25.92 365 ASN A C 1
ATOM 2950 O O . ASN A 1 365 ? -28.726 -33.538 -29.828 1.00 25.92 365 ASN A O 1
ATOM 2954 N N . MET A 1 366 ? -28.041 -31.476 -30.547 1.00 25.95 366 MET A N 1
ATOM 2955 C CA . MET A 1 366 ? -29.271 -30.684 -30.739 1.00 25.95 366 MET A CA 1
ATOM 2956 C C . MET A 1 366 ? -29.988 -30.064 -29.529 1.00 25.95 366 MET A C 1
ATOM 2958 O O . MET A 1 366 ? -30.474 -30.749 -28.638 1.00 25.95 366 MET A O 1
ATOM 2962 N N . GLY A 1 367 ? -30.156 -28.736 -29.610 1.00 26.75 367 GLY A N 1
ATOM 2963 C CA . GLY A 1 367 ? -31.079 -27.948 -28.789 1.00 26.75 367 GLY A CA 1
ATOM 2964 C C . GLY A 1 367 ? -30.875 -26.433 -28.918 1.00 26.75 367 GLY A C 1
ATOM 2965 O O . GLY A 1 367 ? -30.379 -25.803 -27.994 1.00 26.75 367 GLY A O 1
ATOM 2966 N N . GLN A 1 368 ? -31.209 -25.867 -30.082 1.00 29.73 368 GLN A N 1
ATOM 2967 C CA . GLN A 1 368 ? -31.364 -24.424 -30.333 1.00 29.73 368 GLN A CA 1
ATOM 2968 C C . GLN A 1 368 ? -32.728 -23.905 -29.819 1.00 29.73 368 GLN A C 1
ATOM 2970 O O . GLN A 1 368 ? -33.645 -24.702 -29.646 1.00 29.73 368 GLN A O 1
ATOM 2975 N N . LEU A 1 369 ? -32.856 -22.564 -29.769 1.00 28.09 369 LEU A N 1
ATOM 2976 C CA . LEU A 1 369 ? -34.035 -21.710 -29.475 1.00 28.09 369 LEU A CA 1
ATOM 2977 C C . LEU A 1 369 ? -34.298 -21.484 -27.966 1.00 28.09 369 LEU A C 1
ATOM 2979 O O . LEU A 1 369 ? -34.189 -22.411 -27.183 1.00 28.09 369 LEU A O 1
ATOM 2983 N N . GLN A 1 370 ? -34.626 -20.290 -27.456 1.00 28.00 370 GLN A N 1
ATOM 2984 C CA . GLN A 1 370 ? -35.262 -19.115 -28.061 1.00 28.00 370 GLN A CA 1
ATOM 2985 C C . GLN A 1 370 ? -35.050 -17.868 -27.168 1.00 28.00 370 GLN A C 1
ATOM 2987 O O . GLN A 1 370 ? -34.913 -17.985 -25.952 1.00 28.00 370 GLN A O 1
ATOM 2992 N N . GLN A 1 371 ? -35.034 -16.687 -27.790 1.00 28.44 371 GLN A N 1
ATOM 2993 C CA . GLN A 1 371 ? -35.206 -15.371 -27.159 1.00 28.44 371 GLN A CA 1
ATOM 2994 C C . GLN A 1 371 ? -36.643 -15.215 -26.633 1.00 28.44 371 GLN A C 1
ATOM 2996 O O . GLN A 1 371 ? -37.548 -15.724 -27.290 1.00 28.44 371 GLN A O 1
ATOM 3001 N N . ASP A 1 372 ? -36.851 -14.521 -25.504 1.00 27.98 372 ASP A N 1
ATOM 3002 C CA . ASP A 1 372 ? -37.602 -13.244 -25.401 1.00 27.98 372 ASP A CA 1
ATOM 3003 C C . ASP A 1 372 ? -37.840 -12.801 -23.926 1.00 27.98 372 ASP A C 1
ATOM 3005 O O . ASP A 1 372 ? -37.525 -13.566 -23.012 1.00 27.98 372 ASP A O 1
ATOM 3009 N N . PRO A 1 373 ? -38.275 -11.544 -23.653 1.00 39.41 373 PRO A N 1
ATOM 3010 C CA . PRO A 1 373 ? -37.809 -10.740 -22.524 1.00 39.41 373 PRO A CA 1
ATOM 3011 C C . PRO A 1 373 ? -38.917 -10.331 -21.526 1.00 39.41 373 PRO A C 1
ATOM 3013 O O . PRO A 1 373 ? -40.087 -10.667 -21.678 1.00 39.41 373 PRO A O 1
ATOM 3016 N N . SER A 1 374 ? -38.518 -9.476 -20.575 1.00 25.62 374 SER A N 1
ATOM 3017 C CA . SER A 1 374 ? -39.353 -8.565 -19.769 1.00 25.62 374 SER A CA 1
ATOM 3018 C C . SER A 1 374 ? -40.004 -9.141 -18.510 1.00 25.62 374 SER A C 1
ATOM 3020 O O . SER A 1 374 ? -40.889 -9.976 -18.596 1.00 25.62 374 SER A O 1
ATOM 3022 N N . ILE A 1 375 ? -39.648 -8.569 -17.350 1.00 31.41 375 ILE A N 1
ATOM 3023 C CA . ILE A 1 375 ? -40.577 -8.107 -16.300 1.00 31.41 375 ILE A CA 1
ATOM 3024 C C . ILE A 1 375 ? -39.903 -6.912 -15.599 1.00 31.41 375 ILE A C 1
ATOM 3026 O O . ILE A 1 375 ? -38.934 -7.046 -14.853 1.00 31.41 375 ILE A O 1
ATOM 3030 N N . GLU A 1 376 ? -40.429 -5.720 -15.877 1.00 29.42 376 GLU A N 1
ATOM 3031 C CA . GLU A 1 376 ? -40.367 -4.556 -14.997 1.00 29.42 376 GLU A CA 1
ATOM 3032 C C . GLU A 1 376 ? -41.209 -4.819 -13.739 1.00 29.42 376 GLU A C 1
ATOM 3034 O O . GLU A 1 376 ? -42.323 -5.333 -13.853 1.00 29.42 376 GLU A O 1
ATOM 3039 N N . ARG A 1 377 ? -40.754 -4.363 -12.563 1.00 29.39 377 ARG A N 1
ATOM 3040 C CA . ARG A 1 377 ? -41.513 -3.452 -11.674 1.00 29.39 377 ARG A CA 1
ATOM 3041 C C . ARG A 1 377 ? -40.795 -3.202 -10.345 1.00 29.39 377 ARG A C 1
ATOM 3043 O O . ARG A 1 377 ? -40.128 -4.069 -9.795 1.00 29.39 377 ARG A O 1
ATOM 3050 N N . SER A 1 378 ? -41.060 -2.002 -9.825 1.00 28.14 378 SER A N 1
ATOM 3051 C CA . SER A 1 378 ? -40.836 -1.514 -8.455 1.00 28.14 378 SER A CA 1
ATOM 3052 C C . SER A 1 378 ? -39.497 -0.850 -8.134 1.00 28.14 378 SER A C 1
ATOM 3054 O O . SER A 1 378 ? -38.699 -1.366 -7.359 1.00 28.14 378 SER A O 1
ATOM 3056 N N . LYS A 1 379 ? -39.343 0.401 -8.594 1.00 30.23 379 LYS A N 1
ATOM 3057 C CA . LYS A 1 379 ? -38.718 1.469 -7.794 1.00 30.23 379 LYS A CA 1
ATOM 3058 C C . LYS A 1 379 ? -39.508 2.774 -7.944 1.00 30.23 379 LYS A C 1
ATOM 3060 O O . LYS A 1 379 ? -39.476 3.416 -8.987 1.00 30.23 379 LYS A O 1
ATOM 3065 N N . LYS A 1 380 ? -40.219 3.157 -6.883 1.00 30.56 380 LYS A N 1
ATOM 3066 C CA . LYS A 1 380 ? -40.702 4.519 -6.629 1.00 30.56 380 LYS A CA 1
ATOM 3067 C C . LYS A 1 380 ? -40.504 4.816 -5.145 1.00 30.56 380 LYS A C 1
ATOM 3069 O O . LYS A 1 380 ? -40.719 3.939 -4.316 1.00 30.56 380 LYS A O 1
ATOM 3074 N N . SER A 1 381 ? -40.194 6.081 -4.875 1.00 28.11 381 SER A N 1
ATOM 3075 C CA . SER A 1 381 ? -40.103 6.737 -3.567 1.00 28.11 381 SER A CA 1
ATOM 3076 C C . SER A 1 381 ? -38.736 6.669 -2.881 1.00 28.11 381 SER A C 1
ATOM 3078 O O . SER A 1 381 ? -38.400 5.694 -2.221 1.00 28.11 381 SER A O 1
ATOM 3080 N N . ILE A 1 382 ? -37.931 7.716 -3.071 1.00 31.25 382 ILE A N 1
ATOM 3081 C CA . ILE A 1 382 ? -37.606 8.741 -2.059 1.00 31.25 382 ILE A CA 1
ATOM 3082 C C . ILE A 1 382 ? -36.752 9.780 -2.799 1.00 31.25 382 ILE A C 1
ATOM 3084 O O . ILE A 1 382 ? -35.583 9.562 -3.100 1.00 31.25 382 ILE A O 1
ATOM 3088 N N . GLN A 1 383 ? -37.383 10.889 -3.172 1.00 28.64 383 GLN A N 1
ATOM 3089 C CA . GLN A 1 383 ? -36.733 12.059 -3.751 1.00 28.64 383 GLN A CA 1
ATOM 3090 C C . GLN A 1 383 ? -37.439 13.273 -3.147 1.00 28.64 383 GLN A C 1
ATOM 3092 O O . GLN A 1 383 ? -38.476 13.703 -3.638 1.00 28.64 383 GLN A O 1
ATOM 3097 N N . SER A 1 384 ? -36.932 13.746 -2.010 1.00 28.91 384 SER A N 1
ATOM 3098 C CA . SER A 1 384 ? -37.256 15.056 -1.435 1.00 28.91 384 SER A CA 1
ATOM 3099 C C . SER A 1 384 ? -36.379 15.277 -0.205 1.00 28.91 384 SER A C 1
ATOM 3101 O O . SER A 1 384 ? -36.686 14.714 0.841 1.00 28.91 384 SER A O 1
ATOM 3103 N N . LEU A 1 385 ? -35.287 16.033 -0.352 1.00 30.31 385 LEU A N 1
ATOM 3104 C CA . LEU A 1 385 ? -34.670 16.925 0.652 1.00 30.31 385 LEU A CA 1
ATOM 3105 C C . LEU A 1 385 ? -33.236 17.274 0.226 1.00 30.31 385 LEU A C 1
ATOM 3107 O O . LEU A 1 385 ? -32.267 16.961 0.900 1.00 30.31 385 LEU A O 1
ATOM 3111 N N . GLU A 1 386 ? -33.115 17.961 -0.905 1.00 30.30 386 GLU A N 1
ATOM 3112 C CA . GLU A 1 386 ? -31.970 18.826 -1.186 1.00 30.30 386 GLU A CA 1
ATOM 3113 C C . GLU A 1 386 ? -32.549 20.115 -1.762 1.00 30.30 386 GLU A C 1
ATOM 3115 O O . GLU A 1 386 ? -33.056 20.115 -2.879 1.00 30.30 386 GLU A O 1
ATOM 3120 N N . ASN A 1 387 ? -32.614 21.155 -0.925 1.00 28.14 387 ASN A N 1
ATOM 3121 C CA . ASN A 1 387 ? -32.584 22.573 -1.299 1.00 28.14 387 ASN A CA 1
ATOM 3122 C C . ASN A 1 387 ? -32.813 23.444 -0.057 1.00 28.14 387 ASN A C 1
ATOM 3124 O O . ASN A 1 387 ? -33.953 23.767 0.272 1.00 28.14 387 ASN A O 1
ATOM 3128 N N . SER A 1 388 ? -31.721 23.867 0.586 1.00 27.52 388 SER A N 1
ATOM 3129 C CA . SER A 1 388 ? -31.609 25.217 1.159 1.00 27.52 388 SER A CA 1
ATOM 3130 C C . SER A 1 388 ? -30.180 25.529 1.630 1.00 27.52 388 SER A C 1
ATOM 3132 O O . SER A 1 388 ? -29.741 25.146 2.705 1.00 27.52 388 SER A O 1
ATOM 3134 N N . SER A 1 389 ? -29.489 26.259 0.754 1.00 29.98 389 SER A N 1
ATOM 3135 C CA . SER A 1 389 ? -28.803 27.532 1.013 1.00 29.98 389 SER A CA 1
ATOM 3136 C C . SER A 1 389 ? -27.628 27.631 1.996 1.00 29.98 389 SER A C 1
ATOM 3138 O O . SER A 1 389 ? -27.729 27.462 3.206 1.00 29.98 389 SER A O 1
ATOM 3140 N N . SER A 1 390 ? -26.528 28.107 1.414 1.00 30.80 390 SER A N 1
ATOM 3141 C CA . SER A 1 390 ? -25.370 28.756 2.022 1.00 30.80 390 SER A CA 1
ATOM 3142 C C . SER A 1 390 ? -25.698 30.060 2.768 1.00 30.80 390 SER A C 1
ATOM 3144 O O . SER A 1 390 ? -26.392 30.904 2.202 1.00 30.80 390 SER A O 1
ATOM 3146 N N . SER A 1 391 ? -25.055 30.295 3.919 1.00 28.34 391 SER A N 1
ATOM 3147 C CA . SER A 1 391 ? -24.394 31.571 4.284 1.00 28.34 391 SER A CA 1
ATOM 3148 C C . SER A 1 391 ? -23.731 31.477 5.674 1.00 28.34 391 SER A C 1
ATOM 3150 O O . SER A 1 391 ? -24.409 31.258 6.672 1.00 28.34 391 SER A O 1
ATOM 3152 N N . ASN A 1 392 ? -22.410 31.666 5.732 1.00 31.75 392 ASN A N 1
ATOM 3153 C CA . ASN A 1 392 ? -21.618 31.996 6.936 1.00 31.75 392 ASN A CA 1
ATOM 3154 C C . ASN A 1 392 ? -21.810 33.489 7.316 1.00 31.75 392 ASN A C 1
ATOM 3156 O O . ASN A 1 392 ? -22.307 34.234 6.470 1.00 31.75 392 ASN A O 1
ATOM 3160 N N . PRO A 1 393 ? -21.204 34.016 8.405 1.00 47.84 393 PRO A N 1
ATOM 3161 C CA . PRO A 1 393 ? -20.926 33.455 9.738 1.00 47.84 393 PRO A CA 1
ATOM 3162 C C . PRO A 1 393 ? -21.384 34.422 10.864 1.00 47.84 393 PRO A C 1
ATOM 3164 O O . PRO A 1 393 ? -21.582 35.603 10.610 1.00 47.84 393 PRO A O 1
ATOM 3167 N N . ASP A 1 394 ? -21.454 33.983 12.129 1.00 29.11 394 ASP A N 1
ATOM 3168 C CA . ASP A 1 394 ? -21.164 34.918 13.229 1.00 29.11 394 ASP A CA 1
ATOM 3169 C C . ASP A 1 394 ? -20.754 34.247 14.542 1.00 29.11 394 ASP A C 1
ATOM 3171 O O . ASP A 1 394 ? -21.283 33.222 14.976 1.00 29.11 394 ASP A O 1
ATOM 3175 N N . ALA A 1 395 ? -19.753 34.858 15.163 1.00 32.28 395 ALA A N 1
ATOM 3176 C CA . ALA A 1 395 ? -19.051 34.383 16.336 1.00 32.28 395 ALA A CA 1
ATOM 3177 C C . ALA A 1 395 ? -19.858 34.606 17.622 1.00 32.28 395 ALA A C 1
ATOM 3179 O O . ALA A 1 395 ? -20.189 35.740 17.967 1.00 32.28 395 ALA A O 1
ATOM 3180 N N . LYS A 1 396 ? -20.040 33.554 18.429 1.00 33.91 396 LYS A N 1
ATOM 3181 C CA . LYS A 1 396 ? -20.271 33.705 19.872 1.00 33.91 396 LYS A CA 1
ATOM 3182 C C . LYS A 1 396 ? -19.395 32.748 20.672 1.00 33.91 396 LYS A C 1
ATOM 3184 O O . LYS A 1 396 ? -19.550 31.533 20.641 1.00 33.91 396 LYS A O 1
ATOM 3189 N N . LYS A 1 397 ? -18.465 33.368 21.405 1.00 33.84 397 LYS A N 1
ATOM 3190 C CA . LYS A 1 397 ? -17.732 32.825 22.552 1.00 33.84 397 LYS A CA 1
ATOM 3191 C C . LYS A 1 397 ? -18.691 32.068 23.473 1.00 33.84 397 LYS A C 1
ATOM 3193 O O . LYS A 1 397 ? -19.616 32.678 24.003 1.00 33.84 397 LYS A O 1
ATOM 3198 N N . VAL A 1 398 ? -18.396 30.802 23.755 1.00 30.41 398 VAL A N 1
ATOM 3199 C CA . VAL A 1 398 ? -18.904 30.127 24.952 1.00 30.41 398 VAL A CA 1
ATOM 3200 C C . VAL A 1 398 ? -17.713 29.685 25.790 1.00 30.41 398 VAL A C 1
ATOM 3202 O O . VAL A 1 398 ? -16.819 28.969 25.346 1.00 30.41 398 VAL A O 1
ATOM 3205 N N . SER A 1 399 ? -17.700 30.241 26.995 1.00 28.62 399 SER A N 1
ATOM 3206 C CA . SER A 1 399 ? -16.734 30.066 28.067 1.00 28.62 399 SER A CA 1
ATOM 3207 C C . SER A 1 399 ? -16.792 28.630 28.593 1.00 28.62 399 SER A C 1
ATOM 3209 O O . SER A 1 399 ? -17.839 28.198 29.070 1.00 28.62 399 SER A O 1
ATOM 3211 N N . ILE A 1 400 ? -15.686 27.884 28.518 1.00 30.73 400 ILE A N 1
ATOM 3212 C CA . ILE A 1 400 ? -15.580 26.571 29.164 1.00 30.73 400 ILE A CA 1
ATOM 3213 C C . ILE A 1 400 ? -15.257 26.802 30.640 1.00 30.73 400 ILE A C 1
ATOM 3215 O O . ILE A 1 400 ? -14.153 27.199 31.020 1.00 30.73 400 ILE A O 1
ATOM 3219 N N . MET A 1 401 ? -16.280 26.577 31.456 1.00 27.69 401 MET A N 1
ATOM 3220 C CA . MET A 1 401 ? -16.264 26.619 32.909 1.00 27.69 401 MET A CA 1
ATOM 3221 C C . MET A 1 401 ? -15.363 25.491 33.438 1.00 27.69 401 MET A C 1
ATOM 3223 O O . MET A 1 401 ? -15.627 24.309 33.233 1.00 27.69 401 MET A O 1
ATOM 3227 N N . LYS A 1 402 ? -14.265 25.874 34.097 1.00 32.41 402 LYS A N 1
ATOM 3228 C CA . LYS A 1 402 ? -13.382 24.988 34.863 1.00 32.41 402 LYS A CA 1
ATOM 3229 C C . LYS A 1 402 ? -14.090 24.545 36.142 1.00 32.41 402 LYS A C 1
ATOM 3231 O O . LYS A 1 402 ? -14.262 25.373 37.027 1.00 32.41 402 LYS A O 1
ATOM 3236 N N . TYR A 1 403 ? -14.375 23.256 36.282 1.00 29.31 403 TYR A N 1
ATOM 3237 C CA . TYR A 1 403 ? -14.511 22.597 37.582 1.00 29.31 403 TYR A CA 1
ATOM 3238 C C . TYR A 1 403 ? -14.002 21.164 37.458 1.00 29.31 403 TYR A C 1
ATOM 3240 O O . TYR A 1 403 ? -14.562 20.390 36.699 1.00 29.31 403 TYR A O 1
ATOM 3248 N N . PHE A 1 404 ? -12.898 20.860 38.142 1.00 29.59 404 PHE A N 1
ATOM 3249 C CA . PHE A 1 404 ? -12.740 19.712 39.040 1.00 29.59 404 PHE A CA 1
ATOM 3250 C C . PHE A 1 404 ? -11.327 19.768 39.636 1.00 29.59 404 PHE A C 1
ATOM 3252 O O . PHE A 1 404 ? -10.335 19.398 39.015 1.00 29.59 404 PHE A O 1
ATOM 3259 N N . SER A 1 405 ? -11.259 20.268 40.866 1.00 29.06 405 SER A N 1
ATOM 3260 C CA . SER A 1 405 ? -10.144 20.082 41.787 1.00 29.06 405 SER A CA 1
ATOM 3261 C C . SER A 1 405 ? -10.745 19.788 43.154 1.00 29.06 405 SER A C 1
ATOM 3263 O O . SER A 1 405 ? -11.331 20.674 43.772 1.00 29.06 405 SER A O 1
ATOM 3265 N N . ALA A 1 406 ? -10.609 18.547 43.604 1.00 29.86 406 ALA A N 1
ATOM 3266 C CA . ALA A 1 406 ? -10.717 18.174 45.006 1.00 29.86 406 ALA A CA 1
ATOM 3267 C C . ALA A 1 406 ? -9.837 16.937 45.228 1.00 29.86 406 ALA A C 1
ATOM 3269 O O . ALA A 1 406 ? -10.284 15.800 45.109 1.00 29.86 406 ALA A O 1
ATOM 3270 N N . SER A 1 407 ? -8.557 17.184 45.505 1.00 29.52 407 SER A N 1
ATOM 3271 C CA . SER A 1 407 ? -7.684 16.230 46.188 1.00 29.52 407 SER A CA 1
ATOM 3272 C C . SER A 1 407 ? -7.851 16.448 47.692 1.00 29.52 407 SER A C 1
ATOM 3274 O O . SER A 1 407 ? -7.809 17.605 48.117 1.00 29.52 407 SER A O 1
ATOM 3276 N N . PRO A 1 408 ? -7.977 15.404 48.524 1.00 36.47 408 PRO A N 1
ATOM 3277 C CA . PRO A 1 408 ? -7.762 15.550 49.948 1.00 36.47 408 PRO A CA 1
ATOM 3278 C C . PRO A 1 408 ? -6.273 15.415 50.268 1.00 36.47 408 PRO A C 1
ATOM 3280 O O . PRO A 1 408 ? -5.619 14.413 49.983 1.00 36.47 408 PRO A O 1
ATOM 3283 N N . THR A 1 409 ? -5.759 16.469 50.882 1.00 30.66 409 THR A N 1
ATOM 3284 C CA . THR A 1 409 ? -4.492 16.561 51.597 1.00 30.66 409 THR A CA 1
ATOM 3285 C C . THR A 1 409 ? -4.520 15.659 52.832 1.00 30.66 409 THR A C 1
ATOM 3287 O O . THR A 1 409 ? -5.478 15.679 53.605 1.00 30.66 409 THR A O 1
ATOM 3290 N N . THR A 1 410 ? -3.439 14.934 53.105 1.00 30.16 410 THR A N 1
ATOM 3291 C CA . THR A 1 410 ? -3.108 14.527 54.478 1.00 30.16 410 THR A CA 1
ATOM 3292 C C . THR A 1 410 ? -1.599 14.590 54.635 1.00 30.16 410 THR A C 1
ATOM 3294 O O . THR A 1 410 ? -0.859 13.912 53.927 1.00 30.16 410 THR A O 1
ATOM 3297 N N . SER A 1 411 ? -1.141 15.457 55.534 1.00 30.16 411 SER A N 1
ATOM 3298 C CA . SER A 1 411 ? 0.266 15.637 55.862 1.00 30.16 411 SER A CA 1
ATOM 3299 C C . SER A 1 411 ? 0.531 15.233 57.310 1.00 30.16 411 SER A C 1
ATOM 3301 O O . SER A 1 411 ? -0.113 15.753 58.216 1.00 30.16 411 SER A O 1
ATOM 3303 N N . LEU A 1 412 ? 1.570 14.411 57.465 1.00 31.41 412 LEU A N 1
ATOM 3304 C CA . LEU A 1 412 ? 2.605 14.459 58.504 1.00 31.41 412 LEU A CA 1
ATOM 3305 C C . LEU A 1 412 ? 2.224 14.219 59.976 1.00 31.41 412 LEU A C 1
ATOM 3307 O O . LEU A 1 412 ? 1.667 15.078 60.654 1.00 31.41 412 LEU A O 1
ATOM 3311 N N . ARG A 1 413 ? 2.822 13.156 60.537 1.00 28.52 413 ARG A N 1
ATOM 3312 C CA . ARG A 1 413 ? 3.623 13.308 61.759 1.00 28.52 413 ARG A CA 1
ATOM 3313 C C . ARG A 1 413 ? 4.818 12.349 61.799 1.00 28.52 413 ARG A C 1
ATOM 3315 O O . ARG A 1 413 ? 4.735 11.201 61.384 1.00 28.52 413 ARG A O 1
ATOM 3322 N N . THR A 1 414 ? 5.923 12.917 62.260 1.00 33.97 414 THR A N 1
ATOM 3323 C CA . THR A 1 414 ? 7.322 12.480 62.320 1.00 33.97 414 THR A CA 1
ATOM 3324 C C . THR A 1 414 ? 7.697 11.771 63.624 1.00 33.97 414 THR A C 1
ATOM 3326 O O . THR A 1 414 ? 7.080 12.050 64.653 1.00 33.97 414 THR A O 1
ATOM 3329 N N . ARG A 1 415 ? 8.772 10.959 63.556 1.00 27.17 415 ARG A N 1
ATOM 3330 C CA . ARG A 1 415 ? 9.877 10.694 64.529 1.00 27.17 415 ARG A CA 1
ATOM 3331 C C . ARG A 1 415 ? 10.343 9.235 64.401 1.00 27.17 415 ARG A C 1
ATOM 3333 O O . ARG A 1 415 ? 9.504 8.385 64.146 1.00 27.17 415 ARG A O 1
ATOM 3340 N N . GLU A 1 416 ? 11.578 8.811 64.644 1.00 31.64 416 GLU A N 1
ATOM 3341 C CA . GLU A 1 416 ? 12.951 9.350 64.703 1.00 31.64 416 GLU A CA 1
ATOM 3342 C C . GLU A 1 416 ? 13.840 8.088 64.916 1.00 31.64 416 GLU A C 1
ATOM 3344 O O . GLU A 1 416 ? 13.376 7.128 65.524 1.00 31.64 416 GLU A O 1
ATOM 3349 N N . ASP A 1 417 ? 15.080 8.105 64.415 1.00 32.22 417 ASP A N 1
ATOM 3350 C CA . ASP A 1 417 ? 16.285 7.448 64.967 1.00 32.22 417 ASP A CA 1
ATOM 3351 C C . ASP A 1 417 ? 16.402 5.911 65.142 1.00 32.22 417 ASP A C 1
ATOM 3353 O O . ASP A 1 417 ? 15.842 5.307 66.047 1.00 32.22 417 ASP A O 1
ATOM 3357 N N . HIS A 1 418 ? 17.292 5.280 64.352 1.00 29.70 418 HIS A N 1
ATOM 3358 C CA . HIS A 1 418 ? 18.619 4.816 64.824 1.00 29.70 418 HIS A CA 1
ATOM 3359 C C . HIS A 1 418 ? 19.407 4.017 63.750 1.00 29.70 418 HIS A C 1
ATOM 3361 O O . HIS A 1 418 ? 18.984 2.980 63.247 1.00 29.70 418 HIS A O 1
ATOM 3367 N N . ARG A 1 419 ? 20.622 4.496 63.458 1.00 33.09 419 ARG A N 1
ATOM 3368 C CA . ARG A 1 419 ? 21.853 3.751 63.078 1.00 33.09 419 ARG A CA 1
ATOM 3369 C C . ARG A 1 419 ? 22.839 3.936 64.268 1.00 33.09 419 ARG A C 1
ATOM 3371 O O . ARG A 1 419 ? 22.538 4.839 65.052 1.00 33.09 419 ARG A O 1
ATOM 3378 N N . PRO A 1 420 ? 24.009 3.254 64.425 1.00 54.34 420 PRO A N 1
ATOM 3379 C CA . PRO A 1 420 ? 24.843 2.549 63.424 1.00 54.34 420 PRO A CA 1
ATOM 3380 C C . PRO A 1 420 ? 25.615 1.280 63.921 1.00 54.34 420 PRO A C 1
ATOM 3382 O O . PRO A 1 420 ? 25.549 0.917 65.089 1.00 54.34 420 PRO A O 1
ATOM 3385 N N . ASN A 1 421 ? 26.378 0.647 63.007 1.00 29.34 421 ASN A N 1
ATOM 3386 C CA . ASN A 1 421 ? 27.757 0.080 63.118 1.00 29.34 421 ASN A CA 1
ATOM 3387 C C . ASN A 1 421 ? 27.895 -1.164 62.208 1.00 29.34 421 ASN A C 1
ATOM 3389 O O . ASN A 1 421 ? 27.072 -2.065 62.280 1.00 29.34 421 ASN A O 1
ATOM 3393 N N . ALA A 1 422 ? 28.746 -1.196 61.173 1.00 32.16 422 ALA A N 1
ATOM 3394 C CA . ALA A 1 422 ? 30.220 -1.201 61.140 1.00 32.16 422 ALA A CA 1
ATOM 3395 C C . ALA A 1 422 ? 30.828 -2.480 61.751 1.00 32.16 422 ALA A C 1
ATOM 3397 O O . ALA A 1 422 ? 30.820 -2.607 62.968 1.00 32.16 422 ALA A O 1
ATOM 3398 N N . HIS A 1 423 ? 31.353 -3.404 60.924 1.00 31.97 423 HIS A N 1
ATOM 3399 C CA . HIS A 1 423 ? 32.799 -3.654 60.738 1.00 31.97 423 HIS A CA 1
ATOM 3400 C C . HIS A 1 423 ? 33.132 -5.008 60.049 1.00 31.97 423 HIS A C 1
ATOM 3402 O O . HIS A 1 423 ? 32.498 -6.020 60.319 1.00 31.97 423 HIS A O 1
ATOM 3408 N N . VAL A 1 424 ? 34.229 -4.979 59.266 1.00 32.22 424 VAL A N 1
ATOM 3409 C CA . VAL A 1 424 ? 35.252 -6.040 59.041 1.00 32.22 424 VAL A CA 1
ATOM 3410 C C . VAL A 1 424 ? 35.064 -7.023 57.863 1.00 32.22 424 VAL A C 1
ATOM 3412 O O . VAL A 1 424 ? 34.339 -8.008 57.931 1.00 32.22 424 VAL A O 1
ATOM 3415 N N . ALA A 1 425 ? 35.853 -6.767 56.808 1.00 36.19 425 ALA A N 1
ATOM 3416 C CA . ALA A 1 425 ? 36.548 -7.768 55.980 1.00 36.19 425 ALA A CA 1
ATOM 3417 C C . ALA A 1 425 ? 37.848 -8.214 56.699 1.00 36.19 425 ALA A C 1
ATOM 3419 O O . ALA A 1 425 ? 38.291 -7.472 57.580 1.00 36.19 425 ALA A O 1
ATOM 3420 N N . PRO A 1 426 ? 38.502 -9.346 56.355 1.00 48.25 426 PRO A N 1
ATOM 3421 C CA . PRO A 1 426 ? 39.468 -9.346 55.231 1.00 48.25 426 PRO A CA 1
ATOM 3422 C C . PRO A 1 426 ? 39.554 -10.687 54.455 1.00 48.25 426 PRO A C 1
ATOM 3424 O O . PRO A 1 426 ? 39.233 -11.737 54.994 1.00 48.25 426 PRO A O 1
ATOM 3427 N N . GLY A 1 427 ? 39.879 -10.668 53.153 1.00 28.86 427 GLY A N 1
ATOM 3428 C CA . GLY A 1 427 ? 41.199 -11.080 52.611 1.00 28.86 427 GLY A CA 1
ATOM 3429 C C . GLY A 1 427 ? 41.159 -12.538 52.103 1.00 28.86 427 GLY A C 1
ATOM 3430 O O . GLY A 1 427 ? 40.492 -13.356 52.713 1.00 28.86 427 GLY A O 1
ATOM 3431 N N . GLY A 1 428 ? 41.773 -12.987 51.009 1.00 31.88 428 GLY A N 1
ATOM 3432 C CA . GLY A 1 428 ? 42.696 -12.442 50.013 1.00 31.88 428 GLY A CA 1
ATOM 3433 C C . GLY A 1 428 ? 43.283 -13.627 49.208 1.00 31.88 428 GLY A C 1
ATOM 3434 O O . GLY A 1 428 ? 43.266 -14.747 49.715 1.00 31.88 428 GLY A O 1
ATOM 3435 N N . ASN A 1 429 ? 43.826 -13.333 48.016 1.00 32.19 429 ASN A N 1
ATOM 3436 C CA . ASN A 1 429 ? 44.817 -14.103 47.228 1.00 32.19 429 ASN A CA 1
ATOM 3437 C C . ASN A 1 429 ? 44.387 -15.442 46.577 1.00 32.19 429 ASN A C 1
ATOM 3439 O O . ASN A 1 429 ? 43.619 -16.199 47.150 1.00 32.19 429 ASN A O 1
ATOM 3443 N N . GLU A 1 430 ? 44.868 -15.869 45.404 1.00 35.69 430 GLU A N 1
ATOM 3444 C CA . GLU A 1 430 ? 45.677 -15.310 44.303 1.00 35.69 430 GLU A CA 1
ATOM 3445 C C . GLU A 1 430 ? 45.680 -16.364 43.159 1.00 35.69 430 GLU A C 1
ATOM 3447 O O . GLU A 1 430 ? 45.311 -17.518 43.375 1.00 35.69 430 GLU A O 1
ATOM 3452 N N . ASP A 1 431 ? 46.151 -15.939 41.982 1.00 33.69 431 ASP A N 1
ATOM 3453 C CA . ASP A 1 431 ? 46.829 -16.723 40.931 1.00 33.69 431 ASP A CA 1
ATOM 3454 C C . ASP A 1 431 ? 46.074 -17.384 39.745 1.00 33.69 431 ASP A C 1
ATOM 3456 O O . ASP A 1 431 ? 45.481 -18.460 39.795 1.00 33.69 431 ASP A O 1
ATOM 3460 N N . HIS A 1 432 ? 46.243 -16.698 38.602 1.00 36.59 432 HIS A N 1
ATOM 3461 C CA . HIS A 1 432 ? 46.381 -17.159 37.203 1.00 36.59 432 HIS A CA 1
ATOM 3462 C C . HIS A 1 432 ? 47.587 -18.142 37.011 1.00 36.59 432 HIS A C 1
ATOM 3464 O O . HIS A 1 432 ? 48.247 -18.402 38.012 1.00 36.59 432 HIS A O 1
ATOM 3470 N N . PRO A 1 433 ? 48.014 -18.635 35.800 1.00 51.38 433 PRO A N 1
ATOM 3471 C CA . PRO A 1 433 ? 47.640 -18.300 34.402 1.00 51.38 433 PRO A CA 1
ATOM 3472 C C . PRO A 1 433 ? 47.610 -19.468 33.353 1.00 51.38 433 PRO A C 1
ATOM 3474 O O . PRO A 1 433 ? 47.943 -20.613 33.639 1.00 51.38 433 PRO A O 1
ATOM 3477 N N . SER A 1 434 ? 47.374 -19.077 32.081 1.00 34.97 434 SER A N 1
ATOM 3478 C CA . SER A 1 434 ? 47.800 -19.714 30.797 1.00 34.97 434 SER A CA 1
ATOM 3479 C C . SER A 1 434 ? 46.870 -20.808 30.220 1.00 34.97 434 SER A C 1
ATOM 3481 O O . SER A 1 434 ? 46.382 -21.651 30.952 1.00 34.97 434 SER A O 1
ATOM 3483 N N . THR A 1 435 ? 46.558 -20.916 28.915 1.00 32.66 435 THR A N 1
ATOM 3484 C CA . THR A 1 435 ? 47.406 -20.753 27.716 1.00 32.66 435 THR A CA 1
ATOM 3485 C C . THR A 1 435 ? 46.565 -20.630 26.418 1.00 32.66 435 THR A C 1
ATOM 3487 O O . THR A 1 435 ? 45.432 -21.094 26.347 1.00 32.66 435 THR A O 1
ATOM 3490 N N . LEU A 1 436 ? 47.188 -20.014 25.406 1.00 35.03 436 LEU A N 1
ATOM 3491 C CA . LEU A 1 436 ? 46.879 -19.838 23.971 1.00 35.03 436 LEU A CA 1
ATOM 3492 C C . LEU A 1 436 ? 46.309 -21.055 23.190 1.00 35.03 436 LEU A C 1
ATOM 3494 O O . LEU A 1 436 ? 46.633 -22.190 23.517 1.00 35.03 436 LEU A O 1
ATOM 3498 N N . VAL A 1 437 ? 45.617 -20.821 22.053 1.00 34.44 437 VAL A N 1
ATOM 3499 C CA . VAL A 1 437 ? 46.160 -20.957 20.666 1.00 34.44 437 VAL A CA 1
ATOM 3500 C C . VAL A 1 437 ? 45.092 -20.710 19.564 1.00 34.44 437 VAL A C 1
ATOM 3502 O O . VAL A 1 437 ? 43.997 -21.257 19.561 1.00 34.44 437 VAL A O 1
ATOM 3505 N N . SER A 1 438 ? 45.512 -19.868 18.611 1.00 34.47 438 SER A N 1
ATOM 3506 C CA . SER A 1 438 ? 45.090 -19.585 17.221 1.00 34.47 438 SER A CA 1
ATOM 3507 C C . SER A 1 438 ? 44.564 -20.756 16.362 1.00 34.47 438 SER A C 1
ATOM 3509 O O . SER A 1 438 ? 45.107 -21.851 16.457 1.00 34.47 438 SER A O 1
ATOM 3511 N N . SER A 1 439 ? 43.692 -20.481 15.370 1.00 39.38 439 SER A N 1
ATOM 3512 C CA . SER A 1 439 ? 43.967 -20.805 13.944 1.00 39.38 439 SER A CA 1
ATOM 3513 C C . SER A 1 439 ? 42.987 -20.192 12.932 1.00 39.38 439 SER A C 1
ATOM 3515 O O . SER A 1 439 ? 41.770 -20.270 13.052 1.00 39.38 439 SER A O 1
ATOM 3517 N N . ILE A 1 440 ? 43.603 -19.629 11.894 1.00 41.59 440 ILE A N 1
ATOM 3518 C CA . ILE A 1 440 ? 43.102 -19.146 10.604 1.00 41.59 440 ILE A CA 1
ATOM 3519 C C . ILE A 1 440 ? 42.921 -20.332 9.636 1.00 41.59 440 ILE A C 1
ATOM 3521 O O . ILE A 1 440 ? 43.778 -21.213 9.599 1.00 41.59 440 ILE A O 1
ATOM 3525 N N . SER A 1 441 ? 41.925 -20.299 8.739 1.00 34.47 441 SER A N 1
ATOM 3526 C CA . SER A 1 441 ? 42.144 -20.759 7.354 1.00 34.47 441 SER A CA 1
ATOM 3527 C C . SER A 1 441 ? 41.114 -20.241 6.355 1.00 34.47 441 SER A C 1
ATOM 3529 O O . SER A 1 441 ? 39.909 -20.399 6.519 1.00 34.47 441 SER A O 1
ATOM 3531 N N . LYS A 1 442 ? 41.663 -19.642 5.296 1.00 44.31 442 LYS A N 1
ATOM 3532 C CA . LYS A 1 442 ? 41.035 -19.301 4.020 1.00 44.31 442 LYS A CA 1
ATOM 3533 C C . LYS A 1 442 ? 40.888 -20.557 3.155 1.00 44.31 442 LYS A C 1
ATOM 3535 O O . LYS A 1 442 ? 41.806 -21.378 3.137 1.00 44.31 442 LYS A O 1
ATOM 3540 N N . ARG A 1 443 ? 39.844 -20.593 2.329 1.00 49.22 443 ARG A N 1
ATOM 3541 C CA . ARG A 1 443 ? 39.928 -20.909 0.896 1.00 49.22 443 ARG A CA 1
ATOM 3542 C C . ARG A 1 443 ? 38.888 -20.099 0.147 1.00 49.22 443 ARG A C 1
ATOM 3544 O O . ARG A 1 443 ? 37.780 -19.951 0.705 1.00 49.22 443 ARG A O 1
#

Radius of gyration: 36.9 Å; Cα contacts (8 Å, |Δi|>4): 410; chains: 1; bounding box: 122×101×96 Å

Nearest PDB structures (foldseek):
  8to0-assembly1_Aa  TM=2.034E-01  e=6.080E-01  Mus musculus
  7rtt-assembly1_A  TM=1.706E-01  e=8.707E+00  Mus musculus
  7rtv-assembly1_A  TM=1.626E-01  e=9.729E+00  Mus musculus

Mean predicted aligned error: 17.98 Å

Sequence (443 aa):
MDPPGQYEGRSNMDSAERDMESLQKENERLRQDLDDCRGQLFQILQRTKGVPESDIKNAFHAIYSGIDAWIDEAFAEESLESAFHNQFRRAKSEKERFRSLGLHPQCYADIKWISDFGRLEYCFHIVLCRVISKFLTDITFRGKETKEWEHLYPHSLTKEEIVKLVDLQRAMKNDLHRDESEISRWRGQAIAALLTFPHHRIRAEEVSRVHLQRLKEDLEAWLGKIPGSLTESLKTNVLQRATKALDMICCSNKTYSVGSLDIPPGPNDGQNMPGQFRDMITWRQTPSSAIVDLLQCLWPVVMRIGESGQDDLLLVQPTWLGYTEPGRLPRPLTPTPKSSSPDEHGNRRPDRERAVSRSSRSQGNMGQLQQDPSIERSKKSIQSLENSSSSNPDAKKVSIMKYFSASPTTSLRTREDHRPNAHVAPGGNEDHPSTLVSSISKR

pLDDT: mean 70.82, std 24.76, range [25.62, 96.75]

Organism: Cryphonectria parasitica (strain ATCC 38755 / EP155) (NCBI:txid660469)

Secondary structure (DSSP, 8-state):
-PPP-SHHHHHHHHHHHHHHHHHHHHHHHHHHHHHHHHHHHHHHHHHHSPPPHHHHHHHHHHHHHHHHHHHHHHHTSHHHHHHHHHHHHHHTT-HHHHHTTT--HHHHH-HHHHHHHTTSTTHHHHHHHHHHHHHIIIIIS-TTTHHHHSS---TTS-HHHHHHHHHHHHHHHHTS---HHHHHHHHHHHHHHHHTSHHHHHHHHHHHHHHHHHHHHHHHHHHSSPPHHHHHHHIIIIIHHHHHHHHHHHTSSS-EEEE---PPSEE--S----SEEEETTT--EE-GGG--EEEEEEE-EEEEPP-TTPPPEEEE--EEEEESSTTSSPPP--------------------------------------------------------------------------PPP----------------------------------